Protein AF-A0A6V7GZY2-F1 (afdb_monomer_lite)

Radius of gyration: 48.47 Å; chains: 1; bounding box: 156×86×117 Å

Structure (mmCIF, N/CA/C/O backbone):
data_AF-A0A6V7GZY2-F1
#
_entry.id   AF-A0A6V7GZY2-F1
#
loop_
_atom_site.group_PDB
_atom_site.id
_atom_site.type_symbol
_atom_site.label_atom_id
_atom_site.label_alt_id
_atom_site.label_comp_id
_atom_site.label_asym_id
_atom_site.label_entity_id
_atom_site.label_seq_id
_atom_site.pdbx_PDB_ins_code
_atom_site.Cartn_x
_atom_site.Cartn_y
_atom_site.Cartn_z
_atom_site.occupancy
_atom_site.B_iso_or_equiv
_atom_site.auth_seq_id
_atom_site.auth_comp_id
_atom_site.auth_asym_id
_atom_site.auth_atom_id
_atom_site.pdbx_PDB_model_num
ATOM 1 N N . MET A 1 1 ? 72.866 22.677 28.777 1.00 35.53 1 MET A N 1
ATOM 2 C CA . MET A 1 1 ? 74.038 21.785 28.899 1.00 35.53 1 MET A CA 1
ATOM 3 C C . MET A 1 1 ? 73.582 20.350 28.661 1.00 35.53 1 MET A C 1
ATOM 5 O O . MET A 1 1 ? 72.787 19.883 29.460 1.00 35.53 1 MET A O 1
ATOM 9 N N . ARG A 1 2 ? 74.131 19.726 27.600 1.00 36.94 2 ARG A N 1
ATOM 10 C CA . ARG A 1 2 ? 74.243 18.282 27.267 1.00 36.94 2 ARG A CA 1
ATOM 11 C C . ARG A 1 2 ? 72.927 17.537 26.973 1.00 36.94 2 ARG A C 1
ATOM 13 O O . ARG A 1 2 ? 72.125 17.353 27.874 1.00 36.94 2 ARG A O 1
ATOM 20 N N . ASP A 1 3 ? 72.561 17.246 25.722 1.00 34.62 3 ASP A N 1
ATOM 21 C CA . ASP A 1 3 ? 73.149 16.350 24.691 1.00 34.62 3 ASP A CA 1
ATOM 22 C C . ASP A 1 3 ? 73.129 14.859 25.058 1.00 34.62 3 ASP A C 1
ATOM 24 O O . ASP A 1 3 ? 73.831 14.441 25.975 1.00 34.62 3 ASP A O 1
ATOM 28 N N . THR A 1 4 ? 72.396 14.039 24.286 1.00 39.72 4 THR A N 1
ATOM 29 C CA . THR A 1 4 ? 72.966 13.095 23.288 1.00 39.72 4 THR A CA 1
ATOM 30 C C . THR A 1 4 ? 71.899 12.194 22.622 1.00 39.72 4 THR A C 1
ATOM 32 O O . THR A 1 4 ? 71.066 11.614 23.304 1.00 39.72 4 THR A O 1
ATOM 35 N N . CYS A 1 5 ? 71.961 12.146 21.275 1.00 35.34 5 CYS A N 1
ATOM 36 C CA . CYS A 1 5 ? 71.849 11.031 20.298 1.00 35.34 5 CYS A CA 1
ATOM 37 C C . CYS A 1 5 ? 70.955 9.795 20.552 1.00 35.34 5 CYS A C 1
ATOM 39 O O . CYS A 1 5 ? 70.812 9.332 21.667 1.00 35.34 5 CYS A O 1
ATOM 41 N N . SER A 1 6 ? 70.474 9.027 19.567 1.00 34.91 6 SER A N 1
ATOM 42 C CA . SER A 1 6 ? 70.329 9.066 18.097 1.00 34.91 6 SER A CA 1
ATOM 43 C C . SER A 1 6 ? 69.713 7.704 17.724 1.00 34.91 6 SER A C 1
ATOM 45 O O . SER A 1 6 ? 70.157 6.716 18.301 1.00 34.91 6 SER A O 1
ATOM 47 N N . LEU A 1 7 ? 68.815 7.592 16.738 1.00 35.59 7 LEU A N 1
ATOM 48 C CA . LEU A 1 7 ? 68.891 6.499 15.750 1.00 35.59 7 LEU A CA 1
ATOM 49 C C . LEU A 1 7 ? 67.996 6.779 14.529 1.00 35.59 7 LEU A C 1
ATOM 51 O O . LEU A 1 7 ? 66.816 7.100 14.641 1.00 35.59 7 LEU A O 1
ATOM 55 N N . CYS A 1 8 ? 68.620 6.658 13.359 1.00 32.38 8 CYS A N 1
ATOM 56 C CA . CYS A 1 8 ? 68.115 6.913 12.015 1.00 32.38 8 CYS A CA 1
ATOM 57 C C . CYS A 1 8 ? 67.053 5.917 11.526 1.00 32.38 8 CYS A C 1
ATOM 59 O O . CYS A 1 8 ? 67.202 4.712 11.723 1.00 32.38 8 CYS A O 1
ATOM 61 N N . ARG A 1 9 ? 66.159 6.389 10.641 1.00 32.22 9 ARG A N 1
ATOM 62 C CA . ARG A 1 9 ? 65.971 5.750 9.322 1.00 32.22 9 ARG A CA 1
ATOM 63 C C . ARG A 1 9 ? 65.399 6.736 8.295 1.00 32.22 9 ARG A C 1
ATOM 65 O O . ARG A 1 9 ? 64.214 7.044 8.297 1.00 32.22 9 ARG A O 1
ATOM 72 N N . SER A 1 10 ? 66.269 7.219 7.413 1.00 32.06 10 SER A N 1
ATOM 73 C CA . SER A 1 10 ? 65.941 8.065 6.262 1.00 32.06 10 SER A CA 1
ATOM 74 C C . SER A 1 10 ? 65.369 7.227 5.114 1.00 32.06 10 SER A C 1
ATOM 76 O O . SER A 1 10 ? 65.894 6.153 4.815 1.00 32.06 10 SER A O 1
ATOM 78 N N . ARG A 1 11 ? 64.339 7.730 4.423 1.00 33.53 11 ARG A N 1
ATOM 79 C CA . ARG A 1 11 ? 63.910 7.241 3.103 1.00 33.53 11 ARG A CA 1
ATOM 80 C C . ARG A 1 11 ? 63.999 8.414 2.123 1.00 33.53 11 ARG A C 1
ATOM 82 O O . ARG A 1 11 ? 63.419 9.465 2.369 1.00 33.53 11 ARG A O 1
ATOM 89 N N . LEU A 1 12 ? 64.813 8.236 1.084 1.00 33.84 12 LEU A N 1
ATOM 90 C CA . LEU A 1 12 ? 65.126 9.227 0.057 1.00 33.84 12 LEU A CA 1
ATOM 91 C C . LEU A 1 12 ? 63.895 9.541 -0.812 1.00 33.84 12 LEU A C 1
ATOM 93 O O . LEU A 1 12 ? 63.225 8.620 -1.276 1.00 33.84 12 LEU A O 1
ATOM 97 N N . SER A 1 13 ? 63.667 10.830 -1.081 1.00 30.06 13 SER A N 1
ATOM 98 C CA . SER A 1 13 ? 62.877 11.313 -2.219 1.00 30.06 13 SER A CA 1
ATOM 99 C C . SER A 1 13 ? 63.811 11.532 -3.405 1.00 30.06 13 SER A C 1
ATOM 101 O O . SER A 1 13 ? 64.762 12.306 -3.310 1.00 30.06 13 SER A O 1
ATOM 103 N N . THR A 1 14 ? 63.527 10.864 -4.519 1.00 30.27 14 THR A N 1
ATOM 104 C CA . THR A 1 14 ? 64.214 11.056 -5.797 1.00 30.27 14 THR A CA 1
ATOM 105 C C . THR A 1 14 ? 63.368 11.961 -6.687 1.00 30.27 14 THR A C 1
ATOM 107 O O . THR A 1 14 ? 62.270 11.595 -7.098 1.00 30.27 14 THR A O 1
ATOM 110 N N . THR A 1 15 ? 63.899 13.143 -6.984 1.00 33.16 15 THR A N 1
ATOM 111 C CA . THR A 1 15 ? 63.517 14.001 -8.106 1.00 33.16 15 THR A CA 1
ATOM 112 C C . THR A 1 15 ? 64.258 13.538 -9.361 1.00 33.16 15 THR A C 1
ATOM 114 O O . THR A 1 15 ? 65.463 13.302 -9.312 1.00 33.16 15 THR A O 1
ATOM 117 N N . VAL A 1 16 ? 63.564 13.437 -10.499 1.00 33.62 16 VAL A N 1
ATOM 118 C CA . VAL A 1 16 ? 64.201 13.387 -11.824 1.00 33.62 16 VAL A CA 1
ATOM 119 C C . VAL A 1 16 ? 63.449 14.317 -12.770 1.00 33.62 16 VAL A C 1
ATOM 121 O O . VAL A 1 16 ? 62.260 14.149 -13.027 1.00 33.62 16 VAL A O 1
ATOM 124 N N . SER A 1 17 ? 64.190 15.305 -13.260 1.00 31.64 17 SER A N 1
ATOM 125 C CA . SER A 1 17 ? 63.861 16.211 -14.356 1.00 31.64 17 SER A CA 1
ATOM 126 C C . SER A 1 17 ? 64.067 15.511 -15.702 1.00 31.64 17 SER A C 1
ATOM 128 O O . SER A 1 17 ? 65.064 14.807 -15.866 1.00 31.64 17 SER A O 1
ATOM 130 N N . THR A 1 18 ? 63.218 15.756 -16.705 1.00 31.00 18 THR A N 1
ATOM 131 C CA . THR A 1 18 ? 63.581 15.501 -18.114 1.00 31.00 18 THR A CA 1
ATOM 132 C C . THR A 1 18 ? 62.849 16.450 -19.075 1.00 31.00 18 THR A C 1
ATOM 134 O O . THR A 1 18 ? 61.647 16.348 -19.285 1.00 31.00 18 THR A O 1
ATOM 137 N N . THR A 1 19 ? 63.617 17.435 -19.542 1.00 33.25 19 THR A N 1
ATOM 138 C CA . THR A 1 19 ? 63.881 17.912 -20.916 1.00 33.25 19 THR A CA 1
ATOM 139 C C . THR A 1 19 ? 62.822 17.822 -22.033 1.00 33.25 19 THR A C 1
ATOM 141 O O . THR A 1 19 ? 62.155 16.817 -22.249 1.00 33.25 19 THR A O 1
ATOM 144 N N . GLU A 1 20 ? 62.777 18.914 -22.802 1.00 31.94 20 GLU A N 1
ATOM 145 C CA . GLU A 1 20 ? 61.919 19.261 -23.939 1.00 31.94 20 GLU A CA 1
ATOM 146 C C . GLU A 1 20 ? 62.151 18.469 -25.256 1.00 31.94 20 GLU A C 1
ATOM 148 O O . GLU A 1 20 ? 63.284 18.172 -25.614 1.00 31.94 20 GLU A O 1
ATOM 153 N N . LYS A 1 21 ? 61.028 18.221 -25.969 1.00 33.03 21 LYS A N 1
ATOM 154 C CA . LYS A 1 21 ? 60.694 18.248 -27.432 1.00 33.03 21 LYS A CA 1
ATOM 155 C C . LYS A 1 21 ? 61.729 17.849 -28.521 1.00 33.03 21 LYS A C 1
ATOM 157 O O . LYS A 1 21 ? 62.875 18.273 -28.472 1.00 33.03 21 LYS A O 1
ATOM 162 N N . PRO A 1 22 ? 61.280 17.203 -29.632 1.00 34.88 22 PRO A N 1
ATOM 163 C CA . PRO A 1 22 ? 60.596 17.963 -30.696 1.00 34.88 22 PRO A CA 1
ATOM 164 C C . PRO A 1 22 ? 59.416 17.279 -31.424 1.00 34.88 22 PRO A C 1
ATOM 166 O O . PRO A 1 22 ? 59.174 16.080 -31.337 1.00 34.88 22 PRO A O 1
ATOM 169 N N . LYS A 1 23 ? 58.671 18.140 -32.134 1.00 31.66 23 LYS A N 1
ATOM 170 C CA . LYS A 1 23 ? 57.494 17.908 -32.987 1.00 31.66 23 LYS A CA 1
ATOM 171 C C . LYS A 1 23 ? 57.800 16.983 -34.175 1.00 31.66 23 LYS A C 1
ATOM 173 O O . LYS A 1 23 ? 58.788 17.208 -34.869 1.00 31.66 23 LYS A O 1
ATOM 178 N N . GLN A 1 24 ? 56.879 16.069 -34.478 1.00 32.28 24 GLN A N 1
ATOM 179 C CA . GLN A 1 24 ? 56.705 15.518 -35.821 1.00 32.28 24 GLN A CA 1
ATOM 180 C C . GLN A 1 24 ? 55.318 15.877 -36.352 1.00 32.28 24 GLN A C 1
ATOM 182 O O . GLN A 1 24 ? 54.312 15.815 -35.646 1.00 32.28 24 GLN A O 1
ATOM 187 N N . ASP A 1 25 ? 55.360 16.343 -37.589 1.00 31.05 25 ASP A N 1
ATOM 188 C CA . ASP A 1 25 ? 54.314 16.915 -38.416 1.00 31.05 25 ASP A CA 1
ATOM 189 C C . ASP A 1 25 ? 53.409 15.788 -38.935 1.00 31.05 25 ASP A C 1
ATOM 191 O O . ASP A 1 25 ? 53.898 14.843 -39.556 1.00 31.05 25 ASP A O 1
ATOM 195 N N . VAL A 1 26 ? 52.103 15.853 -38.663 1.00 36.16 26 VAL A N 1
ATOM 196 C CA . VAL A 1 26 ? 51.116 14.979 -39.311 1.00 36.16 26 VAL A CA 1
ATOM 197 C C . VAL A 1 26 ? 50.171 15.878 -40.085 1.00 36.16 26 VAL A C 1
ATOM 199 O O . VAL A 1 26 ? 49.390 16.641 -39.518 1.00 36.16 26 VAL A O 1
ATOM 202 N N . THR A 1 27 ? 50.306 15.789 -41.402 1.00 33.34 27 THR A N 1
ATOM 203 C CA . THR A 1 27 ? 49.523 16.475 -42.421 1.00 33.34 27 THR A CA 1
ATOM 204 C C . THR A 1 27 ? 48.025 16.320 -42.155 1.00 33.34 27 THR A C 1
ATOM 206 O O . THR A 1 27 ? 47.471 15.224 -42.217 1.00 33.34 27 THR A O 1
ATOM 209 N N . ALA A 1 28 ? 47.371 17.442 -41.859 1.00 35.12 28 ALA A N 1
ATOM 210 C CA . ALA A 1 28 ? 45.927 17.545 -41.743 1.00 35.12 28 ALA A CA 1
ATOM 211 C C . ALA A 1 28 ? 45.269 17.436 -43.130 1.00 35.12 28 ALA A C 1
ATOM 213 O O . ALA A 1 28 ? 45.600 18.196 -44.040 1.00 35.12 28 ALA A O 1
ATOM 214 N N . MET A 1 29 ? 44.303 16.525 -43.274 1.00 36.59 29 MET A N 1
ATOM 215 C CA . MET A 1 29 ? 43.281 16.586 -44.324 1.00 36.59 29 MET A CA 1
ATOM 216 C C . MET A 1 29 ? 42.002 17.241 -43.768 1.00 36.59 29 MET A C 1
ATOM 218 O O . MET A 1 29 ? 41.754 17.161 -42.562 1.00 36.59 29 MET A O 1
ATOM 222 N N . PRO A 1 30 ? 41.221 17.947 -44.607 1.00 37.38 30 PRO A N 1
ATOM 223 C CA . PRO A 1 30 ? 40.331 19.007 -44.151 1.00 37.38 30 PRO A CA 1
ATOM 224 C C . PRO A 1 30 ? 39.014 18.489 -43.561 1.00 37.38 30 PRO A C 1
ATOM 226 O O . PRO A 1 30 ? 38.357 17.606 -44.109 1.00 37.38 30 PRO A O 1
ATOM 229 N N . LEU A 1 31 ? 38.607 19.124 -42.460 1.00 35.66 31 LEU A N 1
ATOM 230 C CA . LEU A 1 31 ? 37.246 19.100 -41.926 1.00 35.66 31 LEU A CA 1
ATOM 231 C C . LEU A 1 31 ? 36.277 19.729 -42.945 1.00 35.66 31 LEU A C 1
ATOM 233 O O . LEU A 1 31 ? 36.562 20.830 -43.427 1.00 35.66 31 LEU A O 1
ATOM 237 N N . PRO A 1 32 ? 35.114 19.120 -43.243 1.00 36.72 32 PRO A N 1
ATOM 238 C CA . PRO A 1 32 ? 34.048 19.833 -43.921 1.00 36.72 32 PRO A CA 1
ATOM 239 C C . PRO A 1 32 ? 33.370 20.805 -42.949 1.00 36.72 32 PRO A C 1
ATOM 241 O O . PRO A 1 32 ? 32.968 20.464 -41.837 1.00 36.72 32 PRO A O 1
ATOM 244 N N . VAL A 1 33 ? 33.293 22.042 -43.424 1.00 31.53 33 VAL A N 1
ATOM 245 C CA . VAL A 1 33 ? 32.698 23.226 -42.815 1.00 31.53 33 VAL A CA 1
ATOM 246 C C . VAL A 1 33 ? 31.252 22.978 -42.384 1.00 31.53 33 VAL A C 1
ATOM 248 O O . VAL A 1 33 ? 30.407 22.555 -43.171 1.00 31.53 33 VAL A O 1
ATOM 251 N N . SER A 1 34 ? 30.971 23.332 -41.131 1.00 36.44 34 SER A N 1
ATOM 252 C CA . SER A 1 34 ? 29.636 23.521 -40.578 1.00 36.44 34 SER A CA 1
ATOM 253 C C . SER A 1 34 ? 28.793 24.416 -41.484 1.00 36.44 34 SER A C 1
ATOM 255 O O . SER A 1 34 ? 29.088 25.597 -41.649 1.00 36.44 34 SER A O 1
ATOM 257 N N . THR A 1 35 ? 27.704 23.885 -42.032 1.00 29.89 35 THR A N 1
ATOM 258 C CA . THR A 1 35 ? 26.603 24.716 -42.524 1.00 29.89 35 THR A CA 1
ATOM 259 C C . THR A 1 35 ? 25.264 24.050 -42.249 1.00 29.89 35 THR A C 1
ATOM 261 O O . THR A 1 35 ? 25.064 22.872 -42.517 1.00 29.89 35 THR A O 1
ATOM 264 N N . SER A 1 36 ? 24.345 24.883 -41.766 1.00 28.09 36 SER A N 1
ATOM 265 C CA . SER A 1 36 ? 22.906 24.664 -41.657 1.00 28.09 36 SER A CA 1
ATOM 266 C C . SER A 1 36 ? 22.407 23.852 -40.461 1.00 28.09 36 SER A C 1
ATOM 268 O O . SER A 1 36 ? 22.191 22.644 -40.498 1.00 28.09 36 SER A O 1
ATOM 270 N N . THR A 1 37 ? 22.122 24.609 -39.404 1.00 38.91 37 THR A N 1
ATOM 271 C CA . THR A 1 37 ? 21.032 24.403 -38.454 1.00 38.91 37 THR A CA 1
ATOM 272 C C . THR A 1 37 ? 19.757 23.925 -39.164 1.00 38.91 37 THR A C 1
ATOM 274 O O . THR A 1 37 ? 18.939 24.726 -39.606 1.00 38.91 37 THR A O 1
ATOM 277 N N . GLN A 1 38 ? 19.551 22.612 -39.232 1.00 30.23 38 GLN A N 1
ATOM 278 C CA . GLN A 1 38 ? 18.212 22.034 -39.251 1.00 30.23 38 GLN A CA 1
ATOM 279 C C . GLN A 1 38 ? 17.997 21.343 -37.917 1.00 30.23 38 GLN A C 1
ATOM 281 O O . GLN A 1 38 ? 18.462 20.241 -37.641 1.00 30.23 38 GLN A O 1
ATOM 286 N N . GLN A 1 39 ? 17.318 22.091 -37.062 1.00 29.45 39 GLN A N 1
ATOM 287 C CA . GLN A 1 39 ? 16.756 21.662 -35.804 1.00 29.45 39 GLN A CA 1
ATOM 288 C C . GLN A 1 39 ? 15.744 20.554 -36.123 1.00 29.45 39 GLN A C 1
ATOM 290 O O . GLN A 1 39 ? 14.595 20.828 -36.460 1.00 29.45 39 GLN A O 1
ATOM 295 N N . SER A 1 40 ? 16.182 19.292 -36.086 1.00 25.17 40 SER A N 1
ATOM 296 C CA . SER A 1 40 ? 15.258 18.164 -36.053 1.00 25.17 40 SER A CA 1
ATOM 297 C C . SER A 1 40 ? 14.465 18.305 -34.762 1.00 25.17 40 SER A C 1
ATOM 299 O O . SER A 1 40 ? 15.027 18.211 -33.668 1.00 25.17 40 SER A O 1
ATOM 301 N N . SER A 1 41 ? 13.182 18.597 -34.904 1.00 28.03 41 SER A N 1
ATOM 302 C CA . SER A 1 41 ? 12.188 18.597 -33.846 1.00 28.03 41 SER A CA 1
ATOM 303 C C . SER A 1 41 ? 12.315 17.317 -33.021 1.00 28.03 41 SER A C 1
ATOM 305 O O . SER A 1 41 ? 11.830 16.255 -33.406 1.00 28.03 41 SER A O 1
ATOM 307 N N . GLN A 1 42 ? 12.970 17.414 -31.864 1.00 33.62 42 GLN A N 1
ATOM 308 C CA . GLN A 1 42 ? 12.776 16.446 -30.798 1.00 33.62 42 GLN A CA 1
ATOM 309 C C . GLN A 1 42 ? 11.306 16.566 -30.399 1.00 33.62 42 GLN A C 1
ATOM 311 O O . GLN A 1 42 ? 10.910 17.506 -29.711 1.00 33.62 42 GLN A O 1
ATOM 316 N N . SER A 1 43 ? 10.476 15.656 -30.905 1.00 33.50 43 SER A N 1
ATOM 317 C CA . SER A 1 43 ? 9.134 15.433 -30.386 1.00 33.50 43 SER A CA 1
ATOM 318 C C . SER A 1 43 ? 9.274 15.227 -28.883 1.00 33.50 43 SER A C 1
ATOM 320 O O . SER A 1 43 ? 9.906 14.258 -28.460 1.00 33.50 43 SER A O 1
ATOM 322 N N . GLN A 1 44 ? 8.742 16.146 -28.079 1.00 38.72 44 GLN A N 1
ATOM 323 C CA . GLN A 1 44 ? 8.624 15.949 -26.640 1.00 38.72 44 GLN A CA 1
ATOM 324 C C . GLN A 1 44 ? 7.730 14.724 -26.436 1.00 38.72 44 GLN A C 1
ATOM 326 O O . GLN A 1 44 ? 6.509 14.803 -26.545 1.00 38.72 44 GLN A O 1
ATOM 331 N N . SER A 1 45 ? 8.355 13.562 -26.256 1.00 55.91 45 SER A N 1
ATOM 332 C CA . SER A 1 45 ? 7.668 12.293 -26.078 1.00 55.91 45 SER A CA 1
ATOM 333 C C . SER A 1 45 ? 6.923 12.358 -24.754 1.00 55.91 45 SER A C 1
ATOM 335 O O . SER A 1 45 ? 7.543 12.413 -23.690 1.00 55.91 45 SER A O 1
ATOM 337 N N . THR A 1 46 ? 5.597 12.386 -24.817 1.00 74.62 46 THR A N 1
ATOM 338 C CA . THR A 1 46 ? 4.745 12.237 -23.639 1.00 74.62 46 THR A CA 1
ATOM 339 C C . THR A 1 46 ? 5.171 10.979 -22.873 1.00 74.62 46 THR A C 1
ATOM 341 O O . THR A 1 46 ? 5.263 9.919 -23.501 1.00 74.62 46 THR A O 1
ATOM 344 N N . PRO A 1 47 ? 5.450 11.066 -21.557 1.00 82.19 47 PRO A N 1
ATOM 345 C CA . PRO A 1 47 ? 5.791 9.899 -20.749 1.00 82.19 47 PRO A CA 1
ATOM 346 C C . PRO A 1 47 ? 4.729 8.803 -20.881 1.00 82.19 47 PRO A C 1
ATOM 348 O O . PRO A 1 47 ? 3.539 9.110 -20.970 1.00 82.19 47 PRO A O 1
ATOM 351 N N . ASP A 1 48 ? 5.147 7.532 -20.888 1.00 87.62 48 ASP A N 1
ATOM 352 C CA . ASP A 1 48 ? 4.211 6.409 -21.010 1.00 87.62 48 ASP A CA 1
ATOM 353 C C . ASP A 1 48 ? 3.133 6.484 -19.904 1.00 87.62 48 ASP A C 1
ATOM 355 O O . ASP A 1 48 ? 3.486 6.692 -18.737 1.00 87.62 48 ASP A O 1
ATOM 359 N N . PRO A 1 49 ? 1.836 6.283 -20.220 1.00 90.69 49 PRO A N 1
ATOM 360 C CA . PRO A 1 49 ? 0.749 6.379 -19.240 1.00 90.69 49 PRO A CA 1
ATOM 361 C C . PRO A 1 49 ? 0.933 5.497 -18.000 1.00 90.69 49 PRO A C 1
ATOM 363 O O . PRO A 1 49 ? 0.442 5.814 -16.918 1.00 90.69 49 PRO A O 1
ATOM 366 N N . TYR A 1 50 ? 1.645 4.378 -18.136 1.00 93.25 50 TYR A N 1
ATOM 367 C CA . TYR A 1 50 ? 1.953 3.495 -17.019 1.00 93.25 50 TYR A CA 1
ATOM 368 C C . TYR A 1 50 ? 2.910 4.139 -16.012 1.00 93.25 50 TYR A C 1
ATOM 370 O O . TYR A 1 50 ? 2.827 3.846 -14.820 1.00 93.25 50 TYR A O 1
ATOM 378 N N . LEU A 1 51 ? 3.798 5.036 -16.447 1.00 90.44 51 LEU A N 1
ATOM 379 C CA . LEU A 1 51 ? 4.719 5.750 -15.560 1.00 90.44 51 LEU A CA 1
ATOM 380 C C . LEU A 1 51 ? 4.002 6.821 -14.729 1.00 90.44 51 LEU A C 1
ATOM 382 O O . LEU A 1 51 ? 4.452 7.124 -13.626 1.00 90.44 51 LEU A O 1
ATOM 386 N N . THR A 1 52 ? 2.879 7.352 -15.217 1.00 88.94 52 THR A N 1
ATOM 387 C CA . THR A 1 52 ? 2.148 8.456 -14.578 1.00 88.94 52 THR A CA 1
ATOM 388 C C . THR A 1 52 ? 0.966 7.991 -13.730 1.00 88.94 52 THR A C 1
ATOM 390 O O . THR A 1 52 ? 0.709 8.572 -12.677 1.00 88.94 52 THR A O 1
ATOM 393 N N . HIS A 1 53 ? 0.258 6.938 -14.149 1.00 87.56 53 HIS A N 1
ATOM 394 C CA . HIS A 1 53 ? -0.946 6.459 -13.471 1.00 87.56 53 HIS A CA 1
ATOM 395 C C . HIS A 1 53 ? -0.738 5.092 -12.812 1.00 87.56 53 HIS A C 1
ATOM 397 O O . HIS A 1 53 ? -0.106 4.190 -13.366 1.00 87.56 53 HIS A O 1
ATOM 403 N N . PHE A 1 54 ? -1.317 4.932 -11.620 1.00 89.19 54 PHE A N 1
ATOM 404 C CA . PHE A 1 54 ? -1.354 3.674 -10.882 1.00 89.19 54 PHE A CA 1
ATOM 405 C C . PHE A 1 54 ? -2.791 3.354 -10.466 1.00 89.19 54 PHE A C 1
ATOM 407 O O . PHE A 1 54 ? -3.416 4.131 -9.747 1.00 89.19 54 PHE A O 1
ATOM 414 N N . ASP A 1 55 ? -3.286 2.192 -10.891 1.00 89.69 55 ASP A N 1
ATOM 415 C CA . ASP A 1 55 ? -4.540 1.613 -10.410 1.00 89.69 55 ASP A CA 1
ATOM 416 C C . ASP A 1 55 ? -4.266 0.183 -9.914 1.00 89.69 55 ASP A C 1
ATOM 418 O O . ASP A 1 55 ? -3.962 -0.699 -10.723 1.00 89.69 55 ASP A O 1
ATOM 422 N N . PRO A 1 56 ? -4.403 -0.092 -8.602 1.00 89.19 56 PRO A N 1
ATOM 423 C CA . PRO A 1 56 ? -4.191 -1.426 -8.051 1.00 89.19 56 PRO A CA 1
ATOM 424 C C . PRO A 1 56 ? -5.050 -2.533 -8.677 1.00 89.19 56 PRO A C 1
ATOM 426 O O . PRO A 1 56 ? -4.670 -3.703 -8.602 1.00 89.19 56 PRO A O 1
ATOM 429 N N . ARG A 1 57 ? -6.221 -2.204 -9.241 1.00 90.50 57 ARG A N 1
ATOM 430 C CA . ARG A 1 57 ? -7.143 -3.189 -9.830 1.00 90.50 57 ARG A CA 1
ATOM 431 C C . ARG A 1 57 ? -6.709 -3.627 -11.223 1.00 90.50 57 ARG A C 1
ATOM 433 O O . ARG A 1 57 ? -6.863 -4.802 -11.550 1.00 90.50 57 ARG A O 1
ATOM 440 N N . SER A 1 58 ? -6.163 -2.712 -12.020 1.00 93.31 58 SER A N 1
ATOM 441 C CA . SER A 1 58 ? -5.737 -2.973 -13.400 1.00 93.31 58 SER A CA 1
ATOM 442 C C . SER A 1 58 ? -4.217 -3.004 -13.582 1.00 93.31 58 SER A C 1
ATOM 444 O O . SER A 1 58 ? -3.753 -3.191 -14.703 1.00 93.31 58 SER A O 1
ATOM 446 N N . GLU A 1 59 ? -3.431 -2.880 -12.507 1.00 93.25 59 GLU A N 1
ATOM 447 C CA . GLU A 1 59 ? -1.963 -2.778 -12.531 1.00 93.25 59 GLU A CA 1
ATOM 448 C C . GLU A 1 59 ? -1.285 -3.827 -13.427 1.00 93.25 59 GLU A C 1
ATOM 450 O O . GLU A 1 59 ? -0.413 -3.493 -14.226 1.00 93.25 59 GLU A O 1
ATOM 455 N N . HIS A 1 60 ? -1.703 -5.095 -13.352 1.00 94.00 60 HIS A N 1
ATOM 456 C CA . HIS A 1 60 ? -1.126 -6.152 -14.189 1.00 94.00 60 HIS A CA 1
ATOM 457 C C . HIS A 1 60 ? -1.383 -5.923 -15.686 1.00 94.00 60 HIS A C 1
ATOM 459 O O . HIS A 1 60 ? -0.489 -6.109 -16.510 1.00 94.00 60 HIS A O 1
ATOM 465 N N . GLN A 1 61 ? -2.600 -5.506 -16.040 1.00 95.25 61 GLN A N 1
ATOM 466 C CA . GLN A 1 61 ? -2.969 -5.212 -17.421 1.00 95.25 61 GLN A CA 1
ATOM 467 C C . GLN A 1 61 ? -2.219 -3.978 -17.930 1.00 95.25 61 GLN A C 1
ATOM 469 O O . GLN A 1 61 ? -1.653 -4.023 -19.022 1.00 95.25 61 GLN A O 1
ATOM 474 N N . SER A 1 62 ? -2.154 -2.913 -17.127 1.00 94.94 62 SER A N 1
ATOM 475 C CA . SER A 1 62 ? -1.416 -1.691 -17.460 1.00 94.94 62 SER A CA 1
ATOM 476 C C . SER A 1 62 ? 0.074 -1.974 -17.681 1.00 94.94 62 SER A C 1
ATOM 478 O O . SER A 1 62 ? 0.647 -1.505 -18.663 1.00 94.94 62 SER A O 1
ATOM 480 N N . TYR A 1 63 ? 0.683 -2.815 -16.836 1.00 96.31 63 TYR A N 1
ATOM 481 C CA . TYR A 1 63 ? 2.066 -3.271 -16.999 1.00 96.31 63 TYR A CA 1
ATOM 482 C C . TYR A 1 63 ? 2.268 -4.061 -18.297 1.00 96.31 63 TYR A C 1
ATOM 484 O O . TYR A 1 63 ? 3.213 -3.799 -19.039 1.00 96.31 63 TYR A O 1
ATOM 492 N N . LYS A 1 64 ? 1.366 -4.999 -18.618 1.00 96.25 64 LYS A N 1
ATOM 493 C CA . LYS A 1 64 ? 1.436 -5.769 -19.871 1.00 96.25 64 LYS A CA 1
ATOM 494 C C . LYS A 1 64 ? 1.347 -4.876 -21.102 1.00 96.25 64 LYS A C 1
ATOM 496 O O . LYS A 1 64 ? 2.096 -5.079 -22.051 1.00 96.25 64 LYS A O 1
ATOM 501 N N . GLN A 1 65 ? 0.471 -3.877 -21.078 1.00 95.69 65 GLN A N 1
ATOM 502 C CA . GLN A 1 65 ? 0.362 -2.907 -22.165 1.00 95.69 65 GLN A CA 1
ATOM 503 C C . GLN A 1 65 ? 1.621 -2.046 -22.301 1.00 95.69 65 GLN A C 1
ATOM 505 O O . GLN A 1 65 ? 2.086 -1.840 -23.417 1.00 95.69 65 GLN A O 1
ATOM 510 N N . ALA A 1 66 ? 2.200 -1.590 -21.189 1.00 95.81 66 ALA A N 1
ATOM 511 C CA . ALA A 1 66 ? 3.461 -0.851 -21.209 1.00 95.81 66 ALA A CA 1
ATOM 512 C C . ALA A 1 66 ? 4.621 -1.703 -21.738 1.00 95.81 66 ALA A C 1
ATOM 514 O O . ALA A 1 66 ? 5.433 -1.220 -22.520 1.00 95.81 66 ALA A O 1
ATOM 515 N N . GLN A 1 67 ? 4.666 -2.989 -21.374 1.00 96.19 67 GLN A N 1
ATOM 516 C CA . GLN A 1 67 ? 5.658 -3.924 -21.895 1.00 96.19 67 GLN A CA 1
ATOM 517 C C . GLN A 1 67 ? 5.532 -4.079 -23.418 1.00 96.19 67 GLN A C 1
ATOM 519 O O . GLN A 1 67 ? 6.543 -4.022 -24.110 1.00 96.19 67 GLN A O 1
ATOM 524 N N . MET A 1 68 ? 4.310 -4.225 -23.944 1.00 95.56 68 MET A N 1
ATOM 525 C CA . MET A 1 68 ? 4.083 -4.311 -25.393 1.00 95.56 68 MET A CA 1
ATOM 526 C C . MET A 1 68 ? 4.536 -3.041 -26.118 1.00 95.56 68 MET A C 1
ATOM 528 O O . MET A 1 68 ? 5.282 -3.142 -27.085 1.00 95.56 68 MET A O 1
ATOM 532 N N . ARG A 1 69 ? 4.168 -1.854 -25.616 1.00 94.94 69 ARG A N 1
ATOM 533 C CA . ARG A 1 69 ? 4.602 -0.574 -26.204 1.00 94.94 69 ARG A CA 1
ATOM 534 C C . ARG A 1 69 ? 6.120 -0.417 -26.187 1.00 94.94 69 ARG A C 1
ATOM 536 O O . ARG A 1 69 ? 6.707 0.012 -27.174 1.00 94.94 69 ARG A O 1
ATOM 543 N N . LEU A 1 70 ? 6.769 -0.798 -25.087 1.00 94.44 70 LEU A N 1
ATOM 544 C CA . LEU A 1 70 ? 8.226 -0.765 -24.986 1.00 94.44 70 LEU A CA 1
ATOM 545 C C . LEU A 1 70 ? 8.885 -1.722 -25.992 1.00 94.44 70 LEU A C 1
ATOM 547 O O . LEU A 1 70 ? 9.863 -1.361 -26.643 1.00 94.44 70 LEU A O 1
ATOM 551 N N . GLU A 1 71 ? 8.340 -2.930 -26.148 1.00 94.06 71 GLU A N 1
ATOM 552 C CA . GLU A 1 71 ? 8.815 -3.903 -27.135 1.00 94.06 71 GLU A CA 1
ATOM 553 C C . GLU A 1 71 ? 8.599 -3.419 -28.577 1.00 94.06 71 GLU A C 1
ATOM 555 O O . GLU A 1 71 ? 9.457 -3.656 -29.425 1.00 94.06 71 GLU A O 1
ATOM 560 N N . GLU A 1 72 ? 7.493 -2.730 -28.866 1.00 95.00 72 GLU A N 1
ATOM 561 C CA . GLU A 1 72 ? 7.230 -2.098 -30.166 1.00 95.00 72 GLU A CA 1
ATOM 562 C C . GLU A 1 72 ? 8.258 -1.006 -30.472 1.00 95.00 72 GLU A C 1
ATOM 564 O O . GLU A 1 72 ? 8.926 -1.075 -31.503 1.00 95.00 72 GLU A O 1
ATOM 569 N N . VAL A 1 73 ? 8.483 -0.077 -29.540 1.00 93.44 73 VAL A N 1
ATOM 570 C CA . VAL A 1 73 ? 9.498 0.980 -29.689 1.00 93.44 73 VAL A CA 1
ATOM 571 C C . VAL A 1 73 ? 10.898 0.383 -29.865 1.00 93.44 73 VAL A C 1
ATOM 573 O O . VAL A 1 73 ? 11.678 0.844 -30.699 1.00 93.44 73 VAL A O 1
ATOM 576 N N . HIS A 1 74 ? 11.239 -0.666 -29.113 1.00 94.56 74 HIS A N 1
ATOM 577 C CA . HIS A 1 74 ? 12.522 -1.348 -29.274 1.00 94.56 74 HIS A CA 1
ATOM 578 C C . HIS A 1 74 ? 12.645 -2.012 -30.654 1.00 94.56 74 HIS A C 1
ATOM 580 O O . HIS A 1 74 ? 13.680 -1.874 -31.306 1.00 94.56 74 HIS A O 1
ATOM 586 N N . LYS A 1 75 ? 11.587 -2.669 -31.150 1.00 96.00 75 LYS A N 1
ATOM 587 C CA . LYS A 1 75 ? 11.559 -3.241 -32.507 1.00 96.00 75 LYS A CA 1
ATOM 588 C C . LYS A 1 75 ? 11.743 -2.172 -33.577 1.00 96.00 75 LYS A C 1
ATOM 590 O O . LYS A 1 75 ? 12.535 -2.385 -34.488 1.00 96.00 75 LYS A O 1
ATOM 595 N N . GLU A 1 76 ? 11.079 -1.026 -33.461 1.00 95.94 76 GLU A N 1
ATOM 596 C CA . GLU A 1 76 ? 11.259 0.093 -34.393 1.00 95.94 76 GLU A CA 1
ATOM 597 C C . GLU A 1 76 ? 12.721 0.559 -34.425 1.00 95.94 76 GLU A C 1
ATOM 599 O O . GLU A 1 76 ? 13.319 0.650 -35.502 1.00 95.94 76 GLU A O 1
ATOM 604 N N . LYS A 1 77 ? 13.346 0.749 -33.253 1.00 95.44 77 LYS A N 1
ATOM 605 C CA . LYS A 1 77 ? 14.778 1.082 -33.149 1.00 95.44 77 LYS A CA 1
ATOM 606 C C . LYS A 1 77 ? 15.657 0.021 -33.836 1.00 95.44 77 LYS A C 1
ATOM 608 O O . LYS A 1 77 ? 16.540 0.383 -34.610 1.00 95.44 77 LYS A O 1
ATOM 613 N N . VAL A 1 78 ? 15.387 -1.272 -33.626 1.00 96.19 78 VAL A N 1
ATOM 614 C CA . VAL A 1 78 ? 16.123 -2.376 -34.278 1.00 96.19 78 VAL A CA 1
ATOM 615 C C . VAL A 1 78 ? 15.942 -2.348 -35.797 1.00 96.19 78 VAL A C 1
ATOM 617 O O . VAL A 1 78 ? 16.921 -2.460 -36.532 1.00 96.19 78 VAL A O 1
ATOM 620 N N . THR A 1 79 ? 14.715 -2.162 -36.291 1.00 96.50 79 THR A N 1
ATOM 621 C CA . THR A 1 79 ? 14.457 -2.096 -37.739 1.00 96.50 79 THR A CA 1
ATOM 622 C C . THR A 1 79 ? 15.176 -0.925 -38.396 1.00 96.50 79 THR A C 1
ATOM 624 O O . THR A 1 79 ? 15.700 -1.078 -39.498 1.00 96.50 79 THR A O 1
ATOM 627 N N . LYS A 1 80 ? 15.285 0.217 -37.705 1.00 96.81 80 LYS A N 1
ATOM 628 C CA . LYS A 1 80 ? 16.067 1.360 -38.175 1.00 96.81 80 LYS A CA 1
ATOM 629 C C . LYS A 1 80 ? 17.554 1.020 -38.279 1.00 96.81 80 LYS A C 1
ATOM 631 O O . LYS A 1 80 ? 18.146 1.270 -39.318 1.00 96.81 80 LYS A O 1
ATOM 636 N N . V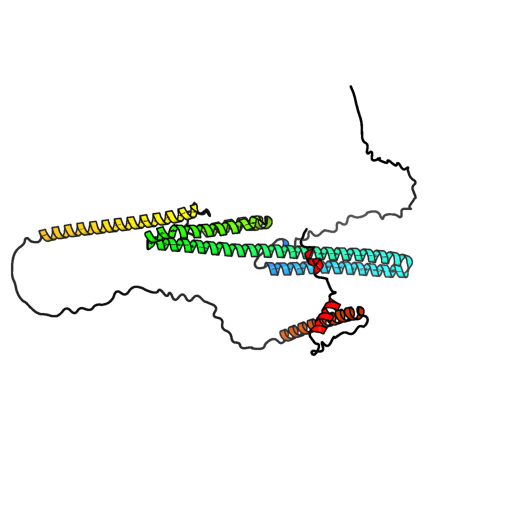AL A 1 81 ? 18.130 0.386 -37.255 1.00 96.69 81 VAL A N 1
ATOM 637 C CA . VAL A 1 81 ? 19.537 -0.054 -37.279 1.00 96.69 81 VAL A CA 1
ATOM 638 C C . VAL A 1 81 ? 19.796 -1.049 -38.417 1.00 96.69 81 VAL A C 1
ATOM 640 O O . VAL A 1 81 ? 20.812 -0.953 -39.099 1.00 96.69 81 VAL A O 1
ATOM 643 N N . MET A 1 82 ? 18.864 -1.970 -38.672 1.00 95.12 82 MET A N 1
ATOM 644 C CA . MET A 1 82 ? 18.969 -2.923 -39.785 1.00 95.12 82 MET A CA 1
ATOM 645 C C . MET A 1 82 ? 18.845 -2.255 -41.160 1.00 95.12 82 MET A C 1
ATOM 647 O O . MET A 1 82 ? 19.508 -2.676 -42.110 1.00 95.12 82 MET A O 1
ATOM 651 N N . LYS A 1 83 ? 18.026 -1.204 -41.277 1.00 96.81 83 LYS A N 1
ATOM 652 C CA . LYS A 1 83 ? 17.954 -0.389 -42.492 1.00 96.81 83 LYS A CA 1
ATOM 653 C C . LYS A 1 83 ? 19.264 0.366 -42.721 1.00 96.81 83 LYS A C 1
ATOM 655 O O . LYS A 1 83 ? 19.853 0.217 -43.783 1.00 96.81 83 LYS A O 1
ATOM 660 N N . ASP A 1 84 ? 19.756 1.071 -41.703 1.00 95.62 84 ASP A N 1
ATOM 661 C CA . ASP A 1 84 ? 21.020 1.814 -41.770 1.00 95.62 84 ASP A CA 1
ATOM 662 C C . ASP A 1 84 ? 22.197 0.880 -42.123 1.00 95.62 84 ASP A C 1
ATOM 664 O O . ASP A 1 84 ? 23.094 1.255 -42.875 1.00 95.62 84 ASP A O 1
ATOM 668 N N . TRP A 1 85 ? 22.183 -0.364 -41.629 1.00 95.25 85 TRP A N 1
ATOM 669 C CA . TRP A 1 85 ? 23.148 -1.397 -42.017 1.00 95.25 85 TRP A CA 1
ATOM 670 C C . TRP A 1 85 ? 23.049 -1.784 -43.495 1.00 95.25 85 TRP A C 1
ATOM 672 O O . TRP A 1 85 ? 24.072 -1.899 -44.165 1.00 95.25 85 TRP A O 1
ATOM 682 N N . SER A 1 86 ? 21.830 -1.971 -44.004 1.00 95.69 86 SER A N 1
ATOM 683 C CA . SER A 1 86 ? 21.591 -2.339 -45.404 1.00 95.69 86 SER A CA 1
ATOM 684 C C . SER A 1 86 ? 22.064 -1.238 -46.360 1.00 95.69 86 SER A C 1
ATOM 686 O O . SER A 1 86 ? 22.754 -1.533 -47.332 1.00 95.69 86 SER A O 1
ATOM 688 N N . ASP A 1 87 ? 21.783 0.026 -46.031 1.00 95.75 87 ASP A N 1
ATOM 689 C CA . ASP A 1 87 ? 22.218 1.192 -46.810 1.00 95.75 87 ASP A CA 1
ATOM 690 C C . ASP A 1 87 ? 23.762 1.323 -46.815 1.00 95.75 87 ASP A C 1
ATOM 692 O O . ASP A 1 87 ? 24.380 1.676 -47.824 1.00 95.75 87 ASP A O 1
ATOM 696 N N . LEU A 1 88 ? 24.423 1.006 -45.692 1.00 95.12 88 LEU A N 1
ATOM 697 C CA . LEU A 1 88 ? 25.890 0.968 -45.611 1.00 95.12 88 LEU A CA 1
ATOM 698 C C . LEU A 1 88 ? 26.495 -0.197 -46.404 1.00 95.12 88 LEU A C 1
ATOM 700 O O . LEU A 1 88 ? 27.553 -0.027 -47.009 1.00 95.12 88 LEU A O 1
ATOM 704 N N . GLU A 1 89 ? 25.846 -1.361 -46.412 1.00 94.50 89 GLU A N 1
ATOM 705 C CA . GLU A 1 89 ? 26.287 -2.524 -47.186 1.00 94.50 89 GLU A CA 1
ATOM 706 C C . GLU A 1 89 ? 26.206 -2.252 -48.693 1.00 94.50 89 GLU A C 1
ATOM 708 O O . GLU A 1 89 ? 27.149 -2.573 -49.412 1.00 94.50 89 GLU A O 1
ATOM 713 N N . GLU A 1 90 ? 25.154 -1.584 -49.176 1.00 95.50 90 GLU A N 1
ATOM 714 C CA . GLU A 1 90 ? 25.062 -1.149 -50.578 1.00 95.50 90 GLU A CA 1
ATOM 715 C C . GLU A 1 90 ? 26.253 -0.256 -50.963 1.00 95.50 90 GLU A C 1
ATOM 717 O O . GLU A 1 90 ? 26.936 -0.505 -51.960 1.00 95.50 90 GLU A O 1
ATOM 722 N N . LYS A 1 91 ? 26.585 0.722 -50.112 1.00 93.62 91 LYS A N 1
ATOM 723 C CA . LYS A 1 91 ? 27.755 1.588 -50.309 1.00 93.62 91 LYS A CA 1
ATOM 724 C C . LYS A 1 91 ? 29.080 0.818 -50.277 1.00 93.62 91 LYS A C 1
ATOM 726 O O . LYS A 1 91 ? 30.003 1.156 -51.016 1.00 93.62 91 LYS A O 1
ATOM 731 N N . TYR A 1 92 ? 29.201 -0.207 -49.433 1.00 94.56 92 TYR A N 1
ATOM 732 C CA . TYR A 1 92 ? 30.379 -1.077 -49.426 1.00 94.56 92 TYR A CA 1
ATOM 733 C C . TYR A 1 92 ? 30.540 -1.817 -50.758 1.00 94.56 92 TYR A C 1
ATOM 735 O O . TYR A 1 92 ? 31.657 -1.881 -51.274 1.00 94.56 92 TYR A O 1
ATOM 743 N N . GLN A 1 93 ? 29.452 -2.353 -51.323 1.00 94.19 93 GLN A N 1
ATOM 744 C CA . GLN A 1 93 ? 29.500 -3.062 -52.605 1.00 94.19 93 GLN A CA 1
ATOM 745 C C . GLN A 1 93 ? 29.950 -2.140 -53.747 1.00 94.19 93 GLN A C 1
ATOM 747 O O . GLN A 1 93 ? 30.772 -2.555 -54.565 1.00 94.19 93 GLN A O 1
ATOM 752 N N . ASP A 1 94 ? 29.488 -0.888 -53.757 1.00 94.50 94 ASP A N 1
ATOM 753 C CA . ASP A 1 94 ? 29.909 0.131 -54.727 1.00 94.50 94 ASP A CA 1
ATOM 754 C C . ASP A 1 94 ? 31.414 0.446 -54.620 1.00 94.50 94 ASP A C 1
ATOM 756 O O . ASP A 1 94 ? 32.159 0.334 -55.595 1.00 94.50 94 ASP A O 1
ATOM 760 N N . ILE A 1 95 ? 31.912 0.718 -53.405 1.00 93.75 95 ILE A N 1
ATOM 761 C CA . ILE A 1 95 ? 33.347 0.970 -53.172 1.00 93.75 95 ILE A CA 1
ATOM 762 C C . ILE A 1 95 ? 34.178 -0.250 -53.576 1.00 93.75 95 ILE A C 1
ATOM 764 O O . ILE A 1 95 ? 35.218 -0.103 -54.210 1.00 93.75 95 ILE A O 1
ATOM 768 N N . ARG A 1 96 ? 33.717 -1.462 -53.256 1.00 94.56 96 ARG A N 1
ATOM 769 C CA . ARG A 1 96 ? 34.413 -2.711 -53.586 1.00 94.56 96 ARG A CA 1
ATOM 770 C C . ARG A 1 96 ? 34.544 -2.944 -55.092 1.00 94.56 96 ARG A C 1
ATOM 772 O O . ARG A 1 96 ? 35.516 -3.575 -55.505 1.00 94.56 96 ARG A O 1
ATOM 779 N N . ALA A 1 97 ? 33.600 -2.458 -55.897 1.00 94.00 97 ALA A N 1
ATOM 780 C CA . ALA A 1 97 ? 33.667 -2.555 -57.354 1.00 94.00 97 ALA A CA 1
ATOM 781 C C . ALA A 1 97 ? 34.767 -1.661 -57.957 1.00 94.00 97 ALA A C 1
ATOM 783 O O . ALA A 1 97 ? 35.294 -1.979 -59.025 1.00 94.00 97 ALA A O 1
ATOM 784 N N . HIS A 1 98 ? 35.131 -0.570 -57.278 1.00 94.50 98 HIS A N 1
ATOM 785 C CA . HIS A 1 98 ? 36.114 0.404 -57.753 1.00 94.50 98 HIS A CA 1
ATOM 786 C C . HIS A 1 98 ? 37.488 0.277 -57.078 1.00 94.50 98 HIS A C 1
ATOM 788 O O . HIS A 1 98 ? 38.506 0.307 -57.767 1.00 94.50 98 HIS A O 1
ATOM 794 N N . ASP A 1 99 ? 37.528 0.115 -55.753 1.00 95.25 99 ASP A N 1
ATOM 795 C CA . ASP A 1 99 ? 38.749 0.043 -54.946 1.00 95.25 99 ASP A CA 1
ATOM 796 C C . ASP A 1 99 ? 38.625 -1.019 -53.829 1.00 95.25 99 ASP A C 1
ATOM 798 O O . ASP A 1 99 ? 37.977 -0.791 -52.798 1.00 95.25 99 ASP A O 1
ATOM 802 N N . PRO A 1 100 ? 39.280 -2.186 -53.979 1.00 91.50 100 PRO A N 1
ATOM 803 C CA . PRO A 1 100 ? 39.202 -3.259 -52.993 1.00 91.50 100 PRO A CA 1
ATOM 804 C C . PRO A 1 100 ? 39.910 -2.929 -51.668 1.00 91.50 100 PRO A C 1
ATOM 806 O O . PRO A 1 100 ? 39.513 -3.449 -50.626 1.00 91.50 100 PRO A O 1
ATOM 809 N N . VAL A 1 101 ? 40.931 -2.066 -51.670 1.00 93.31 101 VAL A N 1
ATOM 810 C CA . VAL A 1 101 ? 41.696 -1.728 -50.456 1.00 93.31 101 VAL A CA 1
ATOM 811 C C . VAL A 1 101 ? 40.912 -0.736 -49.599 1.00 93.31 101 VAL A C 1
ATOM 813 O O . VAL A 1 101 ? 40.800 -0.914 -48.382 1.00 93.31 101 VAL A O 1
ATOM 816 N N . ALA A 1 102 ? 40.310 0.278 -50.227 1.00 92.38 102 ALA A N 1
ATOM 817 C CA . ALA A 1 102 ? 39.411 1.201 -49.539 1.00 92.38 102 ALA A CA 1
ATOM 818 C C . ALA A 1 102 ? 38.161 0.484 -48.997 1.00 92.38 102 ALA A C 1
ATOM 820 O O . ALA A 1 102 ? 37.706 0.790 -47.889 1.00 92.38 102 ALA A O 1
ATOM 821 N N . ALA A 1 103 ? 37.644 -0.511 -49.725 1.00 94.44 103 ALA A N 1
ATOM 822 C CA . ALA A 1 103 ? 36.504 -1.313 -49.290 1.00 94.44 103 ALA A CA 1
ATOM 823 C C . ALA A 1 103 ? 36.784 -2.075 -47.984 1.00 94.44 103 ALA A C 1
ATOM 825 O O . ALA A 1 103 ? 35.931 -2.098 -47.097 1.00 94.44 103 ALA A O 1
ATOM 826 N N . ASP A 1 104 ? 37.976 -2.652 -47.812 1.00 93.25 104 ASP A N 1
ATOM 827 C CA . ASP A 1 104 ? 38.341 -3.361 -46.578 1.00 93.25 104 ASP A CA 1
ATOM 828 C C . ASP A 1 104 ? 38.408 -2.429 -45.360 1.00 93.25 104 ASP A C 1
ATOM 830 O O . ASP A 1 104 ? 37.955 -2.790 -44.266 1.00 93.25 104 ASP A O 1
ATOM 834 N N . ALA A 1 105 ? 38.932 -1.212 -45.536 1.00 94.81 105 ALA A N 1
ATOM 835 C CA . ALA A 1 105 ? 38.928 -0.194 -44.488 1.00 94.81 105 ALA A CA 1
ATOM 836 C C . ALA A 1 105 ? 37.494 0.237 -44.132 1.00 94.81 105 ALA A C 1
ATOM 838 O O . ALA A 1 105 ? 37.138 0.286 -42.951 1.00 94.81 105 ALA A O 1
ATOM 839 N N . PHE A 1 106 ? 36.651 0.470 -45.144 1.00 96.06 106 PHE A N 1
ATOM 840 C CA . PHE A 1 106 ? 35.243 0.822 -44.959 1.00 96.06 106 PHE A CA 1
ATOM 841 C C . PHE A 1 106 ? 34.460 -0.292 -44.253 1.00 96.06 106 PHE A C 1
ATOM 843 O O . PHE A 1 106 ? 33.739 -0.016 -43.298 1.00 96.06 106 PHE A O 1
ATOM 850 N N . LYS A 1 107 ? 34.670 -1.556 -44.640 1.00 95.75 107 LYS A N 1
ATOM 851 C CA . LYS A 1 107 ? 34.042 -2.729 -44.019 1.00 95.75 107 LYS A CA 1
ATOM 852 C C . LYS A 1 107 ? 34.356 -2.833 -42.531 1.00 95.75 107 LYS A C 1
ATOM 854 O O . LYS A 1 107 ? 33.456 -3.061 -41.721 1.00 95.75 107 LYS A O 1
ATOM 859 N N . ARG A 1 108 ? 35.631 -2.671 -42.155 1.00 95.94 108 ARG A N 1
ATOM 860 C CA . ARG A 1 108 ? 36.053 -2.685 -40.743 1.00 95.94 108 ARG A CA 1
ATOM 861 C C . ARG A 1 108 ? 35.360 -1.576 -39.962 1.00 95.94 108 ARG A C 1
ATOM 863 O O . ARG A 1 108 ? 34.829 -1.835 -38.886 1.00 95.94 108 ARG A O 1
ATOM 870 N N 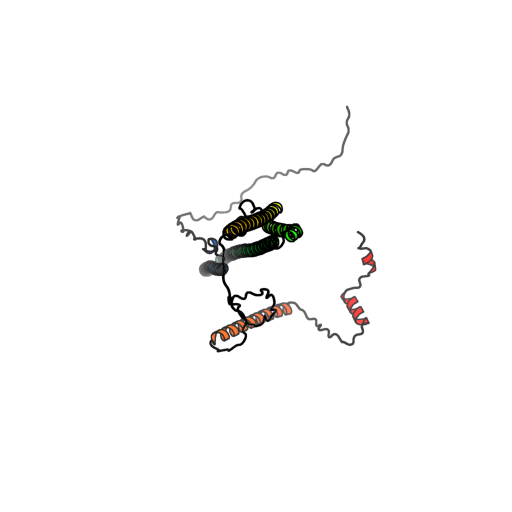. TRP A 1 109 ? 35.320 -0.374 -40.530 1.00 96.19 109 TRP A N 1
ATOM 871 C CA . TRP A 1 109 ? 34.659 0.772 -39.918 1.00 96.19 109 TRP A CA 1
ATOM 872 C C . TRP A 1 109 ? 33.145 0.563 -39.749 1.00 96.19 109 TRP A C 1
ATOM 874 O O . TRP A 1 109 ? 32.639 0.705 -38.636 1.00 96.19 109 TRP A O 1
ATOM 884 N N . MET A 1 110 ? 32.421 0.178 -40.808 1.00 95.62 110 MET A N 1
ATOM 885 C CA . MET A 1 110 ? 30.965 -0.005 -40.736 1.00 95.62 110 MET A CA 1
ATOM 886 C C . MET A 1 110 ? 30.589 -1.133 -39.771 1.00 95.62 110 MET A C 1
ATOM 888 O O . MET A 1 110 ? 29.652 -0.981 -38.993 1.00 95.62 110 MET A O 1
ATOM 892 N N . THR A 1 111 ? 31.362 -2.226 -39.756 1.00 95.62 111 THR A N 1
ATOM 893 C CA . THR A 1 111 ? 31.132 -3.362 -38.852 1.00 95.62 111 THR A CA 1
ATOM 894 C C . THR A 1 111 ? 31.330 -2.950 -37.397 1.00 95.62 111 THR A C 1
ATOM 896 O O . THR A 1 111 ? 30.488 -3.270 -36.563 1.00 95.62 111 THR A O 1
ATOM 899 N N . ALA A 1 112 ? 32.396 -2.202 -37.089 1.00 97.06 112 ALA A N 1
ATOM 900 C CA . ALA A 1 112 ? 32.644 -1.705 -35.737 1.00 97.06 112 ALA A CA 1
ATOM 901 C C . ALA A 1 112 ? 31.517 -0.771 -35.263 1.00 97.06 112 ALA A C 1
ATOM 903 O O . ALA A 1 112 ? 30.970 -0.960 -34.179 1.00 97.06 112 ALA A O 1
ATOM 904 N N . ARG A 1 113 ? 31.102 0.179 -36.110 1.00 96.12 113 ARG A N 1
ATOM 905 C CA . ARG A 1 113 ? 30.000 1.102 -35.802 1.00 96.12 113 ARG A CA 1
ATOM 906 C C . ARG A 1 113 ? 28.670 0.375 -35.585 1.00 96.12 113 ARG A C 1
ATOM 908 O O . ARG A 1 113 ? 27.900 0.748 -34.701 1.00 96.12 113 ARG A O 1
ATOM 915 N N . PHE A 1 114 ? 28.379 -0.647 -36.386 1.00 97.12 114 PHE A N 1
ATOM 916 C CA . PHE A 1 114 ? 27.169 -1.450 -36.220 1.00 97.12 114 PHE A CA 1
ATOM 917 C C . PHE A 1 114 ? 27.190 -2.243 -34.921 1.00 97.12 114 PHE A C 1
ATOM 919 O O . PHE A 1 114 ? 26.208 -2.211 -34.188 1.00 97.12 114 PHE A O 1
ATOM 926 N N . GLN A 1 115 ? 28.311 -2.894 -34.603 1.00 96.38 115 GLN A N 1
ATOM 927 C CA . GLN A 1 115 ? 28.477 -3.610 -33.338 1.00 96.38 115 GLN A CA 1
ATOM 928 C C . GLN A 1 115 ? 28.259 -2.687 -32.138 1.00 96.38 115 GLN A C 1
ATOM 930 O O . GLN A 1 115 ? 27.517 -3.045 -31.229 1.00 96.38 115 GLN A O 1
ATOM 935 N N . GLU A 1 116 ? 28.838 -1.486 -32.163 1.00 96.81 116 GLU A N 1
ATOM 936 C CA . GLU A 1 116 ? 28.637 -0.477 -31.120 1.00 96.81 116 GLU A CA 1
ATOM 937 C C . GLU A 1 116 ? 27.166 -0.047 -31.013 1.00 96.81 116 GLU A C 1
ATOM 939 O O . GLU A 1 116 ? 26.604 -0.005 -29.920 1.00 96.81 116 GLU A O 1
ATOM 944 N N . THR A 1 117 ? 26.508 0.202 -32.149 1.00 96.44 117 THR A N 1
ATOM 945 C CA . THR A 1 117 ? 25.096 0.619 -32.180 1.00 96.44 117 THR A CA 1
ATOM 946 C C . THR A 1 117 ? 24.164 -0.483 -31.669 1.00 96.44 117 THR A C 1
ATOM 948 O O . THR A 1 117 ? 23.234 -0.199 -30.917 1.00 96.44 117 THR A O 1
ATOM 951 N N . VAL A 1 118 ? 24.409 -1.741 -32.050 1.00 97.00 118 VAL A N 1
ATOM 952 C CA . VAL A 1 118 ? 23.638 -2.900 -31.577 1.00 97.00 118 VAL A CA 1
ATOM 953 C C . VAL A 1 118 ? 23.852 -3.109 -30.083 1.00 97.00 118 VAL A C 1
ATOM 955 O O . VAL A 1 118 ? 22.869 -3.230 -29.360 1.00 97.00 118 VAL A O 1
ATOM 958 N N . ALA A 1 119 ? 25.098 -3.072 -29.603 1.00 96.31 119 ALA A N 1
ATOM 959 C CA . ALA A 1 119 ? 25.400 -3.225 -28.181 1.00 96.31 119 ALA A CA 1
ATOM 960 C C . ALA A 1 119 ? 24.717 -2.139 -27.333 1.00 96.31 119 ALA A C 1
ATOM 962 O O . ALA A 1 119 ? 24.051 -2.451 -26.347 1.00 96.31 119 ALA A O 1
ATOM 963 N N . ALA A 1 120 ? 24.798 -0.874 -27.759 1.00 96.12 120 ALA A N 1
ATOM 964 C CA . ALA A 1 120 ? 24.123 0.232 -27.083 1.00 96.12 120 ALA A CA 1
ATOM 965 C C . ALA A 1 120 ? 22.590 0.076 -27.095 1.00 96.12 120 ALA A C 1
ATOM 967 O O . ALA A 1 120 ? 21.917 0.392 -26.111 1.00 96.12 120 ALA A O 1
ATOM 968 N N . LEU A 1 121 ? 22.019 -0.428 -28.195 1.00 96.25 121 LEU A N 1
ATOM 969 C CA . LEU A 1 121 ? 20.581 -0.664 -28.309 1.00 96.25 121 LEU A CA 1
ATOM 970 C C . LEU A 1 121 ? 20.108 -1.828 -27.424 1.00 96.25 121 LEU A C 1
ATOM 972 O O . LEU A 1 121 ? 19.051 -1.723 -26.798 1.00 96.25 121 LEU A O 1
ATOM 976 N N . GLU A 1 122 ? 20.878 -2.914 -27.354 1.00 95.00 122 GLU A N 1
ATOM 977 C CA . GLU A 1 122 ? 20.623 -4.054 -26.468 1.00 95.00 122 GLU A CA 1
ATOM 978 C C . GLU A 1 122 ? 20.679 -3.635 -24.995 1.00 95.00 122 GLU A C 1
ATOM 980 O O . GLU A 1 122 ? 19.761 -3.947 -24.233 1.00 95.00 122 GLU A O 1
ATOM 985 N N . GLU A 1 123 ? 21.705 -2.876 -24.604 1.00 95.94 123 GLU A N 1
ATOM 986 C CA . GLU A 1 123 ? 21.861 -2.361 -23.242 1.00 95.94 123 GLU A CA 1
ATOM 987 C C . GLU A 1 123 ? 20.716 -1.412 -22.865 1.00 95.94 123 GLU A C 1
ATOM 989 O O . GLU A 1 123 ? 20.080 -1.589 -21.823 1.00 95.94 123 GLU A O 1
ATOM 994 N N . SER A 1 124 ? 20.386 -0.455 -23.739 1.00 94.50 124 SER A N 1
ATOM 995 C CA . SER A 1 124 ? 19.268 0.471 -23.530 1.00 94.50 124 SER A CA 1
ATOM 996 C C . SER A 1 124 ? 17.934 -0.271 -23.395 1.00 94.50 124 SER A C 1
ATOM 998 O O . SER A 1 124 ? 17.184 -0.004 -22.456 1.00 94.50 124 SER A O 1
ATOM 1000 N N . GLY A 1 125 ? 17.654 -1.245 -24.268 1.00 94.75 125 GLY A N 1
ATOM 1001 C CA . GLY A 1 125 ? 16.430 -2.046 -24.193 1.00 94.75 125 GLY A CA 1
ATOM 1002 C C . GLY A 1 125 ? 16.355 -2.904 -22.925 1.00 94.75 125 GLY A C 1
ATOM 1003 O O . GLY A 1 125 ? 15.295 -3.008 -22.300 1.00 94.75 125 GLY A O 1
ATOM 1004 N N . ALA A 1 126 ? 17.480 -3.489 -22.502 1.00 95.25 126 ALA A N 1
ATOM 1005 C CA . ALA A 1 126 ? 17.563 -4.249 -21.258 1.00 95.25 126 ALA A CA 1
ATOM 1006 C C . ALA A 1 126 ? 17.326 -3.357 -20.028 1.00 95.25 126 ALA A C 1
ATOM 1008 O O . ALA A 1 126 ? 16.568 -3.745 -19.133 1.00 95.25 126 ALA A O 1
ATOM 1009 N N . ALA A 1 127 ? 17.913 -2.159 -20.003 1.00 95.38 127 ALA A N 1
ATOM 1010 C CA . ALA A 1 127 ? 17.746 -1.189 -18.927 1.00 95.38 127 ALA A CA 1
ATOM 1011 C C . ALA A 1 127 ? 16.297 -0.679 -18.825 1.00 95.38 127 ALA A C 1
ATOM 1013 O O . ALA A 1 127 ? 15.711 -0.729 -17.741 1.00 95.38 127 ALA A O 1
ATOM 1014 N N . GLU A 1 128 ? 15.684 -0.274 -19.944 1.00 93.75 128 GLU A N 1
ATOM 1015 C CA . GLU A 1 128 ? 14.285 0.187 -19.994 1.00 93.75 128 GLU A CA 1
ATOM 1016 C C . GLU A 1 128 ? 13.326 -0.913 -19.498 1.00 93.75 128 GLU A C 1
ATOM 1018 O O . GLU A 1 128 ? 12.448 -0.674 -18.660 1.00 93.75 128 GLU A O 1
ATOM 1023 N N . LYS A 1 129 ? 13.532 -2.157 -19.950 1.00 95.38 129 LYS A N 1
ATOM 1024 C CA . LYS A 1 129 ? 12.738 -3.312 -19.509 1.00 95.38 129 LYS A CA 1
ATOM 1025 C C . LYS A 1 129 ? 12.929 -3.601 -18.023 1.00 95.38 129 LYS A C 1
ATOM 1027 O O . LYS A 1 129 ? 11.954 -3.884 -17.318 1.00 95.38 129 LYS A O 1
ATOM 1032 N N . HIS A 1 130 ? 14.167 -3.540 -17.537 1.00 96.00 130 HIS A N 1
ATOM 1033 C CA . HIS A 1 130 ? 14.467 -3.754 -16.128 1.00 96.00 130 HIS A CA 1
ATOM 1034 C C . HIS A 1 130 ? 13.773 -2.705 -15.255 1.00 96.00 130 HIS A C 1
ATOM 1036 O O . HIS A 1 130 ? 13.060 -3.083 -14.324 1.00 96.00 130 HIS A O 1
ATOM 1042 N N . GLN A 1 131 ? 13.887 -1.422 -15.608 1.00 94.81 131 GLN A N 1
ATOM 1043 C CA . GLN A 1 131 ? 13.228 -0.312 -14.919 1.00 94.81 131 GLN A CA 1
ATOM 1044 C C . GLN A 1 131 ? 11.708 -0.504 -14.853 1.00 94.81 131 GLN A C 1
ATOM 1046 O O . GLN A 1 131 ? 11.113 -0.372 -13.779 1.00 94.81 131 GLN A O 1
ATOM 1051 N N . LEU A 1 132 ? 11.077 -0.873 -15.973 1.00 95.38 132 LEU A N 1
ATOM 1052 C CA . LEU A 1 132 ? 9.638 -1.129 -16.031 1.00 95.38 132 LEU A CA 1
ATOM 1053 C C . LEU A 1 132 ? 9.224 -2.263 -15.077 1.00 95.38 132 LEU A C 1
ATOM 1055 O O . LEU A 1 132 ? 8.246 -2.134 -14.334 1.00 95.38 132 LEU A O 1
ATOM 1059 N N . SER A 1 133 ? 9.990 -3.360 -15.064 1.00 95.62 133 SER A N 1
ATOM 1060 C CA . SER A 1 133 ? 9.731 -4.516 -14.197 1.00 95.62 133 SER A CA 1
ATOM 1061 C C . SER A 1 133 ? 9.965 -4.210 -12.714 1.00 95.62 133 SER A C 1
ATOM 1063 O O . SER A 1 133 ? 9.174 -4.622 -11.865 1.00 95.62 133 SER A O 1
ATOM 1065 N N . ALA A 1 134 ? 11.009 -3.442 -12.392 1.00 95.50 134 ALA A N 1
ATOM 1066 C CA . ALA A 1 134 ? 11.339 -3.050 -11.029 1.00 95.50 134 ALA A CA 1
ATOM 1067 C C . ALA A 1 134 ? 10.249 -2.138 -10.454 1.00 95.50 134 ALA A C 1
ATOM 1069 O O . ALA A 1 134 ? 9.785 -2.346 -9.330 1.00 95.50 134 ALA A O 1
ATOM 1070 N N . MET A 1 135 ? 9.762 -1.184 -11.256 1.00 93.56 135 MET A N 1
ATOM 1071 C CA . MET A 1 135 ? 8.650 -0.321 -10.864 1.00 93.56 135 MET A CA 1
ATOM 1072 C C . MET A 1 135 ? 7.365 -1.125 -10.630 1.00 93.56 135 MET A C 1
ATOM 1074 O O . MET A 1 135 ? 6.698 -0.920 -9.613 1.00 93.56 135 MET A O 1
ATOM 1078 N N . HIS A 1 136 ? 7.038 -2.063 -11.527 1.00 95.12 136 HIS A N 1
ATOM 1079 C CA . HIS A 1 136 ? 5.900 -2.969 -11.352 1.00 95.12 136 HIS A CA 1
ATOM 1080 C C . HIS A 1 136 ? 5.998 -3.752 -10.040 1.00 95.12 136 HIS A C 1
ATOM 1082 O O . HIS A 1 136 ? 5.069 -3.755 -9.231 1.00 95.12 136 HIS A O 1
ATOM 1088 N N . GLN A 1 137 ? 7.154 -4.374 -9.798 1.00 94.00 137 GLN A N 1
ATOM 1089 C CA . GLN A 1 137 ? 7.399 -5.144 -8.588 1.00 94.00 137 GLN A CA 1
ATOM 1090 C C . GLN A 1 137 ? 7.189 -4.275 -7.346 1.00 94.00 137 GLN A C 1
ATOM 1092 O O . GLN A 1 137 ? 6.487 -4.683 -6.424 1.00 94.00 137 GLN A O 1
ATOM 1097 N N . GLN A 1 138 ? 7.728 -3.056 -7.335 1.00 92.81 138 GLN A N 1
ATOM 1098 C CA . GLN A 1 138 ? 7.543 -2.130 -6.224 1.00 92.81 138 GLN A CA 1
ATOM 1099 C C . GLN A 1 138 ? 6.058 -1.802 -5.991 1.00 92.81 138 GLN A C 1
ATOM 1101 O O . GLN A 1 138 ? 5.585 -1.883 -4.856 1.00 92.81 138 GLN A O 1
ATOM 1106 N N . ARG A 1 139 ? 5.308 -1.468 -7.048 1.00 92.88 139 ARG A N 1
ATOM 1107 C CA . ARG A 1 139 ? 3.871 -1.146 -6.974 1.00 92.88 139 ARG A CA 1
ATOM 1108 C C . ARG A 1 139 ? 3.054 -2.305 -6.407 1.00 92.88 139 ARG A C 1
ATOM 1110 O O . ARG A 1 139 ? 2.268 -2.117 -5.475 1.00 92.88 139 ARG A O 1
ATOM 1117 N N . VAL A 1 140 ? 3.290 -3.516 -6.911 1.00 93.94 140 VAL A N 1
ATOM 1118 C CA . VAL A 1 140 ? 2.617 -4.735 -6.441 1.00 93.94 140 VAL A CA 1
ATOM 1119 C C . VAL A 1 140 ? 2.956 -5.024 -4.980 1.00 93.94 140 VAL A C 1
ATOM 1121 O O . VAL A 1 140 ? 2.056 -5.340 -4.199 1.00 93.94 140 VAL A O 1
ATOM 1124 N N . GLN A 1 141 ? 4.227 -4.899 -4.586 1.00 91.56 141 GLN A N 1
ATOM 1125 C CA . GLN A 1 141 ? 4.645 -5.156 -3.207 1.00 91.56 141 GLN A CA 1
ATOM 1126 C C . GLN A 1 141 ? 4.015 -4.174 -2.222 1.00 91.56 141 GLN A C 1
ATOM 1128 O O . GLN A 1 141 ? 3.467 -4.615 -1.212 1.00 91.56 141 GLN A O 1
ATOM 1133 N N . ILE A 1 142 ? 4.018 -2.874 -2.531 1.00 93.88 142 ILE A N 1
ATOM 1134 C CA . ILE A 1 142 ? 3.394 -1.850 -1.680 1.00 93.88 142 ILE A CA 1
ATOM 1135 C C . ILE A 1 142 ? 1.912 -2.166 -1.478 1.00 93.88 142 ILE A C 1
ATOM 1137 O O . ILE A 1 142 ? 1.451 -2.260 -0.340 1.00 93.88 142 ILE A O 1
ATOM 1141 N N . HIS A 1 143 ? 1.174 -2.408 -2.565 1.00 93.44 143 HIS A N 1
ATOM 1142 C CA . HIS A 1 143 ? -0.251 -2.719 -2.477 1.00 93.44 143 HIS A CA 1
ATOM 1143 C C . HIS A 1 143 ? -0.518 -4.021 -1.702 1.00 93.44 143 HIS A C 1
ATOM 1145 O O . HIS A 1 143 ? -1.464 -4.104 -0.914 1.00 93.44 143 HIS A O 1
ATOM 1151 N N . ARG A 1 144 ? 0.331 -5.043 -1.872 1.00 94.19 144 ARG A N 1
ATOM 1152 C CA . ARG A 1 144 ? 0.225 -6.305 -1.127 1.00 94.19 144 ARG A CA 1
ATOM 1153 C C . ARG A 1 144 ? 0.422 -6.093 0.373 1.00 94.19 144 ARG A C 1
ATOM 1155 O O . ARG A 1 144 ? -0.374 -6.612 1.156 1.00 94.19 144 ARG A O 1
ATOM 1162 N N . ILE A 1 145 ? 1.446 -5.334 0.764 1.00 95.25 145 ILE A N 1
ATOM 1163 C CA . ILE A 1 145 ? 1.735 -5.020 2.169 1.00 95.25 145 ILE A CA 1
ATOM 1164 C C . ILE A 1 145 ? 0.593 -4.200 2.768 1.00 95.25 145 ILE A C 1
ATOM 1166 O O . ILE A 1 145 ? 0.057 -4.587 3.803 1.00 95.25 145 ILE A O 1
ATOM 1170 N N . GLN A 1 146 ? 0.150 -3.147 2.076 1.00 95.31 146 GLN A N 1
ATOM 1171 C CA . GLN A 1 146 ? -0.985 -2.323 2.490 1.00 95.31 146 GLN A CA 1
ATOM 1172 C C . GLN A 1 146 ? -2.234 -3.177 2.749 1.00 95.31 146 GLN A C 1
ATOM 1174 O O . GLN A 1 146 ? -2.849 -3.081 3.808 1.00 95.31 146 GLN A O 1
ATOM 1179 N N . LYS A 1 147 ? -2.602 -4.060 1.812 1.00 95.44 147 LYS A N 1
ATOM 1180 C CA . LYS A 1 147 ? -3.780 -4.927 1.953 1.00 95.44 147 LYS A CA 1
ATOM 1181 C C . LYS A 1 147 ? -3.634 -5.933 3.096 1.00 95.44 147 LYS A C 1
ATOM 1183 O O . LYS A 1 147 ? -4.622 -6.250 3.756 1.00 95.44 147 LYS A O 1
ATOM 1188 N N . CYS A 1 148 ? -2.430 -6.460 3.313 1.00 97.06 148 CYS A N 1
ATOM 1189 C CA . CYS A 1 148 ? -2.143 -7.363 4.426 1.00 97.06 148 CYS A CA 1
ATOM 1190 C C . CYS A 1 148 ? -2.307 -6.643 5.770 1.00 97.06 148 CYS A C 1
ATOM 1192 O O . CYS A 1 148 ? -3.059 -7.103 6.629 1.00 97.06 148 CYS A O 1
ATOM 1194 N N . LEU A 1 149 ? -1.691 -5.469 5.907 1.00 96.88 149 LEU A N 1
ATOM 1195 C CA . LEU A 1 149 ? -1.745 -4.668 7.122 1.00 96.88 149 LEU A CA 1
ATOM 1196 C C . LEU A 1 149 ? -3.173 -4.194 7.422 1.00 96.88 149 LEU A C 1
ATOM 1198 O O . LEU A 1 149 ? -3.649 -4.367 8.536 1.00 96.88 149 LEU A O 1
ATOM 1202 N N . GLN A 1 150 ? -3.928 -3.739 6.418 1.00 96.94 150 GLN A N 1
ATOM 1203 C CA . GLN A 1 150 ? -5.350 -3.411 6.587 1.00 96.94 150 GLN A CA 1
ATOM 1204 C C . GLN A 1 150 ? -6.17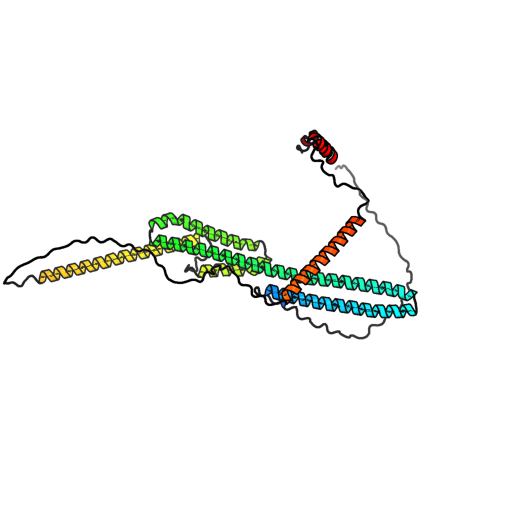9 -4.588 7.120 1.00 96.94 150 GLN A C 1
ATOM 1206 O O . GLN A 1 150 ? -7.077 -4.393 7.940 1.00 96.94 150 GLN A O 1
ATOM 1211 N N . LYS A 1 151 ? -5.913 -5.815 6.652 1.00 97.88 151 LYS A N 1
ATOM 1212 C CA . LYS A 1 151 ? -6.602 -7.013 7.155 1.00 97.88 151 LYS A CA 1
ATOM 1213 C C . LYS A 1 151 ? -6.233 -7.302 8.607 1.00 97.88 151 LYS A C 1
ATOM 1215 O O . LYS A 1 151 ? -7.138 -7.582 9.386 1.00 97.88 151 LYS A O 1
ATOM 1220 N N . LEU A 1 152 ? -4.948 -7.208 8.952 1.00 97.56 152 LEU A N 1
ATOM 1221 C CA . LEU A 1 152 ? -4.462 -7.392 10.319 1.00 97.56 152 LEU A CA 1
ATOM 1222 C C . LEU A 1 152 ? -5.108 -6.379 11.269 1.00 97.56 152 LEU A C 1
ATOM 1224 O O . LEU A 1 152 ? -5.754 -6.776 12.231 1.00 97.56 152 LEU A O 1
ATOM 1228 N N . LEU A 1 153 ? -5.022 -5.087 10.948 1.00 96.38 153 LEU A N 1
ATOM 1229 C CA . LEU A 1 153 ? -5.588 -4.008 11.762 1.00 96.38 153 LEU A CA 1
ATOM 1230 C C . LEU A 1 153 ? -7.102 -4.164 11.944 1.00 96.38 153 LEU A C 1
ATOM 1232 O O . LEU A 1 153 ? -7.628 -3.958 13.033 1.00 96.38 153 LEU A O 1
ATOM 1236 N N . ARG A 1 154 ? -7.817 -4.602 10.900 1.00 96.44 154 ARG A N 1
ATOM 1237 C CA . ARG A 1 154 ? -9.251 -4.900 10.997 1.00 96.44 154 ARG A CA 1
ATOM 1238 C C . ARG A 1 154 ? -9.544 -6.103 11.890 1.00 96.44 154 ARG A C 1
ATOM 1240 O O . ARG A 1 154 ? -10.556 -6.088 12.581 1.00 96.44 154 ARG A O 1
ATOM 1247 N N . ALA A 1 155 ? -8.723 -7.149 11.835 1.00 97.44 155 ALA A N 1
ATOM 1248 C CA . ALA A 1 155 ? -8.887 -8.325 12.684 1.00 97.44 155 ALA A CA 1
ATOM 1249 C C . ALA A 1 155 ? -8.648 -7.975 14.159 1.00 97.44 155 ALA A C 1
ATOM 1251 O O . ALA A 1 155 ? -9.503 -8.270 14.986 1.00 97.44 155 ALA A O 1
ATOM 1252 N N . LEU A 1 156 ? -7.563 -7.253 14.456 1.00 96.00 156 LEU A N 1
ATOM 1253 C CA . LEU A 1 156 ? -7.238 -6.759 15.799 1.00 96.00 156 LEU A CA 1
ATOM 1254 C C . LEU A 1 156 ? -8.328 -5.831 16.346 1.00 96.00 156 LEU A C 1
ATOM 1256 O O . LEU A 1 156 ? -8.760 -5.966 17.484 1.00 96.00 156 LEU A O 1
ATOM 1260 N N . HIS A 1 157 ? -8.843 -4.927 15.513 1.00 94.31 157 HIS A N 1
ATOM 1261 C CA . HIS A 1 157 ? -9.947 -4.058 15.906 1.00 94.31 157 HIS A CA 1
ATOM 1262 C C . HIS A 1 157 ? -11.240 -4.837 16.202 1.00 94.31 157 HIS A C 1
ATOM 1264 O O . HIS A 1 157 ? -11.928 -4.526 17.169 1.00 94.31 157 HIS A O 1
ATOM 1270 N N . LYS A 1 158 ? -11.563 -5.873 15.416 1.00 94.88 158 LYS A N 1
ATOM 1271 C CA . LYS A 1 158 ? -12.702 -6.756 15.715 1.00 94.88 158 LYS A CA 1
ATOM 1272 C C . LYS A 1 158 ? -12.510 -7.511 17.028 1.00 94.88 158 LYS A C 1
ATOM 1274 O O . LYS A 1 158 ? -13.457 -7.606 17.799 1.00 94.88 158 LYS A O 1
ATOM 1279 N N . ASP A 1 159 ? -11.310 -8.024 17.285 1.00 96.19 159 ASP A N 1
ATOM 1280 C CA . ASP A 1 159 ? -10.974 -8.700 18.543 1.00 96.19 159 ASP A CA 1
ATOM 1281 C C . ASP A 1 159 ? -11.176 -7.759 19.743 1.00 96.19 159 ASP A C 1
ATOM 1283 O O . ASP A 1 159 ? -11.916 -8.069 20.680 1.00 96.19 159 ASP A O 1
ATOM 1287 N N . ARG A 1 160 ? -10.659 -6.529 19.642 1.00 94.25 160 ARG A N 1
ATOM 1288 C CA . ARG A 1 160 ? -10.887 -5.467 20.632 1.00 94.25 160 ARG A CA 1
ATOM 1289 C C . ARG A 1 160 ? -12.377 -5.201 20.849 1.00 94.25 160 ARG A C 1
ATOM 1291 O O . ARG A 1 160 ? -12.843 -5.180 21.987 1.00 94.25 160 ARG A O 1
ATOM 1298 N N . HIS A 1 161 ? -13.128 -5.022 19.764 1.00 93.25 161 HIS A N 1
ATOM 1299 C CA . HIS A 1 161 ? -14.567 -4.775 19.808 1.00 93.25 161 HIS A CA 1
ATOM 1300 C C . HIS A 1 161 ? -15.314 -5.898 20.544 1.00 93.25 161 HIS A C 1
ATOM 1302 O O . HIS A 1 161 ? -16.109 -5.628 21.445 1.00 93.25 161 HIS A O 1
ATOM 1308 N N . HIS A 1 162 ? -15.036 -7.160 20.205 1.00 95.06 162 HIS A N 1
ATOM 1309 C CA . HIS A 1 162 ? -15.662 -8.315 20.849 1.00 95.06 162 HIS A CA 1
ATOM 1310 C C . HIS A 1 162 ? -15.277 -8.438 22.326 1.00 95.06 162 HIS A C 1
ATOM 1312 O O . HIS A 1 162 ? -16.142 -8.721 23.153 1.00 95.06 162 HIS A O 1
ATOM 1318 N N . THR A 1 163 ? -14.024 -8.150 22.670 1.00 95.69 163 THR A N 1
ATOM 1319 C CA . THR A 1 163 ? -13.536 -8.138 24.056 1.00 95.69 163 THR A CA 1
ATOM 1320 C C . THR A 1 163 ? -14.280 -7.106 24.904 1.00 95.69 163 THR A C 1
ATOM 1322 O O . THR A 1 163 ? -14.780 -7.416 25.987 1.00 95.69 163 THR A O 1
ATOM 1325 N N . ILE A 1 164 ? -14.432 -5.884 24.387 1.00 92.50 164 ILE A N 1
ATOM 1326 C CA . ILE A 1 164 ? -15.183 -4.820 25.064 1.00 92.50 164 ILE A CA 1
ATOM 1327 C C . ILE A 1 164 ? -16.669 -5.182 25.168 1.00 92.50 164 ILE A C 1
ATOM 1329 O O . ILE A 1 164 ? -17.283 -4.965 26.212 1.00 92.50 164 ILE A O 1
ATOM 1333 N N . ALA A 1 165 ? -17.264 -5.732 24.107 1.00 93.19 165 ALA A N 1
ATOM 1334 C CA . ALA A 1 165 ? -18.664 -6.148 24.109 1.00 93.19 165 ALA A CA 1
ATOM 1335 C C . ALA A 1 165 ? -18.935 -7.261 25.137 1.00 93.19 165 ALA A C 1
ATOM 1337 O O . ALA A 1 165 ? -19.921 -7.182 25.871 1.00 93.19 165 ALA A O 1
ATOM 1338 N N . HIS A 1 166 ? -18.038 -8.246 25.242 1.00 95.31 166 HIS A N 1
ATOM 1339 C CA . HIS A 1 166 ? -18.092 -9.285 26.269 1.00 95.31 166 HIS A CA 1
ATOM 1340 C C . HIS A 1 166 ? -18.065 -8.675 27.675 1.00 95.31 166 HIS A C 1
ATOM 1342 O O . HIS A 1 166 ? -18.942 -8.958 28.488 1.00 95.31 166 HIS A O 1
ATOM 1348 N N . TYR A 1 167 ? -17.125 -7.764 27.939 1.00 95.06 167 TYR A N 1
ATOM 1349 C CA . TYR A 1 167 ? -17.026 -7.101 29.239 1.00 95.06 167 TYR A CA 1
ATOM 1350 C C . TYR A 1 167 ? -18.261 -6.249 29.575 1.00 95.06 167 TYR A C 1
ATOM 1352 O O . TYR A 1 167 ? -18.739 -6.273 30.708 1.00 95.06 167 TYR A O 1
ATOM 1360 N N . LYS A 1 168 ? -18.834 -5.539 28.593 1.00 93.06 168 LYS A N 1
ATOM 1361 C CA . LYS A 1 168 ? -20.107 -4.813 28.761 1.00 93.06 168 LYS A CA 1
ATOM 1362 C C . LYS A 1 168 ? -21.242 -5.756 29.163 1.00 93.06 168 LYS A C 1
ATOM 1364 O O . LYS A 1 168 ? -21.965 -5.467 30.110 1.00 93.06 168 LYS A O 1
ATOM 1369 N N . HIS A 1 169 ? -21.369 -6.898 28.488 1.00 94.12 169 HIS A N 1
ATOM 1370 C CA . HIS A 1 169 ? -22.383 -7.889 28.840 1.00 94.12 169 HIS A CA 1
ATOM 1371 C C . HIS A 1 169 ? -22.161 -8.470 30.246 1.00 94.12 169 HIS A C 1
ATOM 1373 O O . HIS A 1 169 ? -23.115 -8.675 31.005 1.00 94.12 169 HIS A O 1
ATOM 1379 N N . LEU A 1 170 ? -20.902 -8.686 30.622 1.00 95.31 170 LEU A N 1
ATOM 1380 C CA . LEU A 1 170 ? -20.545 -9.155 31.951 1.00 95.31 170 LEU A CA 1
ATOM 1381 C C . LEU A 1 170 ? -20.936 -8.140 33.034 1.00 95.31 170 LEU A C 1
ATOM 1383 O O . LEU A 1 170 ? -21.526 -8.526 34.037 1.00 95.31 170 LEU A O 1
ATOM 1387 N N . LEU A 1 171 ? -20.704 -6.842 32.806 1.00 94.19 171 LEU A N 1
ATOM 1388 C CA . LEU A 1 171 ? -21.138 -5.772 33.714 1.00 94.19 171 LEU A CA 1
ATOM 1389 C C . LEU A 1 171 ? -22.661 -5.737 33.906 1.00 94.19 171 LEU A C 1
ATOM 1391 O O . LEU A 1 171 ? -23.134 -5.518 35.024 1.00 94.19 171 LEU A O 1
ATOM 1395 N N . ASP A 1 172 ? -23.422 -5.955 32.832 1.00 91.25 172 ASP A N 1
ATOM 1396 C CA . ASP A 1 172 ? -24.887 -5.960 32.881 1.00 91.25 172 ASP A CA 1
ATOM 1397 C C . ASP A 1 172 ? -25.455 -7.193 33.605 1.00 91.25 172 ASP A C 1
ATOM 1399 O O . ASP A 1 172 ? -26.504 -7.098 34.245 1.00 91.25 172 ASP A O 1
ATOM 1403 N N . SER A 1 173 ? -24.774 -8.341 33.520 1.00 93.25 173 SER A N 1
ATOM 1404 C CA . SER A 1 173 ? -25.213 -9.601 34.135 1.00 93.25 173 SER A CA 1
ATOM 1405 C C . SER A 1 173 ? -24.731 -9.774 35.580 1.00 93.25 173 SER A C 1
ATOM 1407 O O . SER A 1 173 ? -25.534 -10.097 36.456 1.00 93.25 173 SER A O 1
ATOM 1409 N N . SER A 1 174 ? -23.445 -9.541 35.857 1.00 94.19 174 SER A N 1
ATOM 1410 C CA . SER A 1 174 ? -22.839 -9.700 37.182 1.00 94.19 174 SER A CA 1
ATOM 1411 C C . SER A 1 174 ? -21.669 -8.741 37.397 1.00 94.19 174 SER A C 1
ATOM 1413 O O . SER A 1 174 ? -20.567 -8.909 36.872 1.00 94.19 174 SER A O 1
ATOM 1415 N N . LEU A 1 175 ? -21.891 -7.753 38.265 1.00 92.56 175 LEU A N 1
ATOM 1416 C CA . LEU A 1 175 ? -20.894 -6.730 38.582 1.00 92.56 175 LEU A CA 1
ATOM 1417 C C . LEU A 1 175 ? -19.685 -7.304 39.338 1.00 92.56 175 LEU A C 1
ATOM 1419 O O . LEU A 1 175 ? -18.555 -6.885 39.100 1.00 92.56 175 LEU A O 1
ATOM 1423 N N . GLU A 1 176 ? -19.902 -8.294 40.206 1.00 92.56 176 GLU A N 1
ATOM 1424 C CA . GLU A 1 176 ? -18.816 -8.970 40.928 1.00 92.56 176 GLU A CA 1
ATOM 1425 C C . GLU A 1 176 ? -17.934 -9.795 39.989 1.00 92.56 176 GLU A C 1
ATOM 1427 O O . GLU A 1 176 ? -16.709 -9.782 40.116 1.00 92.56 176 GLU A O 1
ATOM 1432 N N . GLN A 1 177 ? -18.540 -10.498 39.028 1.00 94.19 177 GLN A N 1
ATOM 1433 C CA . GLN A 1 177 ? -17.779 -11.280 38.058 1.00 94.19 177 GLN A CA 1
ATOM 1434 C C . GLN A 1 177 ? -16.987 -10.362 37.123 1.00 94.19 177 GLN A C 1
ATOM 1436 O O . GLN A 1 177 ? -15.796 -10.591 36.913 1.00 94.19 177 GLN A O 1
ATOM 1441 N N . ALA A 1 178 ? -17.600 -9.269 36.660 1.00 94.50 178 ALA A N 1
ATOM 1442 C CA . ALA A 1 178 ? -16.914 -8.254 35.868 1.00 94.50 178 ALA A CA 1
ATOM 1443 C C . ALA A 1 178 ? -15.679 -7.695 36.586 1.00 94.50 178 ALA A C 1
ATOM 1445 O O . ALA A 1 178 ? -14.620 -7.577 35.978 1.00 94.50 178 ALA A O 1
ATOM 1446 N N . GLN A 1 179 ? -15.768 -7.420 37.891 1.00 93.81 179 GLN A N 1
ATOM 1447 C CA . GLN A 1 179 ? -14.622 -6.952 38.676 1.00 93.81 179 GLN A CA 1
ATOM 1448 C C . GLN A 1 179 ? -13.482 -7.976 38.749 1.00 93.81 179 GLN A C 1
ATOM 1450 O O . GLN A 1 179 ? -12.316 -7.583 38.708 1.00 93.81 179 GLN A O 1
ATOM 1455 N N . ARG A 1 180 ? -13.797 -9.276 38.826 1.00 95.75 180 ARG A N 1
ATOM 1456 C CA . ARG A 1 180 ? -12.792 -10.352 38.849 1.00 95.75 180 ARG A CA 1
ATOM 1457 C C . ARG A 1 180 ? -12.113 -10.554 37.494 1.00 95.75 180 ARG A C 1
ATOM 1459 O O . ARG A 1 180 ? -10.912 -10.801 37.458 1.00 95.75 180 ARG A O 1
ATOM 1466 N N . GLU A 1 181 ? -12.857 -10.432 36.395 1.00 95.06 181 GLU A N 1
ATOM 1467 C CA . GLU A 1 181 ? -12.349 -10.646 35.027 1.00 95.06 181 GLU A CA 1
ATOM 1468 C C . GLU A 1 181 ? -11.752 -9.384 34.379 1.00 95.06 181 GLU A C 1
ATOM 1470 O O . GLU A 1 181 ? -11.036 -9.466 33.376 1.00 95.06 181 GLU A O 1
ATOM 1475 N N . LYS A 1 182 ? -11.984 -8.206 34.966 1.00 95.69 182 LYS A N 1
ATOM 1476 C CA . LYS A 1 182 ? -11.416 -6.923 34.532 1.00 95.69 182 LYS A CA 1
ATOM 1477 C C . LYS A 1 182 ? -9.896 -6.938 34.297 1.00 95.69 182 LYS A C 1
ATOM 1479 O O . LYS A 1 182 ? -9.495 -6.465 33.234 1.00 95.69 182 LYS A O 1
ATOM 1484 N N . PRO A 1 183 ? -9.032 -7.441 35.207 1.00 96.62 183 PRO A N 1
ATOM 1485 C CA . PRO A 1 183 ? -7.586 -7.446 34.969 1.00 96.62 183 PRO A CA 1
ATOM 1486 C C . PRO A 1 183 ? -7.193 -8.266 33.734 1.00 96.62 183 PRO A C 1
ATOM 1488 O O . PRO A 1 183 ? -6.379 -7.795 32.945 1.00 96.62 183 PRO A O 1
ATOM 1491 N N . ALA A 1 184 ? -7.814 -9.432 33.526 1.00 96.62 184 ALA A N 1
ATOM 1492 C CA . ALA A 1 184 ? -7.563 -10.276 32.357 1.00 96.62 184 ALA A CA 1
ATOM 1493 C C . ALA A 1 184 ? -8.065 -9.621 31.058 1.00 96.62 184 ALA A C 1
ATOM 1495 O O . ALA A 1 184 ? -7.371 -9.621 30.045 1.00 96.62 184 ALA A O 1
ATOM 1496 N N . THR A 1 185 ? -9.244 -8.990 31.104 1.00 96.50 185 THR A N 1
ATOM 1497 C CA . THR A 1 185 ? -9.798 -8.224 29.974 1.00 96.50 185 THR A CA 1
ATOM 1498 C C . THR A 1 185 ? -8.853 -7.092 29.566 1.00 96.50 185 THR A C 1
ATOM 1500 O O . THR A 1 185 ? -8.560 -6.905 28.388 1.00 96.50 185 THR A O 1
ATOM 1503 N N . LEU A 1 186 ? -8.351 -6.343 30.548 1.00 96.06 186 LEU A N 1
ATOM 1504 C CA . LEU A 1 186 ? -7.445 -5.221 30.331 1.00 96.06 186 LEU A CA 1
ATOM 1505 C C . LEU A 1 186 ? -6.086 -5.663 29.781 1.00 96.06 186 LEU A C 1
ATOM 1507 O O . LEU A 1 186 ? -5.513 -4.969 28.945 1.00 96.06 186 LEU A O 1
ATOM 1511 N N . GLU A 1 187 ? -5.572 -6.806 30.232 1.00 96.69 187 GLU A N 1
ATOM 1512 C CA . GLU A 1 187 ? -4.348 -7.394 29.690 1.00 96.69 187 GLU A CA 1
ATOM 1513 C C . GLU A 1 187 ? -4.506 -7.764 28.210 1.00 96.69 187 GLU A C 1
ATOM 1515 O O . GLU A 1 187 ? -3.659 -7.386 27.402 1.00 96.69 187 GLU A O 1
ATOM 1520 N N . HIS A 1 188 ? -5.618 -8.407 27.838 1.00 97.56 188 HIS A N 1
ATOM 1521 C CA . HIS A 1 188 ? -5.905 -8.746 26.440 1.00 97.56 188 HIS A CA 1
ATOM 1522 C C . HIS A 1 188 ? -6.035 -7.497 25.554 1.00 97.56 188 HIS A C 1
ATOM 1524 O O . HIS A 1 188 ? -5.427 -7.424 24.488 1.00 97.56 188 HIS A O 1
ATOM 1530 N N . LEU A 1 189 ? -6.743 -6.460 26.019 1.00 95.25 189 LEU A N 1
ATOM 1531 C CA . LEU A 1 189 ? -6.842 -5.181 25.298 1.00 95.25 189 LEU A CA 1
ATOM 1532 C C . LEU A 1 189 ? -5.473 -4.509 25.111 1.00 95.25 189 LEU A C 1
ATOM 1534 O O . LEU A 1 189 ? -5.157 -4.040 24.017 1.00 95.25 189 LEU A O 1
ATOM 1538 N N . ALA A 1 190 ? -4.634 -4.505 26.150 1.00 94.62 190 ALA A N 1
ATOM 1539 C CA . ALA A 1 190 ? -3.286 -3.949 26.072 1.00 94.62 190 ALA A CA 1
ATOM 1540 C C . ALA A 1 190 ? -2.376 -4.739 25.114 1.00 94.62 190 ALA A C 1
ATOM 1542 O O . ALA A 1 190 ? -1.512 -4.149 24.462 1.00 94.62 190 ALA A O 1
ATOM 1543 N N . GLU A 1 191 ? -2.564 -6.056 25.002 1.00 96.69 191 GLU A N 1
ATOM 1544 C CA . GLU A 1 191 ? -1.842 -6.881 24.033 1.00 96.69 191 GLU A CA 1
ATOM 1545 C C . GLU A 1 191 ? -2.267 -6.565 22.594 1.00 96.69 191 GLU A C 1
ATOM 1547 O O . GLU A 1 191 ? -1.410 -6.384 21.728 1.00 96.69 191 GLU A O 1
ATOM 1552 N N . ILE A 1 192 ? -3.567 -6.389 22.335 1.00 95.75 192 ILE A N 1
ATOM 1553 C CA . ILE A 1 192 ? -4.065 -5.956 21.019 1.00 95.75 192 ILE A CA 1
ATOM 1554 C C . ILE A 1 192 ? -3.437 -4.613 20.608 1.00 95.75 192 ILE A C 1
ATOM 1556 O O . ILE A 1 192 ? -3.012 -4.438 19.455 1.00 95.75 192 ILE A O 1
ATOM 1560 N N . ASP A 1 193 ? -3.336 -3.673 21.548 1.00 93.62 193 ASP A N 1
ATOM 1561 C CA . ASP A 1 193 ? -2.700 -2.376 21.321 1.00 93.62 193 ASP A CA 1
ATOM 1562 C C . ASP A 1 193 ? -1.203 -2.513 21.038 1.00 93.62 193 ASP A C 1
ATOM 1564 O O . ASP A 1 193 ? -0.692 -1.918 20.084 1.00 93.62 193 ASP A O 1
ATOM 1568 N N . ARG A 1 194 ? -0.501 -3.349 21.811 1.00 94.75 194 ARG A N 1
ATOM 1569 C CA . ARG A 1 194 ? 0.919 -3.649 21.604 1.00 94.75 194 ARG A CA 1
ATOM 1570 C C . ARG A 1 194 ? 1.169 -4.231 20.215 1.00 94.75 194 ARG A C 1
ATOM 1572 O O . ARG A 1 194 ? 2.053 -3.736 19.515 1.00 94.75 194 ARG A O 1
ATOM 1579 N N . ILE A 1 195 ? 0.384 -5.224 19.793 1.00 96.06 195 ILE A N 1
ATOM 1580 C CA . ILE A 1 195 ? 0.515 -5.858 18.472 1.00 96.06 195 ILE A CA 1
ATOM 1581 C C . ILE A 1 195 ? 0.247 -4.838 17.362 1.00 96.06 195 ILE A C 1
ATOM 1583 O O . ILE A 1 195 ? 0.986 -4.780 16.377 1.00 96.06 195 ILE A O 1
ATOM 1587 N N . THR A 1 196 ? -0.776 -3.997 17.520 1.00 95.00 196 THR A N 1
ATOM 1588 C CA . THR A 1 196 ? -1.093 -2.947 16.545 1.00 95.00 196 THR A CA 1
ATOM 1589 C C . THR A 1 196 ? 0.058 -1.949 16.414 1.00 95.00 196 THR A C 1
ATOM 1591 O O . THR A 1 196 ? 0.555 -1.741 15.306 1.00 95.00 196 THR A O 1
ATOM 1594 N N . ASN A 1 197 ? 0.547 -1.401 17.528 1.00 93.06 197 ASN A N 1
ATOM 1595 C CA . ASN A 1 197 ? 1.660 -0.451 17.537 1.00 93.06 197 ASN A CA 1
ATOM 1596 C C . ASN A 1 197 ? 2.933 -1.079 16.956 1.00 93.06 197 ASN A C 1
ATOM 1598 O O . ASN A 1 197 ? 3.584 -0.484 16.101 1.00 93.06 197 ASN A O 1
ATOM 1602 N N . GLN A 1 198 ? 3.256 -2.318 17.339 1.00 95.00 198 GLN A N 1
ATOM 1603 C CA . GLN A 1 198 ? 4.396 -3.045 16.785 1.00 95.00 198 GLN A CA 1
ATOM 1604 C C . GLN A 1 198 ? 4.259 -3.232 15.271 1.00 95.00 198 GLN A C 1
ATOM 1606 O O . GLN A 1 198 ? 5.234 -3.037 14.547 1.00 95.00 198 GLN A O 1
ATOM 1611 N N . SER A 1 199 ? 3.062 -3.576 14.782 1.00 94.62 199 SER A N 1
ATOM 1612 C CA . SER A 1 199 ? 2.806 -3.774 13.352 1.00 94.62 199 SER A CA 1
ATOM 1613 C C . SER A 1 199 ? 3.021 -2.499 12.530 1.00 94.62 199 SER A C 1
ATOM 1615 O O . SER A 1 199 ? 3.552 -2.584 11.421 1.00 94.62 199 SER A O 1
ATOM 1617 N N . LEU A 1 200 ? 2.690 -1.331 13.090 1.00 93.31 200 LEU A N 1
ATOM 1618 C CA . LEU A 1 200 ? 2.937 -0.027 12.472 1.00 93.31 200 LEU A CA 1
ATOM 1619 C C . LEU A 1 200 ? 4.419 0.356 12.541 1.00 93.31 200 LEU A C 1
ATOM 1621 O O . LEU A 1 200 ? 4.997 0.724 11.521 1.00 93.31 200 LEU A O 1
ATOM 1625 N N . LEU A 1 201 ? 5.075 0.154 13.689 1.00 94.06 201 LEU A N 1
ATOM 1626 C CA . LEU A 1 201 ? 6.515 0.393 13.856 1.00 94.06 201 LEU A CA 1
ATOM 1627 C C . LEU A 1 201 ? 7.371 -0.455 12.902 1.00 94.06 201 LEU A C 1
ATOM 1629 O O . LEU A 1 201 ? 8.450 -0.036 12.487 1.00 94.06 201 LEU A O 1
ATOM 1633 N N . MET A 1 202 ? 6.900 -1.636 12.482 1.00 93.06 202 MET A N 1
ATOM 1634 C CA . MET A 1 202 ? 7.603 -2.426 11.463 1.00 93.06 202 MET A CA 1
ATOM 1635 C C . MET A 1 202 ? 7.771 -1.684 10.128 1.00 93.06 202 MET A C 1
ATOM 1637 O O . MET A 1 202 ? 8.693 -2.020 9.381 1.00 93.06 202 MET A O 1
ATOM 1641 N N . LEU A 1 203 ? 6.906 -0.710 9.819 1.00 93.81 203 LEU A N 1
ATOM 1642 C CA . LEU A 1 203 ? 7.021 0.118 8.618 1.00 93.81 203 LEU A CA 1
ATOM 1643 C C . LEU A 1 203 ? 8.201 1.088 8.700 1.00 93.81 203 LEU A C 1
ATOM 1645 O O . LEU A 1 203 ? 8.813 1.358 7.671 1.00 93.81 203 LEU A O 1
ATOM 1649 N N . GLU A 1 204 ? 8.574 1.559 9.893 1.00 91.88 204 GLU A N 1
ATOM 1650 C CA . GLU A 1 204 ? 9.696 2.494 10.075 1.00 91.88 204 GLU A CA 1
ATOM 1651 C C . GLU A 1 204 ? 11.042 1.890 9.660 1.00 91.88 204 GLU A C 1
ATOM 1653 O O . GLU A 1 204 ? 11.939 2.610 9.227 1.00 91.88 204 GLU A O 1
ATOM 1658 N N . ARG A 1 205 ? 11.164 0.554 9.681 1.00 95.00 205 ARG A N 1
ATOM 1659 C CA . ARG A 1 205 ? 12.344 -0.155 9.154 1.00 95.00 205 ARG A CA 1
ATOM 1660 C C . ARG A 1 205 ? 12.540 0.031 7.645 1.00 95.00 205 ARG A C 1
ATOM 1662 O O . ARG A 1 205 ? 13.621 -0.254 7.139 1.00 95.00 205 ARG A O 1
ATOM 1669 N N . TYR A 1 206 ? 11.509 0.480 6.929 1.00 94.69 206 TYR A N 1
ATOM 1670 C CA . TYR A 1 206 ? 11.515 0.712 5.488 1.00 94.69 206 TYR A CA 1
ATOM 1671 C C . TYR A 1 206 ? 11.009 2.135 5.191 1.00 94.69 206 TYR A C 1
ATOM 1673 O O . TYR A 1 206 ? 9.823 2.311 4.895 1.00 94.69 206 TYR A O 1
ATOM 1681 N N . PRO A 1 207 ? 11.876 3.164 5.237 1.00 93.75 207 PRO A N 1
ATOM 1682 C CA . PRO A 1 207 ? 11.456 4.568 5.161 1.00 93.75 207 PRO A CA 1
ATOM 1683 C C . PRO A 1 207 ? 10.690 4.900 3.871 1.00 93.75 207 PRO A C 1
ATOM 1685 O O . PRO A 1 207 ? 9.662 5.571 3.926 1.00 93.75 207 PRO A O 1
ATOM 1688 N N . ASP A 1 208 ? 11.103 4.346 2.728 1.00 91.88 208 ASP A N 1
ATOM 1689 C CA . ASP A 1 208 ? 10.425 4.551 1.437 1.00 91.88 208 ASP A CA 1
ATOM 1690 C C . ASP A 1 208 ? 9.007 3.973 1.395 1.00 91.88 208 ASP A C 1
ATOM 1692 O O . ASP A 1 208 ? 8.147 4.445 0.647 1.00 91.88 208 ASP A O 1
ATOM 1696 N N . LEU A 1 209 ? 8.767 2.906 2.158 1.00 92.75 209 LEU A N 1
ATOM 1697 C CA . LEU A 1 209 ? 7.454 2.291 2.294 1.00 92.75 209 LEU A CA 1
ATOM 1698 C C . LEU A 1 209 ? 6.610 3.085 3.294 1.00 92.75 209 LEU A C 1
ATOM 1700 O O . LEU A 1 209 ? 5.463 3.411 2.991 1.00 92.75 209 LEU A O 1
ATOM 1704 N N . SER A 1 210 ? 7.191 3.438 4.443 1.00 94.88 210 SER A N 1
ATOM 1705 C CA . SER A 1 210 ? 6.540 4.248 5.476 1.00 94.88 210 SER A CA 1
ATOM 1706 C C . SER A 1 210 ? 6.056 5.591 4.924 1.00 94.88 210 SER A C 1
ATOM 1708 O O . SER A 1 210 ? 4.898 5.954 5.117 1.00 94.88 210 SER A O 1
ATOM 1710 N N . ALA A 1 211 ? 6.866 6.270 4.108 1.00 94.69 211 ALA A N 1
ATOM 1711 C CA . ALA A 1 211 ? 6.471 7.519 3.457 1.00 94.69 211 ALA A CA 1
ATOM 1712 C C . ALA A 1 211 ? 5.234 7.373 2.547 1.00 94.69 211 ALA A C 1
ATOM 1714 O O . ALA A 1 211 ? 4.468 8.321 2.389 1.00 94.69 211 ALA A O 1
ATOM 1715 N N . LYS A 1 212 ? 5.020 6.191 1.952 1.00 92.44 212 LYS A N 1
ATOM 1716 C CA . LYS A 1 212 ? 3.919 5.935 1.008 1.00 92.44 212 LYS A CA 1
ATOM 1717 C C . LYS A 1 212 ? 2.635 5.477 1.690 1.00 92.44 212 LYS A C 1
ATOM 1719 O O . LYS A 1 212 ? 1.558 5.858 1.242 1.00 92.44 212 LYS A O 1
ATOM 1724 N N . ILE A 1 213 ? 2.729 4.629 2.719 1.00 95.38 213 ILE A N 1
ATOM 1725 C CA . ILE A 1 213 ? 1.549 4.007 3.347 1.00 95.38 213 ILE A CA 1
ATOM 1726 C C . ILE A 1 213 ? 1.377 4.318 4.836 1.00 95.38 213 ILE A C 1
ATOM 1728 O O . ILE A 1 213 ? 0.290 4.076 5.343 1.00 95.38 213 ILE A O 1
ATOM 1732 N N . GLY A 1 214 ? 2.382 4.859 5.530 1.00 94.12 214 GLY A N 1
ATOM 1733 C CA . GLY A 1 214 ? 2.367 5.072 6.985 1.00 94.12 214 GLY A CA 1
ATOM 1734 C C . GLY A 1 214 ? 1.183 5.919 7.444 1.00 94.12 214 GLY A C 1
ATOM 1735 O O . GLY A 1 214 ? 0.298 5.407 8.121 1.00 94.12 214 GLY A O 1
ATOM 1736 N N . ARG A 1 215 ? 1.079 7.158 6.938 1.00 94.31 215 ARG A N 1
ATOM 1737 C CA . ARG A 1 215 ? -0.061 8.059 7.210 1.00 94.31 215 ARG A CA 1
ATOM 1738 C C . ARG A 1 215 ? -1.414 7.409 6.913 1.00 94.31 215 ARG A C 1
ATOM 1740 O O . ARG A 1 215 ? -2.342 7.519 7.700 1.00 94.31 215 ARG A O 1
ATOM 1747 N N . LEU A 1 216 ? -1.506 6.684 5.796 1.00 95.25 216 LEU A N 1
ATOM 1748 C CA . LEU A 1 216 ? -2.734 6.000 5.392 1.00 95.25 216 LEU A CA 1
ATOM 1749 C C . LEU A 1 216 ? -3.118 4.887 6.382 1.00 95.25 216 LEU A C 1
ATOM 1751 O O . LEU A 1 216 ? -4.305 4.660 6.603 1.00 95.25 216 LEU A O 1
ATOM 1755 N N . MET A 1 217 ? -2.144 4.180 6.966 1.00 95.75 217 MET A N 1
ATOM 1756 C CA . MET A 1 217 ? -2.392 3.169 8.000 1.00 95.75 217 MET A CA 1
ATOM 1757 C C . MET A 1 217 ? -2.766 3.801 9.343 1.00 95.75 217 MET A C 1
ATOM 1759 O O . MET A 1 217 ? -3.685 3.294 9.983 1.00 95.75 217 MET A O 1
ATOM 1763 N N . ASP A 1 218 ? -2.138 4.911 9.733 1.00 92.81 218 ASP A N 1
ATOM 1764 C CA . ASP A 1 218 ? -2.485 5.643 10.961 1.00 92.81 218 ASP A CA 1
ATOM 1765 C C . ASP A 1 218 ? -3.932 6.154 10.908 1.00 92.81 218 ASP A C 1
ATOM 1767 O O . ASP A 1 218 ? -4.740 5.871 11.798 1.00 92.81 218 ASP A O 1
ATOM 1771 N N . ASP A 1 219 ? -4.302 6.810 9.803 1.00 93.25 219 ASP A N 1
ATOM 1772 C CA . ASP A 1 219 ? -5.671 7.269 9.550 1.00 93.25 219 ASP A CA 1
ATOM 1773 C C . ASP A 1 219 ? -6.655 6.091 9.513 1.00 93.25 219 ASP A C 1
ATOM 1775 O O . ASP A 1 219 ? -7.792 6.197 9.980 1.00 93.25 219 ASP A O 1
ATOM 1779 N N . TYR A 1 220 ? -6.226 4.937 8.987 1.00 95.00 220 TYR A N 1
ATOM 1780 C CA . TYR A 1 220 ? -7.045 3.728 8.958 1.00 95.00 220 TYR A CA 1
ATOM 1781 C C . TYR A 1 220 ? -7.334 3.191 10.364 1.00 95.00 220 TYR A C 1
ATOM 1783 O O . TYR A 1 220 ? -8.482 2.844 10.648 1.00 95.00 220 TYR A O 1
ATOM 1791 N N . VAL A 1 221 ? -6.337 3.143 11.253 1.00 92.25 221 VAL A N 1
ATOM 1792 C CA . VAL A 1 221 ? -6.532 2.747 12.659 1.00 92.25 221 VAL A CA 1
ATOM 1793 C C . VAL A 1 221 ? -7.470 3.720 13.368 1.00 92.25 221 VAL A C 1
ATOM 1795 O O . VAL A 1 221 ? -8.404 3.285 14.047 1.00 92.25 221 VAL A O 1
ATOM 1798 N N . LEU A 1 222 ? -7.280 5.025 13.158 1.00 90.00 222 LEU A N 1
ATOM 1799 C CA . LEU A 1 222 ? -8.141 6.056 13.731 1.00 90.00 222 LEU A CA 1
ATOM 1800 C C . LEU A 1 222 ? -9.597 5.905 13.258 1.00 90.00 222 LEU A C 1
ATOM 1802 O O . LEU A 1 222 ? -10.523 5.948 14.067 1.00 90.00 222 LEU A O 1
ATOM 1806 N N . ALA A 1 223 ? -9.803 5.655 11.963 1.00 91.25 223 ALA A N 1
ATOM 1807 C CA . ALA A 1 223 ? -11.121 5.452 11.364 1.00 91.25 223 ALA A CA 1
ATOM 1808 C C . ALA A 1 223 ? -11.799 4.135 11.777 1.00 91.25 223 ALA A C 1
ATOM 1810 O O . ALA A 1 223 ? -13.024 4.021 11.707 1.00 91.25 223 ALA A O 1
ATOM 1811 N N . LEU A 1 224 ? -11.025 3.116 12.162 1.00 90.62 224 LEU A N 1
ATOM 1812 C CA . LEU A 1 224 ? -11.573 1.913 12.782 1.00 90.62 224 LEU A CA 1
ATOM 1813 C C . LEU A 1 224 ? -12.079 2.243 14.191 1.00 90.62 224 LEU A C 1
ATOM 1815 O O . LEU A 1 224 ? -13.244 2.006 14.495 1.00 90.62 224 LEU A O 1
ATOM 1819 N N . ARG A 1 225 ? -11.241 2.873 15.022 1.00 85.81 225 ARG A N 1
ATOM 1820 C CA . ARG A 1 225 ? -11.574 3.208 16.416 1.00 85.81 225 ARG A CA 1
ATOM 1821 C C . ARG A 1 225 ? -12.703 4.229 16.558 1.00 85.81 225 ARG A C 1
ATOM 1823 O O . ARG A 1 225 ? -13.474 4.136 17.508 1.00 85.81 225 ARG A O 1
ATOM 1830 N N . SER A 1 226 ? -12.852 5.164 15.620 1.00 82.81 226 SER A N 1
ATOM 1831 C CA . SER A 1 226 ? -13.932 6.160 15.663 1.00 82.81 226 SER A CA 1
ATOM 1832 C C . SER A 1 226 ? -15.341 5.560 15.555 1.00 82.81 226 SER A C 1
ATOM 1834 O O . SER A 1 226 ? -16.307 6.227 15.911 1.00 82.81 226 SER A O 1
ATOM 1836 N N . LYS A 1 227 ? -15.476 4.303 15.108 1.00 76.75 227 LYS A N 1
ATOM 1837 C CA . LYS A 1 227 ? -16.766 3.603 14.992 1.00 76.75 227 LYS A CA 1
ATOM 1838 C C . LYS A 1 227 ? -17.254 2.949 16.290 1.00 76.75 227 LYS A C 1
ATOM 1840 O O . LYS A 1 227 ? -18.415 2.570 16.354 1.00 76.75 227 LYS A O 1
ATOM 1845 N N . ASP A 1 228 ? -16.404 2.803 17.308 1.00 68.12 228 ASP A N 1
ATOM 1846 C CA . ASP A 1 228 ? -16.682 1.991 18.509 1.00 68.12 228 ASP A CA 1
ATOM 1847 C C . ASP A 1 228 ? -17.464 2.730 19.626 1.00 68.12 228 ASP A C 1
ATOM 1849 O O . ASP A 1 228 ? -17.443 2.293 20.778 1.00 68.12 228 ASP A O 1
ATOM 1853 N N . GLU A 1 229 ? -18.127 3.864 19.347 1.00 61.19 229 GLU A N 1
ATOM 1854 C CA . GLU A 1 229 ? -18.772 4.721 20.376 1.00 61.19 229 GLU A CA 1
ATOM 1855 C C . GLU A 1 229 ? -17.809 5.072 21.539 1.00 61.19 229 GLU A C 1
ATOM 1857 O O . GLU A 1 229 ? -18.191 5.246 22.701 1.00 61.19 229 GLU A O 1
ATOM 1862 N N . THR A 1 230 ? -16.507 5.105 21.241 1.00 63.56 230 THR A N 1
ATOM 1863 C CA . THR A 1 230 ? -15.446 5.415 22.200 1.00 63.56 230 THR A CA 1
ATOM 1864 C C . THR A 1 230 ? -15.220 6.929 22.173 1.00 63.56 230 THR A C 1
ATOM 1866 O O . THR A 1 230 ? -14.985 7.476 21.094 1.00 63.56 230 THR A O 1
ATOM 1869 N N . PRO A 1 231 ? -15.306 7.644 23.312 1.00 57.72 231 PRO A N 1
ATOM 1870 C CA . PRO A 1 231 ? -15.102 9.090 23.344 1.00 57.72 231 PRO A CA 1
ATOM 1871 C C . PRO A 1 231 ? -13.763 9.487 22.714 1.00 57.72 231 PRO A C 1
ATOM 1873 O O . PRO A 1 231 ? -12.747 8.854 22.991 1.00 57.72 231 PRO A O 1
ATOM 1876 N N . GLY A 1 232 ? -13.760 10.570 21.929 1.00 54.66 232 GLY A N 1
ATOM 1877 C CA . GLY A 1 232 ? -12.607 11.067 21.161 1.00 54.66 232 GLY A CA 1
ATOM 1878 C C . GLY A 1 232 ? -11.276 11.167 21.928 1.00 54.66 232 GLY A C 1
ATOM 1879 O O . GLY A 1 232 ? -10.208 10.984 21.353 1.00 54.66 232 GLY A O 1
ATOM 1880 N N . LEU A 1 233 ? -11.337 11.413 23.240 1.00 49.84 233 LEU A N 1
ATOM 1881 C CA . LEU A 1 233 ? -10.175 11.522 24.132 1.00 49.84 233 LEU A CA 1
ATOM 1882 C C . LEU A 1 233 ? -9.521 10.172 24.504 1.00 49.84 233 LEU A C 1
ATOM 1884 O O . LEU A 1 233 ? -8.415 10.175 25.029 1.00 49.84 233 LEU A O 1
ATOM 1888 N N . LEU A 1 234 ? -10.168 9.033 24.225 1.00 59.19 234 LEU A N 1
ATOM 1889 C CA . LEU A 1 234 ? -9.708 7.679 24.581 1.00 59.19 234 LEU A CA 1
ATOM 1890 C C . LEU A 1 234 ? -9.286 6.843 23.359 1.00 59.19 234 LEU A C 1
ATOM 1892 O O . LEU A 1 234 ? -9.178 5.625 23.447 1.00 59.19 234 LEU A O 1
ATOM 1896 N N . LEU A 1 235 ? -9.029 7.478 22.209 1.00 68.06 235 LEU A N 1
ATOM 1897 C CA . LEU A 1 235 ? -8.490 6.779 21.031 1.00 68.06 235 LEU A CA 1
ATOM 1898 C C . LEU A 1 235 ? -7.002 6.417 21.157 1.00 68.06 235 LEU A C 1
ATOM 1900 O O . LEU A 1 235 ? -6.467 5.757 20.265 1.00 68.06 235 LEU A O 1
ATOM 1904 N N . ALA A 1 236 ? -6.338 6.836 22.237 1.00 76.31 236 ALA A N 1
ATOM 1905 C CA . ALA A 1 236 ? -4.953 6.479 22.498 1.00 76.31 236 ALA A CA 1
ATOM 1906 C C . ALA A 1 236 ? -4.808 4.957 22.659 1.00 76.31 236 ALA A C 1
ATOM 1908 O O . ALA A 1 236 ? -5.576 4.317 23.369 1.00 76.31 236 ALA A O 1
ATOM 1909 N N . MET A 1 237 ? -3.810 4.386 21.987 1.00 80.44 237 MET A N 1
ATOM 1910 C CA . MET A 1 237 ? -3.503 2.953 22.014 1.00 80.44 237 MET A CA 1
ATOM 1911 C C . MET A 1 237 ? -2.600 2.613 23.199 1.00 80.44 237 MET A C 1
ATOM 1913 O O . MET A 1 237 ? -1.441 2.224 23.018 1.00 80.44 237 MET A O 1
ATOM 1917 N N . THR A 1 238 ? -3.098 2.872 24.409 1.00 86.94 238 THR A N 1
ATOM 1918 C CA . THR A 1 238 ? -2.365 2.643 25.655 1.00 86.94 238 THR A CA 1
ATOM 1919 C C . THR A 1 238 ? -3.202 1.870 26.661 1.00 86.94 238 THR A C 1
ATOM 1921 O O 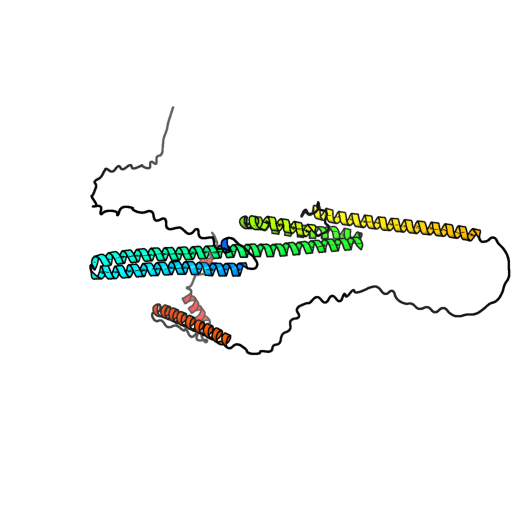. THR A 1 238 ? -4.430 1.959 26.702 1.00 86.94 238 THR A O 1
ATOM 1924 N N . ARG A 1 239 ? -2.507 1.147 27.543 1.00 90.56 239 ARG A N 1
ATOM 1925 C CA . ARG A 1 239 ? -3.129 0.380 28.625 1.00 90.56 239 ARG A CA 1
ATOM 1926 C C . ARG A 1 239 ? -4.014 1.265 29.507 1.00 90.56 239 ARG A C 1
ATOM 1928 O O . ARG A 1 239 ? -5.068 0.826 29.952 1.00 90.56 239 ARG A O 1
ATOM 1935 N N . GLU A 1 240 ? -3.591 2.499 29.754 1.00 89.50 240 GLU A N 1
ATOM 1936 C CA . GLU A 1 240 ? -4.299 3.470 30.589 1.00 89.50 240 GLU A CA 1
ATOM 1937 C C . GLU A 1 240 ? -5.581 3.967 29.913 1.00 89.50 240 GLU A C 1
ATOM 1939 O O . GLU A 1 240 ? -6.598 4.144 30.582 1.00 89.50 240 GLU A O 1
ATOM 1944 N N . ALA A 1 241 ? -5.556 4.156 28.591 1.00 88.56 241 ALA A N 1
ATOM 1945 C CA . ALA A 1 241 ? -6.732 4.560 27.831 1.00 88.56 241 ALA A CA 1
ATOM 1946 C C . ALA A 1 241 ? -7.794 3.453 27.829 1.00 88.56 241 ALA A C 1
ATOM 1948 O O . ALA A 1 241 ? -8.958 3.722 28.126 1.00 88.56 241 ALA A O 1
ATOM 1949 N N . GLU A 1 242 ? -7.395 2.201 27.588 1.00 90.12 242 GLU A N 1
ATOM 1950 C CA . GLU A 1 242 ? -8.308 1.056 27.671 1.00 90.12 242 GLU A CA 1
ATOM 1951 C C . GLU A 1 242 ? -8.832 0.860 29.108 1.00 90.12 242 GLU A C 1
ATOM 1953 O O . GLU A 1 242 ? -10.023 0.613 29.299 1.00 90.12 242 GLU A O 1
ATOM 1958 N N . ALA A 1 24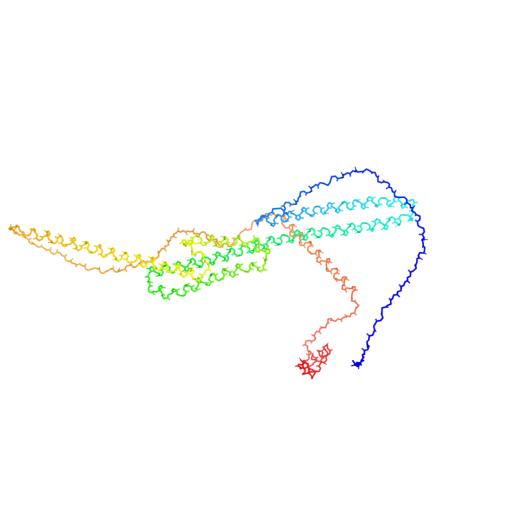3 ? -8.002 1.075 30.138 1.00 91.62 243 ALA A N 1
ATOM 1959 C CA . ALA A 1 243 ? -8.443 1.066 31.537 1.00 91.62 243 ALA A CA 1
ATOM 1960 C C . ALA A 1 243 ? -9.550 2.094 31.806 1.00 91.62 243 ALA A C 1
ATOM 1962 O O . ALA A 1 243 ? -10.594 1.748 32.359 1.00 91.62 243 ALA A O 1
ATOM 1963 N N . ALA A 1 244 ? -9.351 3.334 31.352 1.00 90.06 244 ALA A N 1
ATOM 1964 C CA . ALA A 1 244 ? -10.322 4.410 31.509 1.00 90.06 244 ALA A CA 1
ATOM 1965 C C . ALA A 1 244 ? -11.646 4.112 30.783 1.00 90.06 244 ALA A C 1
ATOM 1967 O O . ALA A 1 244 ? -12.718 4.467 31.277 1.00 90.06 244 ALA A O 1
ATOM 1968 N N . ILE A 1 245 ? -11.596 3.423 29.637 1.00 89.38 245 ILE A N 1
ATOM 1969 C CA . ILE A 1 245 ? -12.795 2.943 28.935 1.00 89.38 245 ILE A CA 1
ATOM 1970 C C . ILE A 1 245 ? -13.553 1.926 29.800 1.00 89.38 245 ILE A C 1
ATOM 1972 O O . ILE A 1 245 ? -14.767 2.060 29.982 1.00 89.38 245 ILE A O 1
ATOM 1976 N N . LEU A 1 246 ? -12.859 0.928 30.361 1.00 91.00 246 LEU A N 1
ATOM 1977 C CA . LEU A 1 246 ? -13.485 -0.083 31.221 1.00 91.00 246 LEU A CA 1
ATOM 1978 C C . LEU A 1 246 ? -14.050 0.527 32.514 1.00 91.00 246 LEU A C 1
ATOM 1980 O O . LEU A 1 246 ? -15.144 0.146 32.938 1.00 91.00 246 LEU A O 1
ATOM 1984 N N . ASP A 1 247 ? -13.339 1.481 33.120 1.00 91.69 247 ASP A N 1
ATOM 1985 C CA . ASP A 1 247 ? -13.783 2.225 34.305 1.00 91.69 247 ASP A CA 1
ATOM 1986 C C . ASP A 1 247 ? -15.049 3.028 34.022 1.00 91.69 247 ASP A C 1
ATOM 1988 O O . ASP A 1 247 ? -16.002 2.984 34.805 1.00 91.69 247 ASP A O 1
ATOM 1992 N N . LYS A 1 248 ? -15.097 3.706 32.870 1.00 90.62 248 LYS A N 1
ATOM 1993 C CA . LYS A 1 248 ? -16.283 4.441 32.432 1.00 90.62 248 LYS A CA 1
ATOM 1994 C C . LYS A 1 248 ? -17.481 3.507 32.276 1.00 90.62 248 LYS A C 1
ATOM 1996 O O . LYS A 1 248 ? -18.546 3.804 32.804 1.00 90.62 248 LYS A O 1
ATOM 2001 N N . TYR A 1 249 ? -17.323 2.369 31.598 1.00 90.50 249 TYR A N 1
ATOM 2002 C CA . TYR A 1 249 ? -18.429 1.420 31.445 1.00 90.50 249 TYR A CA 1
ATOM 2003 C C . TYR A 1 249 ? -18.900 0.855 32.783 1.00 90.50 249 TYR A C 1
ATOM 2005 O O . TYR A 1 249 ? -20.103 0.721 33.001 1.00 90.50 249 TYR A O 1
ATOM 2013 N N . GLN A 1 250 ? -17.973 0.581 33.700 1.00 92.06 250 GLN A N 1
ATOM 2014 C CA . GLN A 1 250 ? -18.324 0.157 35.047 1.00 92.06 250 GLN A CA 1
ATOM 2015 C C . GLN A 1 250 ? -19.132 1.240 35.782 1.00 92.06 250 GLN A C 1
ATOM 2017 O O . GLN A 1 250 ? -20.158 0.917 36.376 1.00 92.06 250 GLN A O 1
ATOM 2022 N N . ALA A 1 251 ? -18.715 2.508 35.708 1.00 91.19 251 ALA A N 1
ATOM 2023 C CA . ALA A 1 251 ? -19.418 3.639 36.319 1.00 91.19 251 ALA A CA 1
ATOM 2024 C C . ALA A 1 251 ? -20.808 3.890 35.701 1.00 91.19 251 ALA A C 1
ATOM 2026 O O . ALA A 1 251 ? -21.779 4.136 36.417 1.00 91.19 251 ALA A O 1
ATOM 2027 N N . ASP A 1 252 ? -20.927 3.779 34.377 1.00 90.25 252 ASP A N 1
ATOM 2028 C CA . ASP A 1 252 ? -22.196 3.956 33.666 1.00 90.25 252 ASP A CA 1
ATOM 2029 C C . ASP A 1 252 ? -23.211 2.872 34.070 1.00 90.25 252 ASP A C 1
ATOM 2031 O O . ASP A 1 252 ? -24.393 3.162 34.282 1.00 90.25 252 ASP A O 1
ATOM 2035 N N . VAL A 1 253 ? -22.769 1.616 34.210 1.00 89.56 253 VAL A N 1
ATOM 2036 C CA . VAL A 1 253 ? -23.638 0.502 34.619 1.00 89.56 253 VAL A CA 1
ATOM 2037 C C . VAL A 1 253 ? -24.011 0.595 36.100 1.00 89.56 253 VAL A C 1
ATOM 2039 O O . VAL A 1 253 ? -25.185 0.415 36.433 1.00 89.56 253 VAL A O 1
ATOM 2042 N N . THR A 1 254 ? -23.075 0.930 36.999 1.00 89.38 254 THR A N 1
ATOM 2043 C CA . THR A 1 254 ? -23.388 1.108 38.431 1.00 89.38 254 THR A CA 1
ATOM 2044 C C . THR A 1 254 ? -24.374 2.254 38.651 1.00 89.38 254 THR A C 1
ATOM 2046 O O . THR A 1 254 ? -25.357 2.075 39.373 1.00 89.38 254 THR A O 1
ATOM 2049 N N . SER A 1 255 ? -24.177 3.390 37.973 1.00 90.88 255 SER A N 1
ATOM 2050 C CA . SER A 1 255 ? -25.098 4.529 38.014 1.00 90.88 255 SER A CA 1
ATOM 2051 C C . SER A 1 255 ? -26.496 4.135 37.523 1.00 90.88 255 SER A C 1
ATOM 2053 O O . SER A 1 255 ? -27.484 4.334 38.234 1.00 90.88 255 SER A O 1
ATOM 2055 N N . LYS A 1 256 ? -26.600 3.453 36.371 1.00 88.81 256 LYS A N 1
ATOM 2056 C CA . LYS A 1 256 ? -27.884 2.944 35.849 1.00 88.81 256 LYS A CA 1
ATOM 2057 C C . LYS A 1 256 ? -28.564 1.957 36.799 1.00 88.81 256 LYS A C 1
ATOM 2059 O O . LYS A 1 256 ? -29.786 1.993 36.950 1.00 88.81 256 LYS A O 1
ATOM 2064 N N . GLN A 1 257 ? -27.810 1.067 37.442 1.00 85.88 257 GLN A N 1
ATOM 2065 C CA . GLN A 1 257 ? -28.365 0.127 38.417 1.00 85.88 257 GLN A CA 1
ATOM 2066 C C . GLN A 1 257 ? -28.874 0.835 39.677 1.00 85.88 257 GLN A C 1
ATOM 2068 O O . GLN A 1 257 ? -29.909 0.428 40.212 1.00 85.88 257 GLN A O 1
ATOM 2073 N N . GLN A 1 258 ? -28.183 1.876 40.146 1.00 86.38 258 GLN A N 1
ATOM 2074 C CA . GLN A 1 258 ? -28.606 2.668 41.297 1.00 86.38 258 GLN A CA 1
ATOM 2075 C C . GLN A 1 258 ? -29.889 3.448 40.998 1.00 86.38 258 GLN A C 1
ATOM 2077 O O . GLN A 1 258 ? -30.858 3.294 41.739 1.00 86.38 258 GLN A O 1
ATOM 2082 N N . VAL A 1 259 ? -29.955 4.145 39.860 1.00 89.56 259 VAL A N 1
ATOM 2083 C CA . VAL A 1 259 ? -31.171 4.844 39.406 1.00 89.56 259 VAL A CA 1
ATOM 2084 C C . VAL A 1 259 ? -32.355 3.875 39.306 1.00 89.56 259 VAL A C 1
ATOM 2086 O O . VAL A 1 259 ? -33.420 4.133 39.857 1.00 89.56 259 VAL A O 1
ATOM 2089 N N . ARG A 1 260 ? -32.164 2.686 38.711 1.00 87.50 260 ARG A N 1
ATOM 2090 C CA . ARG A 1 260 ? -33.208 1.640 38.651 1.00 87.50 260 ARG A CA 1
ATOM 2091 C C . ARG A 1 260 ? -33.626 1.104 40.025 1.00 87.50 260 ARG A C 1
ATOM 2093 O O . ARG A 1 260 ? -34.723 0.565 40.163 1.00 87.50 260 ARG A O 1
ATOM 2100 N N . LYS A 1 261 ? -32.751 1.127 41.033 1.00 86.00 261 LYS A N 1
ATOM 2101 C CA . LYS A 1 261 ? -33.092 0.720 42.410 1.00 86.00 261 LYS A CA 1
ATOM 2102 C C . LYS A 1 261 ? -33.850 1.830 43.135 1.00 86.00 261 LYS A C 1
ATOM 2104 O O . LYS A 1 261 ? -34.784 1.521 43.866 1.00 86.00 261 LYS A O 1
ATOM 2109 N N . GLU A 1 262 ? -33.461 3.083 42.936 1.00 87.06 262 GLU A N 1
ATOM 2110 C CA . GLU A 1 262 ? -34.129 4.258 43.500 1.00 87.06 262 GLU A CA 1
ATOM 2111 C C . GLU A 1 262 ? -35.534 4.426 42.920 1.00 87.06 262 GLU A C 1
ATOM 2113 O O . GLU A 1 262 ? -36.483 4.547 43.687 1.00 87.06 262 GLU A O 1
ATOM 2118 N N . GLN A 1 263 ? -35.697 4.281 41.603 1.00 86.75 263 GLN A N 1
ATOM 2119 C CA . GLN A 1 263 ? -37.003 4.315 40.942 1.00 86.75 263 GLN A CA 1
ATOM 2120 C C . GLN A 1 263 ? -37.942 3.217 41.463 1.00 86.75 263 GLN A C 1
ATOM 2122 O O . GLN A 1 263 ? -39.058 3.505 41.873 1.00 86.75 263 GLN A O 1
ATOM 2127 N N . ARG A 1 264 ? -37.458 1.971 41.586 1.00 87.25 264 ARG A N 1
ATOM 2128 C CA . ARG A 1 264 ? -38.243 0.871 42.180 1.00 87.25 264 ARG A CA 1
ATOM 2129 C C . ARG A 1 264 ? -38.615 1.112 43.646 1.00 87.25 264 ARG A C 1
ATOM 2131 O O . ARG A 1 264 ? -39.637 0.615 44.112 1.00 87.25 264 ARG A O 1
ATOM 2138 N N . LYS A 1 265 ? -37.779 1.830 44.403 1.00 87.19 265 LYS A N 1
ATOM 2139 C CA . LYS A 1 265 ? -38.099 2.224 45.784 1.00 87.19 265 LYS A CA 1
ATOM 2140 C C . LYS A 1 265 ? -39.142 3.340 45.821 1.00 87.19 265 LYS A C 1
ATOM 2142 O O . LYS A 1 265 ? -40.002 3.283 46.693 1.00 87.19 265 LYS A O 1
ATOM 2147 N N . ALA A 1 266 ? -39.070 4.304 44.904 1.00 88.62 266 ALA A N 1
ATOM 2148 C CA . ALA A 1 266 ? -40.052 5.374 44.764 1.00 88.62 266 ALA A CA 1
ATOM 2149 C C . ALA A 1 266 ? -41.426 4.816 44.366 1.00 88.62 266 ALA A C 1
ATOM 2151 O O . ALA A 1 266 ? -42.380 5.039 45.098 1.00 88.62 266 ALA A O 1
ATOM 2152 N N . GLU A 1 267 ? -41.500 3.970 43.331 1.00 85.69 267 GLU A N 1
ATOM 2153 C CA . GLU A 1 267 ? -42.740 3.297 42.898 1.00 85.69 267 GLU A CA 1
ATOM 2154 C C . GLU A 1 267 ? -43.363 2.459 44.028 1.00 85.69 267 GLU A C 1
ATOM 2156 O O . GLU A 1 267 ? -44.568 2.497 44.268 1.00 85.69 267 GLU A O 1
ATOM 2161 N N . ARG A 1 268 ? -42.541 1.723 44.793 1.00 83.94 268 ARG A N 1
ATOM 2162 C CA . ARG A 1 268 ? -43.024 0.972 45.965 1.00 83.94 268 ARG A CA 1
ATOM 2163 C C . ARG A 1 268 ? -43.485 1.889 47.104 1.00 83.94 268 ARG A C 1
ATOM 2165 O O . ARG A 1 268 ? -44.351 1.496 47.882 1.00 83.94 268 ARG A O 1
ATOM 2172 N N . GLY A 1 269 ? -42.869 3.060 47.244 1.00 84.25 269 GLY A N 1
ATOM 2173 C CA . GLY A 1 269 ? -43.281 4.092 48.190 1.00 84.25 269 GLY A CA 1
ATOM 2174 C C . GLY A 1 269 ? -44.647 4.656 47.821 1.00 84.25 269 GLY A C 1
ATOM 2175 O O . GLY A 1 269 ? -45.535 4.632 48.665 1.00 84.25 269 GLY A O 1
ATOM 2176 N N . GLU A 1 270 ? -44.822 5.051 46.558 1.00 83.56 270 GLU A N 1
ATOM 2177 C CA . GLU A 1 270 ? -46.072 5.577 45.998 1.00 83.56 270 GLU A CA 1
ATOM 2178 C C . GLU A 1 270 ? -47.229 4.589 46.179 1.00 83.56 270 GLU A C 1
ATOM 2180 O O . GLU A 1 270 ? -48.200 4.945 46.844 1.00 83.56 270 GLU A O 1
ATOM 2185 N N . LEU A 1 271 ? -47.066 3.324 45.761 1.00 78.56 271 LEU A N 1
ATOM 2186 C CA . LEU A 1 271 ? -48.064 2.257 45.957 1.00 78.56 271 LEU A CA 1
ATOM 2187 C C . LEU A 1 271 ? -48.472 2.068 47.426 1.00 78.56 271 LEU A C 1
ATOM 2189 O O . LEU A 1 271 ? -49.623 1.760 47.721 1.00 78.56 271 LEU A O 1
ATOM 2193 N N . ARG A 1 272 ? -47.538 2.236 48.371 1.00 81.50 272 ARG A N 1
ATOM 2194 C CA . ARG A 1 272 ? -47.832 2.110 49.806 1.00 81.50 272 ARG A CA 1
ATOM 2195 C C . ARG A 1 272 ? -48.640 3.300 50.327 1.00 81.50 272 ARG A C 1
ATOM 2197 O O . ARG A 1 272 ? -49.503 3.112 51.177 1.00 81.50 272 ARG A O 1
ATOM 2204 N N . THR A 1 273 ? -48.362 4.506 49.839 1.00 78.50 273 THR A N 1
ATOM 2205 C CA . THR A 1 273 ? -49.180 5.697 50.125 1.00 78.50 273 THR A CA 1
ATOM 2206 C C . THR A 1 273 ? -50.571 5.594 49.508 1.00 78.50 273 THR A C 1
ATOM 2208 O O . THR A 1 273 ? -51.536 5.941 50.178 1.00 78.50 273 THR A O 1
ATOM 2211 N N . GLU A 1 274 ? -50.689 5.080 48.281 1.00 79.50 274 GLU A N 1
ATOM 2212 C CA . GLU A 1 274 ? -51.982 4.843 47.625 1.00 79.50 274 GLU A CA 1
ATOM 2213 C C . GLU A 1 274 ? -52.812 3.799 48.384 1.00 79.50 274 GLU A C 1
ATOM 2215 O O . GLU A 1 274 ? -53.976 4.050 48.681 1.00 79.50 274 GLU A O 1
ATOM 2220 N N . GLN A 1 275 ? -52.208 2.676 48.796 1.00 75.31 275 GLN A N 1
ATOM 2221 C CA . GLN A 1 275 ? -52.880 1.671 49.633 1.00 75.31 275 GLN A CA 1
ATOM 2222 C C . GLN A 1 275 ? -53.342 2.242 50.979 1.00 75.31 275 GLN A C 1
ATOM 2224 O O . GLN A 1 275 ? -54.467 1.980 51.389 1.00 75.31 275 GLN A O 1
ATOM 2229 N N . ALA A 1 276 ? -52.520 3.061 51.644 1.00 76.06 276 ALA A N 1
ATOM 2230 C CA . ALA A 1 276 ? -52.905 3.698 52.904 1.00 76.06 276 ALA A CA 1
ATOM 2231 C C . ALA A 1 276 ? -54.078 4.684 52.732 1.00 76.06 276 ALA A C 1
ATOM 2233 O O . ALA A 1 276 ? -54.978 4.715 53.564 1.00 76.06 276 ALA A O 1
ATOM 2234 N N . GLN A 1 277 ? -54.108 5.449 51.635 1.00 72.06 277 GLN A N 1
ATOM 2235 C CA . GLN A 1 277 ? -55.233 6.337 51.311 1.00 72.06 277 GLN A CA 1
ATOM 2236 C C . GLN A 1 277 ? -56.506 5.564 50.934 1.00 72.06 277 GLN A C 1
ATOM 2238 O O . GLN A 1 277 ? -57.615 6.065 51.127 1.00 72.06 277 GLN A O 1
ATOM 2243 N N . GLN A 1 278 ? -56.369 4.357 50.385 1.00 66.00 278 GLN A N 1
ATOM 2244 C CA . GLN A 1 278 ? -57.492 3.490 50.036 1.00 66.00 278 GLN A CA 1
ATOM 2245 C C . GLN A 1 278 ? -58.076 2.799 51.282 1.00 66.00 278 GLN A C 1
ATOM 2247 O O . GLN A 1 278 ? -59.292 2.797 51.446 1.00 66.00 278 GLN A O 1
ATOM 2252 N N . GLU A 1 279 ? -57.231 2.334 52.211 1.00 61.00 279 GLU A N 1
ATOM 2253 C CA . GLU A 1 279 ? -57.651 1.816 53.527 1.00 61.00 279 GLU A CA 1
ATOM 2254 C C . GLU A 1 279 ? -58.316 2.898 54.400 1.00 61.00 279 GLU A C 1
ATOM 2256 O O . GLU A 1 279 ? -59.305 2.626 55.083 1.00 61.00 279 GLU A O 1
ATOM 2261 N N . GLU A 1 280 ? -57.821 4.140 54.361 1.00 60.38 280 GLU A N 1
ATOM 2262 C CA . GLU A 1 280 ? -58.426 5.278 55.069 1.00 60.38 280 GLU A CA 1
ATOM 2263 C C . GLU A 1 280 ? -59.787 5.683 54.467 1.00 60.38 280 GLU A C 1
ATOM 2265 O O . GLU A 1 280 ? -60.705 6.046 55.199 1.00 60.38 280 GLU A O 1
ATOM 2270 N N . ASN A 1 281 ? -59.970 5.560 53.145 1.00 58.75 281 ASN A N 1
ATOM 2271 C CA . ASN A 1 281 ? -61.272 5.781 52.505 1.00 58.75 281 ASN A CA 1
ATOM 2272 C C . ASN A 1 281 ? -62.278 4.645 52.772 1.00 58.75 281 ASN A C 1
ATOM 2274 O O . ASN A 1 281 ? -63.462 4.930 52.961 1.00 58.75 281 ASN A O 1
ATOM 2278 N N . ASP A 1 282 ? -61.839 3.383 52.831 1.00 56.94 282 ASP A N 1
ATOM 2279 C CA . ASP A 1 282 ? -62.717 2.247 53.161 1.00 56.94 282 ASP A CA 1
ATOM 2280 C C . ASP A 1 282 ? -63.185 2.292 54.626 1.00 56.94 282 ASP A C 1
ATOM 2282 O O . ASP A 1 282 ? -64.352 2.027 54.914 1.00 56.94 282 ASP A O 1
ATOM 2286 N N . SER A 1 283 ? -62.334 2.742 55.554 1.00 53.50 283 SER A N 1
ATOM 2287 C CA . SER A 1 283 ? -62.696 2.875 56.977 1.00 53.50 283 SER A CA 1
ATOM 2288 C C . SER A 1 283 ? -63.622 4.065 57.298 1.00 53.50 283 SER A C 1
ATOM 2290 O O . SER A 1 283 ? -64.172 4.135 58.399 1.00 53.50 283 SER A O 1
ATOM 2292 N N . ILE A 1 284 ? -63.879 4.963 56.338 1.00 53.53 284 ILE A N 1
ATOM 2293 C CA . ILE A 1 284 ? -64.885 6.038 56.450 1.00 53.53 284 ILE A CA 1
ATOM 2294 C C . ILE A 1 284 ? -66.277 5.584 55.962 1.00 53.53 284 ILE A C 1
ATOM 2296 O O . ILE A 1 284 ? -67.283 6.190 56.339 1.00 53.53 284 ILE A O 1
ATOM 2300 N N . ASN A 1 285 ? -66.381 4.498 55.186 1.00 49.81 285 ASN A N 1
ATOM 2301 C CA . ASN A 1 285 ? -67.659 4.030 54.627 1.00 49.81 285 ASN A CA 1
ATOM 2302 C C . ASN A 1 285 ? -68.422 3.019 55.511 1.00 49.81 285 ASN A C 1
ATOM 2304 O O . ASN A 1 285 ? -69.572 2.702 55.212 1.00 49.81 285 ASN A O 1
ATOM 2308 N N . ASP A 1 286 ? -67.850 2.581 56.637 1.00 47.94 286 ASP A N 1
ATOM 2309 C CA . ASP A 1 286 ? -68.442 1.595 57.564 1.00 47.94 286 ASP A CA 1
ATOM 2310 C C . ASP A 1 286 ? -69.433 2.187 58.596 1.00 47.94 286 ASP A C 1
ATOM 2312 O O . ASP A 1 286 ? -69.642 1.645 59.681 1.00 47.94 286 ASP A O 1
ATOM 2316 N N . ASN A 1 287 ? -70.091 3.308 58.277 1.00 44.28 287 ASN A N 1
ATOM 2317 C CA . ASN A 1 287 ? -71.120 3.901 59.141 1.00 44.28 287 ASN A CA 1
ATOM 2318 C C . ASN A 1 287 ? -72.397 4.283 58.373 1.00 44.28 287 ASN A C 1
ATOM 2320 O O . ASN A 1 287 ? -72.793 5.450 58.293 1.00 44.28 287 ASN A O 1
ATOM 2324 N N . LYS A 1 288 ? -73.098 3.271 57.844 1.00 42.47 288 LYS A N 1
ATOM 2325 C CA . LYS A 1 288 ? -74.564 3.310 57.721 1.00 42.47 288 LYS A CA 1
ATOM 2326 C C . LYS A 1 288 ? -75.163 1.900 57.766 1.00 42.47 288 LYS A C 1
ATOM 2328 O O . LYS A 1 288 ? -74.831 1.040 56.962 1.00 42.47 288 LYS A O 1
ATOM 2333 N N . ASP A 1 289 ? -76.028 1.704 58.752 1.00 40.28 289 ASP A N 1
ATOM 2334 C CA . ASP A 1 289 ? -76.557 0.431 59.244 1.00 40.28 289 ASP A CA 1
ATOM 2335 C C . ASP A 1 289 ? -77.772 -0.112 58.439 1.00 40.28 289 ASP A C 1
ATOM 2337 O O . ASP A 1 289 ? -78.542 0.662 57.866 1.00 40.28 289 ASP A O 1
ATOM 2341 N N . SER A 1 290 ? -77.956 -1.442 58.540 1.00 35.88 290 SER A N 1
ATOM 2342 C CA . SER A 1 290 ? -79.213 -2.229 58.601 1.00 35.88 290 SER A CA 1
ATOM 2343 C C . SER A 1 290 ? -79.780 -3.013 57.384 1.00 35.88 290 SER A C 1
ATOM 2345 O O . SER A 1 290 ? -80.401 -2.445 56.495 1.00 35.88 290 SER A O 1
ATOM 2347 N N . GLN A 1 291 ? -79.665 -4.360 57.506 1.00 33.97 291 GLN A N 1
ATOM 2348 C CA . GLN A 1 291 ? -80.666 -5.472 57.381 1.00 33.97 291 GLN A CA 1
ATOM 2349 C C . GLN A 1 291 ? -81.466 -5.654 56.054 1.00 33.97 291 GLN A C 1
ATOM 2351 O O . GLN A 1 291 ? -82.054 -4.704 55.566 1.00 33.97 291 GLN A O 1
ATOM 2356 N N . GLN A 1 292 ? -81.614 -6.833 55.406 1.00 29.34 292 GLN A N 1
ATOM 2357 C CA . GLN A 1 292 ? -81.981 -8.198 55.867 1.00 29.34 292 GLN A CA 1
ATOM 2358 C C . GLN A 1 292 ? -81.694 -9.296 54.779 1.00 29.34 292 GLN A C 1
ATOM 2360 O O . GLN A 1 292 ? -81.638 -8.995 53.591 1.00 29.34 292 GLN A O 1
ATOM 2365 N N . GLN A 1 293 ? -81.534 -10.558 55.221 1.00 31.36 293 GLN A N 1
ATOM 2366 C CA . GLN A 1 293 ? -81.253 -11.864 54.536 1.00 31.36 293 GLN A CA 1
ATOM 2367 C C . GLN A 1 293 ? -82.481 -12.475 53.773 1.00 31.36 293 GLN A C 1
ATOM 2369 O O . GLN A 1 293 ? -83.527 -11.832 53.854 1.00 31.36 293 GLN A O 1
ATOM 2374 N N . PRO A 1 294 ? -82.494 -13.715 53.174 1.00 55.31 294 PRO A N 1
ATOM 2375 C CA . PRO A 1 294 ? -81.459 -14.768 52.967 1.00 55.31 294 PRO A CA 1
ATOM 2376 C C . PRO A 1 294 ? -81.467 -15.528 51.596 1.00 55.31 294 PRO A C 1
ATOM 2378 O O . PRO A 1 294 ? -82.345 -15.308 50.773 1.00 55.31 294 PRO A O 1
ATOM 2381 N N . GLU A 1 295 ? -80.487 -16.435 51.368 1.00 28.44 295 GLU A N 1
ATOM 2382 C CA . GLU A 1 295 ? -80.630 -17.870 50.948 1.00 28.44 295 GLU A CA 1
ATOM 2383 C C . GLU A 1 295 ? -79.298 -18.468 50.386 1.00 28.44 295 GLU A C 1
ATOM 2385 O O . GLU A 1 295 ? -78.568 -17.823 49.635 1.00 28.44 295 GLU A O 1
ATOM 2390 N N . GLN A 1 296 ? -78.973 -19.709 50.786 1.00 32.50 296 GLN A N 1
ATOM 2391 C CA . GLN A 1 296 ? -77.878 -20.597 50.305 1.00 32.50 296 GLN A CA 1
ATOM 2392 C C . GLN A 1 296 ? -78.440 -21.645 49.289 1.00 32.50 296 GLN A C 1
ATOM 2394 O O . GLN A 1 296 ? -79.635 -21.566 49.024 1.00 32.50 296 GLN A O 1
ATOM 2399 N N . PRO A 1 297 ? -77.745 -22.725 48.816 1.00 55.41 297 PRO A N 1
ATOM 2400 C CA . PRO A 1 297 ? -76.308 -23.076 48.690 1.00 55.41 297 PRO A CA 1
ATOM 2401 C C . PRO A 1 297 ? -75.930 -23.647 47.285 1.00 55.41 297 PRO A C 1
ATOM 2403 O O . PRO A 1 297 ? -76.787 -23.891 46.445 1.00 55.41 297 PRO A O 1
ATOM 2406 N N . SER A 1 298 ? -74.642 -23.980 47.077 1.00 29.34 298 SER A N 1
ATOM 2407 C CA . SER A 1 298 ? -74.158 -25.315 46.620 1.00 29.34 298 SER A CA 1
ATOM 2408 C C . SER A 1 298 ? -72.980 -25.267 45.630 1.00 29.34 298 SER A C 1
ATOM 2410 O O . SER A 1 298 ? -73.136 -24.782 44.519 1.00 29.34 298 SER A O 1
ATOM 2412 N N . ALA A 1 299 ? -71.851 -25.846 46.077 1.00 37.66 299 ALA A N 1
ATOM 2413 C CA . ALA A 1 299 ? -70.814 -26.648 45.390 1.00 37.66 299 ALA A CA 1
ATOM 2414 C C . ALA A 1 299 ? -70.474 -26.342 43.904 1.00 37.66 299 ALA A C 1
ATOM 2416 O O . ALA A 1 299 ? -71.344 -26.215 43.059 1.00 37.66 299 ALA A O 1
ATOM 2417 N N . VAL A 1 300 ? -69.211 -26.332 43.465 1.00 32.22 300 VAL A N 1
ATOM 2418 C CA . VAL A 1 300 ? -68.363 -27.530 43.327 1.00 32.22 300 VAL A CA 1
ATOM 2419 C C . VAL A 1 300 ? -66.900 -27.122 43.046 1.00 32.22 300 VAL A C 1
ATOM 2421 O O . VAL A 1 300 ? -66.627 -26.315 42.167 1.00 32.22 300 VAL A O 1
ATOM 2424 N N . ALA A 1 301 ? -66.004 -27.759 43.805 1.00 33.62 301 ALA A N 1
ATOM 2425 C CA . ALA A 1 301 ? -64.631 -28.195 43.517 1.00 33.62 301 ALA A CA 1
ATOM 2426 C C . ALA A 1 301 ? -63.607 -27.259 42.842 1.00 33.62 301 ALA A C 1
ATOM 2428 O O . ALA A 1 301 ? -63.624 -26.991 41.644 1.00 33.62 301 ALA A O 1
ATOM 2429 N N . ALA A 1 302 ? -62.564 -26.978 43.625 1.00 42.28 302 ALA A N 1
ATOM 2430 C CA . ALA A 1 302 ? -61.205 -26.794 43.143 1.00 42.28 302 ALA A CA 1
ATOM 2431 C C . ALA A 1 302 ? -60.674 -28.071 42.460 1.00 42.28 302 ALA A C 1
ATOM 2433 O O . ALA A 1 302 ? -60.829 -29.175 42.984 1.00 42.28 302 ALA A O 1
ATOM 2434 N N . MET A 1 303 ? -59.950 -27.900 41.353 1.00 36.47 303 MET A N 1
ATOM 2435 C CA . MET A 1 303 ? -58.919 -28.839 40.914 1.00 36.47 303 MET A CA 1
ATOM 2436 C C . MET A 1 303 ? -57.611 -28.083 40.681 1.00 36.47 303 MET A C 1
ATOM 2438 O O . MET A 1 303 ? -57.551 -27.122 39.919 1.00 36.47 303 MET A O 1
ATOM 2442 N N . HIS A 1 304 ? -56.571 -28.550 41.368 1.00 42.66 304 HIS A N 1
ATOM 2443 C CA . HIS A 1 304 ? -55.167 -28.264 41.095 1.00 42.66 304 HIS A CA 1
ATOM 2444 C C . HIS A 1 304 ? -54.795 -28.673 39.661 1.00 42.66 304 HIS A C 1
ATOM 2446 O O . HIS A 1 304 ? -55.134 -29.775 39.229 1.00 42.66 304 HIS A O 1
ATOM 2452 N N . SER A 1 305 ? -53.963 -27.873 38.995 1.00 33.75 305 SER A N 1
ATOM 2453 C CA . SER A 1 305 ? -53.014 -28.396 38.010 1.00 33.75 305 SER A CA 1
ATOM 2454 C C . SER A 1 305 ? -51.690 -27.645 38.112 1.00 33.75 305 SER A C 1
ATOM 2456 O O . SER A 1 305 ? -51.608 -26.457 37.800 1.00 33.75 305 SER A O 1
ATOM 2458 N N . GLU A 1 306 ? -50.660 -28.359 38.560 1.00 43.28 306 GLU A N 1
ATOM 2459 C CA . GLU A 1 306 ? -49.263 -27.983 38.375 1.00 43.28 306 GLU A CA 1
ATOM 2460 C C . GLU A 1 306 ? -48.935 -27.838 36.882 1.00 43.28 306 GLU A C 1
ATOM 2462 O O . GLU A 1 306 ? -49.441 -28.590 36.047 1.00 43.28 306 GLU A O 1
ATOM 2467 N N . GLY A 1 307 ? -48.058 -26.892 36.541 1.00 37.78 307 GLY A N 1
ATOM 2468 C CA . GLY A 1 307 ? -47.674 -26.651 35.153 1.00 37.78 307 GLY A CA 1
ATOM 2469 C C . GLY A 1 307 ? -46.506 -25.684 34.991 1.00 37.78 307 GLY A C 1
ATOM 2470 O O . GLY A 1 307 ? -46.682 -24.590 34.481 1.00 37.78 307 GLY A O 1
ATOM 2471 N N . LEU A 1 308 ? -45.329 -26.117 35.448 1.00 38.12 308 LEU A N 1
ATOM 2472 C CA . LEU A 1 308 ? -44.007 -25.899 34.841 1.00 38.12 308 LEU A CA 1
ATOM 2473 C C . LEU A 1 308 ? -43.657 -24.507 34.260 1.00 38.12 308 LEU A C 1
ATOM 2475 O O . LEU A 1 308 ? -44.085 -24.103 33.181 1.00 38.12 308 LEU A O 1
ATOM 2479 N N . VAL A 1 309 ? -42.698 -23.860 34.929 1.00 46.22 309 VAL A N 1
ATOM 2480 C CA . VAL A 1 309 ? -41.844 -22.786 34.403 1.00 46.22 309 VAL A CA 1
ATOM 2481 C C . VAL A 1 309 ? -41.228 -23.211 33.063 1.00 46.22 309 VAL A C 1
ATOM 2483 O O . VAL A 1 309 ? -40.413 -24.131 33.017 1.00 46.22 309 VAL A O 1
ATOM 2486 N N . ARG A 1 310 ? -41.573 -22.520 31.969 1.00 41.12 310 ARG A N 1
ATOM 2487 C CA . ARG A 1 310 ? -40.903 -22.679 30.671 1.00 41.12 310 ARG A CA 1
ATOM 2488 C C . ARG A 1 310 ? -39.925 -21.531 30.444 1.00 41.12 310 ARG A C 1
ATOM 2490 O O . ARG A 1 310 ? -40.309 -20.439 30.037 1.00 41.12 310 ARG A O 1
ATOM 2497 N N . ALA A 1 311 ? -38.656 -21.807 30.726 1.00 45.56 311 ALA A N 1
ATOM 2498 C CA . ALA A 1 311 ? -37.536 -20.956 30.357 1.00 45.56 311 ALA A CA 1
ATOM 2499 C C . ALA A 1 311 ? -37.418 -20.815 28.827 1.00 45.56 311 ALA A C 1
ATOM 2501 O O . ALA A 1 311 ? -37.720 -21.739 28.067 1.00 45.56 311 ALA A O 1
ATOM 2502 N N . ALA A 1 312 ? -36.971 -19.637 28.400 1.00 48.53 312 ALA A N 1
ATOM 2503 C CA . ALA A 1 312 ? -36.683 -19.279 27.021 1.00 48.53 312 ALA A CA 1
ATOM 2504 C C . ALA A 1 312 ? -35.453 -20.025 26.483 1.00 48.53 312 ALA A C 1
ATOM 2506 O O . ALA A 1 312 ? -34.424 -20.022 27.147 1.00 48.53 312 ALA A O 1
ATOM 2507 N N . HIS A 1 313 ? -35.523 -20.551 25.254 1.00 38.12 313 HIS A N 1
ATOM 2508 C CA . HIS A 1 313 ? -34.350 -20.758 24.399 1.00 38.12 313 HIS A CA 1
ATOM 2509 C C . HIS A 1 313 ? -34.695 -20.680 22.899 1.00 38.12 313 HIS A C 1
ATOM 2511 O O . HIS A 1 313 ? -35.758 -21.106 22.458 1.00 38.12 313 HIS A O 1
ATOM 2517 N N . SER A 1 314 ? -33.706 -20.140 22.179 1.00 40.62 314 SER A N 1
ATOM 2518 C CA . SER A 1 314 ? -33.437 -20.060 20.736 1.00 40.62 314 SER A CA 1
ATOM 2519 C C . SER A 1 314 ? -34.326 -19.201 19.833 1.00 40.62 314 SER A C 1
ATOM 2521 O O . SER A 1 314 ? -35.350 -19.628 19.308 1.00 40.62 314 SER A O 1
ATOM 2523 N N . MET A 1 315 ? -33.771 -18.026 19.524 1.00 44.84 315 MET A N 1
ATOM 2524 C CA . MET A 1 315 ? -33.840 -17.406 18.203 1.00 44.84 315 MET A CA 1
ATOM 2525 C C . MET A 1 315 ? -33.427 -18.405 17.110 1.00 44.84 315 MET A C 1
ATOM 2527 O O . MET A 1 315 ? -32.382 -19.038 17.228 1.00 44.84 315 MET A O 1
ATOM 2531 N N . THR A 1 316 ? -34.169 -18.443 16.006 1.00 41.97 316 THR A N 1
ATOM 2532 C CA . THR A 1 316 ? -33.596 -18.615 14.663 1.00 41.97 316 THR A CA 1
ATOM 2533 C C . THR A 1 316 ? -34.348 -17.664 13.741 1.00 41.97 316 THR A C 1
ATOM 2535 O O . THR A 1 316 ? -35.552 -17.774 13.546 1.00 41.97 316 THR A O 1
ATOM 2538 N N . HIS A 1 317 ? -33.642 -16.640 13.274 1.00 42.16 317 HIS A N 1
ATOM 2539 C CA . HIS A 1 317 ? -34.098 -15.783 12.192 1.00 42.16 317 HIS A CA 1
ATOM 2540 C C . HIS A 1 317 ? -33.796 -16.531 10.889 1.00 42.16 317 HIS A C 1
ATOM 2542 O O . HIS A 1 317 ? -32.635 -16.866 10.651 1.00 42.16 317 HIS A O 1
ATOM 2548 N N . ASP A 1 318 ? -34.798 -16.749 10.038 1.00 44.28 318 ASP A N 1
ATOM 2549 C CA . ASP A 1 318 ? -34.594 -17.128 8.637 1.00 44.28 318 ASP A CA 1
ATOM 2550 C C . ASP A 1 318 ? -34.060 -15.912 7.864 1.00 44.28 318 ASP A C 1
ATOM 2552 O O . ASP A 1 318 ? -34.781 -15.189 7.180 1.00 44.28 318 ASP A O 1
ATOM 2556 N N . ILE A 1 319 ? -32.766 -15.644 8.021 1.00 44.25 319 ILE A N 1
ATOM 2557 C CA . ILE A 1 319 ? -31.980 -14.883 7.051 1.00 44.25 319 ILE A CA 1
ATOM 2558 C C . ILE A 1 319 ? -31.039 -15.896 6.415 1.00 44.25 319 ILE A C 1
ATOM 2560 O O . ILE A 1 319 ? -29.959 -16.207 6.915 1.00 44.25 319 ILE A O 1
ATOM 2564 N N . SER A 1 320 ? -31.503 -16.456 5.304 1.00 42.25 320 SER A N 1
ATOM 2565 C CA . SER A 1 320 ? -30.724 -17.295 4.408 1.00 42.25 320 SER A CA 1
ATOM 2566 C C . SER A 1 320 ? -29.613 -16.456 3.773 1.00 42.25 320 SER A C 1
ATOM 2568 O O . SER A 1 320 ? -29.784 -15.858 2.709 1.00 42.25 320 SER A O 1
ATOM 2570 N N . HIS A 1 321 ? -28.466 -16.390 4.447 1.00 41.88 321 HIS A N 1
ATOM 2571 C CA . HIS A 1 321 ? -27.206 -16.025 3.822 1.00 41.88 321 HIS A CA 1
ATOM 2572 C C . HIS A 1 321 ? -26.818 -17.117 2.820 1.00 41.88 321 HIS A C 1
ATOM 2574 O O . HIS A 1 321 ? -26.731 -18.298 3.148 1.00 41.88 321 HIS A O 1
ATOM 2580 N N . SER A 1 322 ? -26.590 -16.692 1.582 1.00 45.81 322 SER A N 1
ATOM 2581 C CA . SER A 1 322 ? -26.025 -17.481 0.497 1.00 45.81 322 SER A CA 1
ATOM 2582 C C . SER A 1 322 ? -24.591 -17.908 0.834 1.00 45.81 322 SER A C 1
ATOM 2584 O O . SER A 1 322 ? -23.645 -17.150 0.612 1.00 45.81 322 SER A O 1
ATOM 2586 N N . GLU A 1 323 ? -24.423 -19.120 1.349 1.00 39.31 323 GLU A N 1
ATOM 2587 C CA . GLU A 1 323 ? -23.156 -19.844 1.264 1.00 39.31 323 GLU A CA 1
ATOM 2588 C C . GLU A 1 323 ? -23.078 -20.546 -0.108 1.00 39.31 323 GLU A C 1
ATOM 2590 O O . GLU A 1 323 ? -24.053 -21.173 -0.538 1.00 39.31 323 GLU A O 1
ATOM 2595 N N . PRO A 1 324 ? -21.948 -20.453 -0.833 1.00 47.19 324 PRO A N 1
ATOM 2596 C CA . PRO A 1 324 ? -21.751 -21.172 -2.082 1.00 47.19 324 PRO A CA 1
ATOM 2597 C C . PRO A 1 324 ? -21.516 -22.657 -1.784 1.00 47.19 324 PRO A C 1
ATOM 2599 O O . PRO A 1 324 ? -20.396 -23.103 -1.538 1.00 47.19 324 PRO A O 1
ATOM 2602 N N . GLY A 1 325 ? -22.602 -23.425 -1.829 1.00 38.88 325 GLY A N 1
ATOM 2603 C CA . GLY A 1 325 ? -22.573 -24.880 -1.820 1.00 38.88 325 GLY A CA 1
ATOM 2604 C C . GLY A 1 325 ? -21.815 -25.418 -3.033 1.00 38.88 325 GLY A C 1
ATOM 2605 O O . GLY A 1 325 ? -22.209 -25.230 -4.184 1.00 38.88 325 GLY A O 1
ATOM 2606 N N . TYR A 1 326 ? -20.718 -26.110 -2.751 1.00 42.09 326 TYR A N 1
ATOM 2607 C CA . TYR A 1 326 ? -20.017 -26.985 -3.677 1.00 42.09 326 TYR A CA 1
ATOM 2608 C C . TYR A 1 326 ? -21.002 -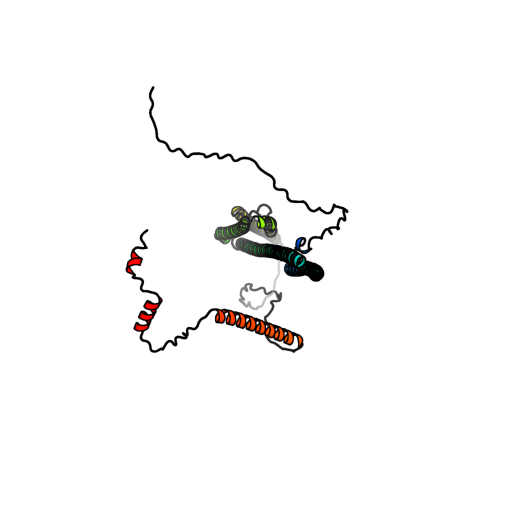27.989 -4.292 1.00 42.09 326 TYR A C 1
ATOM 2610 O O . TYR A 1 326 ? -21.578 -28.818 -3.590 1.00 42.09 326 TYR A O 1
ATOM 2618 N N . SER A 1 327 ? -21.169 -27.936 -5.614 1.00 47.12 327 SER A N 1
ATOM 2619 C CA . SER A 1 327 ? -21.752 -29.028 -6.389 1.00 47.12 327 SER A CA 1
ATOM 2620 C C . SER A 1 327 ? -20.772 -29.446 -7.481 1.00 47.12 327 SER A C 1
ATOM 2622 O O . SER A 1 327 ? -20.364 -28.672 -8.346 1.00 47.12 327 SER A O 1
ATOM 2624 N N . VAL A 1 328 ? -20.356 -30.706 -7.395 1.00 38.81 328 VAL A N 1
ATOM 2625 C CA . VAL A 1 328 ? -19.656 -31.439 -8.447 1.00 38.81 328 VAL A CA 1
ATOM 2626 C C . VAL A 1 328 ? -20.679 -32.279 -9.197 1.00 38.81 328 VAL A C 1
ATOM 2628 O O . VAL A 1 328 ? -21.458 -32.977 -8.553 1.00 38.81 328 VAL A O 1
ATOM 2631 N N . ARG A 1 329 ? -20.579 -32.233 -10.540 1.00 36.59 329 ARG A N 1
ATOM 2632 C CA . ARG A 1 329 ? -20.901 -33.253 -11.576 1.00 36.59 329 ARG A CA 1
ATOM 2633 C C . ARG A 1 329 ? -21.673 -32.606 -12.740 1.00 36.59 329 ARG A C 1
ATOM 2635 O O . ARG A 1 329 ? -22.860 -32.352 -12.642 1.00 36.59 329 ARG A O 1
ATOM 2642 N N . ARG A 1 330 ? -20.950 -32.092 -13.744 1.00 41.00 330 ARG A N 1
ATOM 2643 C CA . ARG A 1 330 ? -20.579 -32.739 -15.029 1.00 41.00 330 ARG A CA 1
ATOM 2644 C C . ARG A 1 330 ? -21.784 -32.932 -15.956 1.00 41.00 330 ARG A C 1
ATOM 2646 O O . ARG A 1 330 ? -22.526 -33.880 -15.764 1.00 41.00 330 ARG A O 1
ATOM 2653 N N . GLU A 1 331 ? -21.812 -32.177 -17.053 1.00 37.62 331 GLU A N 1
ATOM 2654 C CA . GLU A 1 331 ? -21.959 -32.781 -18.378 1.00 37.62 331 GLU A CA 1
ATOM 2655 C C . GLU A 1 331 ? -21.280 -31.942 -19.466 1.00 37.62 331 GLU A C 1
ATOM 2657 O O . GLU A 1 331 ? -21.313 -30.714 -19.478 1.00 37.62 331 GLU A O 1
ATOM 2662 N N . ILE A 1 332 ? -20.549 -32.666 -20.307 1.00 44.34 332 ILE A N 1
ATOM 2663 C CA . ILE A 1 332 ? -19.635 -32.194 -21.336 1.00 44.34 332 ILE A CA 1
ATOM 2664 C C . ILE A 1 332 ? -20.443 -32.129 -22.627 1.00 44.34 332 ILE A C 1
ATOM 2666 O O . ILE A 1 332 ? -20.754 -33.170 -23.196 1.00 44.34 332 ILE A O 1
ATOM 2670 N N . TYR A 1 333 ? -20.722 -30.922 -23.116 1.00 37.19 333 TYR A N 1
ATOM 2671 C CA . TYR A 1 333 ? -20.985 -30.716 -24.536 1.00 37.19 333 TYR A CA 1
ATOM 2672 C C . TYR A 1 333 ? -19.753 -30.095 -25.179 1.00 37.19 333 TYR A C 1
ATOM 2674 O O . TYR A 1 333 ? -19.354 -28.961 -24.923 1.00 37.19 333 TYR A O 1
ATOM 2682 N N . HIS A 1 334 ? -19.131 -30.920 -26.007 1.00 37.66 334 HIS A N 1
ATOM 2683 C CA . HIS A 1 334 ? -18.052 -30.599 -26.912 1.00 37.66 334 HIS A CA 1
ATOM 2684 C C . HIS A 1 334 ? -18.496 -29.517 -27.909 1.00 37.66 334 HIS A C 1
ATOM 2686 O O . HIS A 1 334 ? -19.315 -29.782 -28.788 1.00 37.66 334 HIS A O 1
ATOM 2692 N N . ARG A 1 335 ? -17.916 -28.315 -27.825 1.00 36.16 335 ARG A N 1
ATOM 2693 C CA . ARG A 1 335 ? -17.906 -27.344 -28.928 1.00 36.16 335 ARG A CA 1
ATOM 2694 C C . ARG A 1 335 ? -16.704 -26.412 -28.807 1.00 36.16 335 ARG A C 1
ATOM 2696 O O . ARG A 1 335 ? -16.794 -25.378 -28.171 1.00 36.16 335 ARG A O 1
ATOM 2703 N N . GLU A 1 336 ? -15.589 -26.822 -29.408 1.00 49.16 336 GLU A N 1
ATOM 2704 C CA . GLU A 1 336 ? -14.732 -25.998 -30.279 1.00 49.16 336 GLU A CA 1
ATOM 2705 C C . GLU A 1 336 ? -13.454 -26.777 -30.618 1.00 49.16 336 GLU A C 1
ATOM 2707 O O . GLU A 1 336 ? -12.541 -26.915 -29.809 1.00 49.16 336 GLU A O 1
ATOM 2712 N N . SER A 1 337 ? -13.357 -27.252 -31.860 1.00 56.34 337 SER A N 1
ATOM 2713 C CA . SER A 1 337 ? -12.171 -27.907 -32.431 1.00 56.34 337 SER A CA 1
ATOM 2714 C C . SER A 1 337 ? -10.924 -27.012 -32.452 1.00 56.34 337 SER A C 1
ATOM 2716 O O . SER A 1 337 ? -9.838 -27.488 -32.753 1.00 56.34 337 SER A O 1
ATOM 2718 N N . ARG A 1 338 ? -11.043 -25.727 -32.095 1.00 59.97 338 ARG A N 1
ATOM 2719 C CA . ARG A 1 338 ? -9.953 -24.747 -32.084 1.00 59.97 338 ARG A CA 1
ATOM 2720 C C . ARG A 1 338 ? -8.978 -24.960 -30.922 1.00 59.97 338 ARG A C 1
ATOM 2722 O O . ARG A 1 338 ? -7.777 -24.800 -31.114 1.00 59.97 338 ARG A O 1
ATOM 2729 N N . SER A 1 339 ? -9.468 -25.367 -29.747 1.00 60.19 339 SER A N 1
ATOM 2730 C CA . SER A 1 339 ? -8.626 -25.586 -28.559 1.00 60.19 339 SER A CA 1
ATOM 2731 C C . SER A 1 339 ? -7.740 -26.827 -28.688 1.00 60.19 339 SER A C 1
ATOM 2733 O O . SER A 1 339 ? -6.610 -26.812 -28.209 1.00 60.19 339 SER A O 1
ATOM 2735 N N . VAL A 1 340 ? -8.210 -27.855 -29.404 1.00 68.06 340 VAL A N 1
ATOM 2736 C CA . VAL A 1 340 ? -7.439 -29.073 -29.684 1.00 68.06 340 VAL A CA 1
ATOM 2737 C C . VAL A 1 340 ? -6.235 -28.755 -30.566 1.00 68.06 340 VAL A C 1
ATOM 2739 O O . VAL A 1 340 ? -5.136 -29.196 -30.259 1.00 68.06 340 VAL A O 1
ATOM 2742 N N . TYR A 1 341 ? -6.385 -27.928 -31.607 1.00 71.31 341 TYR A N 1
ATOM 2743 C CA . TYR A 1 341 ? -5.238 -27.508 -32.421 1.00 71.31 341 TYR A CA 1
ATOM 2744 C C . TYR A 1 341 ? -4.235 -26.668 -31.627 1.00 71.31 341 TYR A C 1
ATOM 2746 O O . TYR A 1 341 ? -3.035 -26.808 -31.842 1.00 71.31 341 TYR A O 1
ATOM 2754 N N . PHE A 1 342 ? -4.694 -25.843 -30.680 1.00 73.25 342 PHE A N 1
ATOM 2755 C CA . PHE A 1 342 ? -3.790 -25.097 -29.804 1.00 73.25 342 PHE A CA 1
ATOM 2756 C C . PHE A 1 342 ? -3.024 -26.020 -28.854 1.00 73.25 342 PHE A C 1
ATOM 2758 O O . PHE A 1 342 ? -1.803 -25.918 -28.781 1.00 73.25 342 PHE A O 1
ATOM 2765 N N . THR A 1 343 ? -3.685 -26.955 -28.167 1.00 73.69 343 THR A N 1
ATOM 2766 C CA . THR A 1 343 ? -2.990 -27.889 -27.266 1.00 73.69 343 THR A CA 1
ATOM 2767 C C . THR A 1 343 ? -2.057 -28.832 -28.025 1.00 73.69 343 THR A C 1
ATOM 2769 O O . THR A 1 343 ? -0.948 -29.083 -27.553 1.00 73.69 343 THR A O 1
ATOM 2772 N N . LEU A 1 344 ? -2.436 -29.277 -29.228 1.00 78.88 344 LEU A N 1
ATOM 2773 C CA . LEU A 1 344 ? -1.579 -30.089 -30.097 1.00 78.88 344 LEU A CA 1
ATOM 2774 C C . LEU A 1 344 ? -0.378 -29.291 -30.633 1.00 78.88 344 LEU A C 1
ATOM 2776 O O . LEU A 1 344 ? 0.734 -29.812 -30.664 1.00 78.88 344 LEU A O 1
ATOM 2780 N N . ALA A 1 345 ? -0.566 -28.016 -30.996 1.00 78.12 345 ALA A N 1
ATOM 2781 C CA . ALA A 1 345 ? 0.521 -27.138 -31.431 1.00 78.12 345 ALA A CA 1
ATOM 2782 C C . ALA A 1 345 ? 1.501 -26.833 -30.288 1.00 78.12 345 ALA A C 1
ATOM 2784 O O . ALA A 1 345 ? 2.711 -26.912 -30.487 1.00 78.12 345 ALA A O 1
ATOM 2785 N N . PHE A 1 346 ? 1.008 -26.560 -29.074 1.00 82.81 346 PHE A N 1
ATOM 2786 C CA . PHE A 1 346 ? 1.868 -26.361 -27.904 1.00 82.81 346 PHE A CA 1
ATOM 2787 C C . PHE A 1 346 ? 2.610 -27.644 -27.506 1.00 82.81 346 PHE A C 1
ATOM 2789 O O . PHE A 1 346 ? 3.796 -27.577 -27.185 1.00 82.81 346 PHE A O 1
ATOM 2796 N N . ALA A 1 347 ? 1.966 -28.812 -27.598 1.00 81.75 347 ALA A N 1
ATOM 2797 C CA . ALA A 1 347 ? 2.628 -30.099 -27.386 1.00 81.75 347 ALA A CA 1
ATOM 2798 C C . ALA A 1 347 ? 3.712 -30.374 -28.447 1.00 81.75 347 ALA A C 1
ATOM 2800 O O . ALA A 1 347 ? 4.806 -30.825 -28.107 1.00 81.75 347 ALA A O 1
ATOM 2801 N N . GLY A 1 348 ? 3.451 -30.037 -29.715 1.00 86.62 348 GLY A N 1
ATOM 2802 C CA . GLY A 1 348 ? 4.423 -30.156 -30.805 1.00 86.62 348 GLY A CA 1
ATOM 2803 C C . GLY A 1 348 ? 5.630 -29.229 -30.637 1.00 86.62 348 GLY A C 1
ATOM 2804 O O . GLY A 1 348 ? 6.771 -29.667 -30.782 1.00 86.62 348 GLY A O 1
ATOM 2805 N N . ILE A 1 349 ? 5.401 -27.968 -30.256 1.00 87.38 349 ILE A N 1
ATOM 2806 C CA . ILE A 1 349 ? 6.475 -26.999 -29.983 1.00 87.38 349 ILE A CA 1
ATOM 2807 C C . ILE A 1 349 ? 7.311 -27.443 -28.774 1.00 87.38 349 ILE A C 1
ATOM 2809 O O . ILE A 1 349 ? 8.539 -27.363 -28.820 1.00 87.38 349 ILE A O 1
ATOM 2813 N N . ALA A 1 350 ? 6.677 -27.968 -27.721 1.00 88.12 350 ALA A N 1
ATOM 2814 C CA . ALA A 1 350 ? 7.378 -28.482 -26.546 1.00 88.12 350 ALA A CA 1
ATOM 2815 C C . ALA A 1 350 ? 8.260 -29.700 -26.876 1.00 88.12 350 ALA A C 1
ATOM 2817 O O . ALA A 1 350 ? 9.407 -29.760 -26.431 1.00 88.12 350 ALA A O 1
ATOM 2818 N N . LEU A 1 351 ? 7.770 -30.636 -27.698 1.00 90.38 351 LEU A N 1
ATOM 2819 C CA . LEU A 1 351 ? 8.556 -31.787 -28.156 1.00 90.38 351 LEU A CA 1
ATOM 2820 C C . LEU A 1 351 ? 9.738 -31.371 -29.038 1.00 90.38 351 LEU A C 1
ATOM 2822 O O . LEU A 1 351 ? 10.842 -31.881 -28.853 1.00 90.38 351 LEU A O 1
ATOM 2826 N N . MET A 1 352 ? 9.542 -30.413 -29.948 1.00 89.94 352 MET A N 1
ATOM 2827 C CA . MET A 1 352 ? 10.623 -29.892 -30.793 1.00 89.94 352 MET A CA 1
ATOM 2828 C C . MET A 1 352 ? 11.687 -29.166 -29.965 1.00 89.94 352 MET A C 1
ATOM 2830 O O . MET A 1 352 ? 12.880 -29.388 -30.167 1.00 89.94 352 MET A O 1
ATOM 2834 N N . ALA A 1 353 ? 11.282 -28.359 -28.980 1.00 88.88 353 ALA A N 1
ATOM 2835 C CA . ALA A 1 353 ? 12.213 -27.702 -28.066 1.00 88.88 353 ALA A CA 1
ATOM 2836 C C . ALA A 1 353 ? 13.000 -28.722 -27.225 1.00 88.88 353 ALA A C 1
ATOM 2838 O O . ALA A 1 353 ? 14.222 -28.614 -27.111 1.00 88.88 353 ALA A O 1
ATOM 2839 N N . ALA A 1 354 ? 12.333 -29.753 -26.695 1.00 89.19 354 ALA A N 1
ATOM 2840 C CA . ALA A 1 354 ? 12.985 -30.826 -25.948 1.00 89.19 354 ALA A CA 1
ATOM 2841 C C . ALA A 1 354 ? 13.965 -31.630 -26.819 1.00 89.19 354 ALA A C 1
ATOM 2843 O O . ALA A 1 354 ? 15.059 -31.952 -26.359 1.00 89.19 354 ALA A O 1
ATOM 2844 N N . ALA A 1 355 ? 13.626 -31.899 -28.083 1.00 90.44 355 ALA A N 1
ATOM 2845 C CA . ALA A 1 355 ? 14.514 -32.572 -29.027 1.00 90.44 355 ALA A CA 1
ATOM 2846 C C . ALA A 1 355 ? 15.753 -31.724 -29.353 1.00 90.44 355 ALA A C 1
ATOM 2848 O O . ALA A 1 355 ? 16.868 -32.241 -29.338 1.00 90.44 355 ALA A O 1
ATOM 2849 N N . VAL A 1 356 ? 15.594 -30.414 -29.573 1.00 91.38 356 VAL A N 1
ATOM 2850 C CA . VAL A 1 356 ? 16.721 -29.499 -29.827 1.00 91.38 356 VAL A CA 1
ATOM 2851 C C . VAL A 1 356 ? 17.632 -29.396 -28.603 1.00 91.38 356 VAL A C 1
ATOM 2853 O O . VAL A 1 356 ? 18.852 -29.475 -28.745 1.00 91.38 356 VAL A O 1
ATOM 2856 N N . VAL A 1 357 ? 17.066 -29.295 -27.396 1.00 88.56 357 VAL A N 1
ATOM 2857 C CA . VAL A 1 357 ? 17.842 -29.317 -26.145 1.00 88.56 357 VAL A CA 1
ATOM 2858 C C . VAL A 1 357 ? 18.530 -30.672 -25.959 1.00 88.56 357 VAL A C 1
ATOM 2860 O O . VAL A 1 357 ? 19.709 -30.711 -25.614 1.00 88.56 357 VAL A O 1
ATOM 2863 N N . GLY A 1 358 ? 17.845 -31.777 -26.257 1.00 86.81 358 GLY A N 1
ATOM 2864 C CA . GLY A 1 358 ? 18.398 -33.130 -26.220 1.00 86.81 358 GLY A CA 1
ATOM 2865 C C . GLY A 1 358 ? 19.586 -33.303 -27.165 1.00 86.81 358 GLY A C 1
ATOM 2866 O O . GLY A 1 358 ? 20.645 -33.748 -26.733 1.00 86.81 358 GLY A O 1
ATOM 2867 N N . VAL A 1 359 ? 19.466 -32.869 -28.423 1.00 88.31 359 VAL A N 1
ATOM 2868 C CA . VAL A 1 359 ? 20.551 -32.905 -29.419 1.00 88.31 359 VAL A CA 1
ATOM 2869 C C . VAL A 1 359 ? 21.687 -31.960 -29.037 1.00 88.31 359 VAL A C 1
ATOM 2871 O O . VAL A 1 359 ? 22.853 -32.318 -29.192 1.00 88.31 359 VAL A O 1
ATOM 2874 N N . ALA A 1 360 ? 21.391 -30.775 -28.498 1.00 83.00 360 ALA A N 1
ATOM 2875 C CA . ALA A 1 360 ? 22.412 -29.838 -28.040 1.00 83.00 360 ALA A CA 1
ATOM 2876 C C . ALA A 1 360 ? 23.204 -30.405 -26.854 1.00 83.00 360 ALA A C 1
ATOM 2878 O O . ALA A 1 360 ? 24.433 -30.333 -26.844 1.00 83.00 360 ALA A O 1
ATOM 2879 N N . VAL A 1 361 ? 22.529 -31.023 -25.881 1.00 83.81 361 VAL A N 1
ATOM 2880 C CA . VAL A 1 361 ? 23.174 -31.686 -24.741 1.00 83.81 361 VAL A CA 1
ATOM 2881 C C . VAL A 1 361 ? 23.924 -32.936 -25.196 1.00 83.81 361 VAL A C 1
ATOM 2883 O O . VAL A 1 361 ? 25.048 -33.143 -24.749 1.00 83.81 361 VAL A O 1
ATOM 2886 N N . PHE A 1 362 ? 23.377 -33.725 -26.122 1.00 77.81 362 PHE A N 1
ATOM 2887 C CA . PHE A 1 362 ? 24.037 -34.910 -26.671 1.00 77.81 362 PHE A CA 1
ATOM 2888 C C . PHE A 1 362 ? 25.281 -34.542 -27.489 1.00 77.81 362 PHE A C 1
ATOM 2890 O O . PHE A 1 362 ? 26.342 -35.096 -27.236 1.00 77.81 362 PHE A O 1
ATOM 2897 N N . LYS A 1 363 ? 25.230 -33.523 -28.361 1.00 75.12 363 LYS A N 1
ATOM 2898 C CA . LYS A 1 363 ? 26.424 -32.983 -29.046 1.00 75.12 363 LYS A CA 1
ATOM 2899 C C . LYS A 1 363 ? 27.436 -32.408 -28.060 1.00 75.12 363 LYS A C 1
ATOM 2901 O O . LYS A 1 363 ? 28.633 -32.605 -28.239 1.00 75.12 363 LYS A O 1
ATOM 2906 N N . ARG A 1 364 ? 26.981 -31.717 -27.009 1.00 72.75 364 ARG A N 1
ATOM 2907 C CA . ARG A 1 364 ? 27.867 -31.136 -25.987 1.00 72.75 364 ARG A CA 1
ATOM 2908 C C . ARG A 1 364 ? 28.498 -32.198 -25.081 1.00 72.75 364 ARG A C 1
ATOM 2910 O O . ARG A 1 364 ? 29.585 -31.956 -24.565 1.00 72.75 364 ARG A O 1
ATOM 2917 N N . ARG A 1 365 ? 27.844 -33.351 -24.900 1.00 62.59 365 ARG A N 1
ATOM 2918 C CA . ARG A 1 365 ? 28.368 -34.519 -24.175 1.00 62.59 365 ARG A CA 1
ATOM 2919 C C . ARG A 1 365 ? 29.269 -35.386 -25.067 1.00 62.59 365 ARG A C 1
ATOM 2921 O O . ARG A 1 365 ? 30.381 -35.675 -24.648 1.00 62.59 365 ARG A O 1
ATOM 2928 N N . SER A 1 366 ? 28.885 -35.680 -26.314 1.00 58.59 366 SER A N 1
ATOM 2929 C CA . SER A 1 366 ? 29.721 -36.408 -27.290 1.00 58.59 366 SER A CA 1
ATOM 2930 C C . SER A 1 366 ? 30.999 -35.664 -27.673 1.00 58.59 366 SER A C 1
ATOM 2932 O O . SER A 1 366 ? 32.016 -36.302 -27.902 1.00 58.59 366 SER A O 1
ATOM 2934 N N . ALA A 1 367 ? 30.990 -34.328 -27.703 1.00 61.03 367 ALA A N 1
ATOM 2935 C CA . ALA A 1 367 ? 32.204 -33.542 -27.943 1.00 61.03 367 ALA A CA 1
ATOM 2936 C C . ALA A 1 367 ? 33.150 -33.482 -26.725 1.00 61.03 367 ALA A C 1
ATOM 2938 O O . ALA A 1 367 ? 34.241 -32.928 -26.834 1.00 61.03 367 ALA A O 1
ATOM 2939 N N . ARG A 1 368 ? 32.734 -33.998 -25.556 1.00 59.59 368 ARG A N 1
ATOM 2940 C CA . ARG A 1 368 ? 33.481 -33.906 -24.288 1.00 59.59 368 ARG A CA 1
ATOM 2941 C C . ARG A 1 368 ? 33.881 -35.245 -23.672 1.00 59.59 368 ARG A C 1
ATOM 2943 O O . ARG A 1 368 ? 34.498 -35.225 -22.614 1.00 59.59 368 ARG A O 1
ATOM 2950 N N . SER A 1 369 ? 33.595 -36.382 -24.302 1.00 45.78 369 SER A N 1
ATOM 2951 C CA . SER A 1 369 ? 34.051 -37.682 -23.795 1.00 45.78 369 SER A CA 1
ATOM 2952 C C . SER A 1 369 ? 34.903 -38.429 -24.826 1.00 45.78 369 SER A C 1
ATOM 2954 O O . SER A 1 369 ? 34.354 -38.915 -25.819 1.00 45.78 369 SER A O 1
ATOM 2956 N N . PRO A 1 370 ? 36.213 -38.608 -24.586 1.00 48.31 370 PRO A N 1
ATOM 2957 C CA . PRO A 1 370 ? 36.902 -39.789 -25.062 1.00 48.31 370 PRO A CA 1
ATOM 2958 C C . PRO A 1 370 ? 36.456 -40.978 -24.199 1.00 48.31 370 PRO A C 1
ATOM 2960 O O . PRO A 1 370 ? 36.598 -40.970 -22.983 1.00 48.31 370 PRO A O 1
ATOM 2963 N N . HIS A 1 371 ? 35.837 -41.951 -24.859 1.00 49.53 371 HIS A N 1
ATOM 2964 C CA . HIS A 1 371 ? 35.821 -43.379 -24.542 1.00 49.53 371 HIS A CA 1
ATOM 2965 C C . HIS A 1 371 ? 36.343 -43.814 -23.148 1.00 49.53 371 HIS A C 1
ATOM 2967 O O . HIS A 1 371 ? 37.533 -44.068 -22.981 1.00 49.53 371 HIS A O 1
ATOM 2973 N N . SER A 1 372 ? 35.434 -44.029 -22.192 1.00 43.75 372 SER A N 1
ATOM 2974 C CA . SER A 1 372 ? 35.569 -45.106 -21.201 1.00 43.75 372 SER A CA 1
ATOM 2975 C C . SER A 1 372 ? 34.191 -45.564 -20.711 1.00 43.75 372 SER A C 1
ATOM 2977 O O . SER A 1 372 ? 33.349 -44.786 -20.263 1.00 43.75 372 SER A O 1
ATOM 2979 N N . GLN A 1 373 ? 33.946 -46.858 -20.901 1.00 49.34 373 GLN A N 1
ATOM 2980 C CA . GLN A 1 373 ? 32.805 -47.616 -20.400 1.00 49.34 373 GLN A CA 1
ATOM 2981 C C . GLN A 1 373 ? 32.729 -47.567 -18.871 1.00 49.34 373 GLN A C 1
ATOM 2983 O O . GLN A 1 373 ? 33.754 -47.470 -18.201 1.00 49.34 373 GLN A O 1
ATOM 2988 N N . GLY A 1 374 ? 31.526 -47.752 -18.324 1.00 44.94 374 GLY A N 1
ATOM 2989 C CA . GLY A 1 374 ? 31.379 -48.045 -16.901 1.00 44.94 374 GLY A CA 1
ATOM 2990 C C . GLY A 1 374 ? 29.953 -47.975 -16.376 1.00 44.94 374 GLY A C 1
ATOM 2991 O O . GLY A 1 374 ? 29.719 -47.355 -15.345 1.00 44.94 374 GLY A O 1
ATOM 2992 N N . PHE A 1 375 ? 28.991 -48.604 -17.057 1.00 42.25 375 PHE A N 1
ATOM 2993 C CA . PHE A 1 375 ? 27.865 -49.164 -16.314 1.00 42.25 375 PHE A CA 1
ATOM 2994 C C . PHE A 1 375 ? 28.464 -50.317 -15.501 1.00 42.25 375 PHE A C 1
ATOM 2996 O O . PHE A 1 375 ? 28.766 -51.370 -16.055 1.00 42.25 375 PHE A O 1
ATOM 3003 N N . ILE A 1 376 ? 28.774 -50.064 -14.229 1.00 51.03 376 ILE A N 1
ATOM 3004 C CA . ILE A 1 376 ? 29.086 -51.126 -13.276 1.00 51.03 376 ILE A CA 1
ATOM 3005 C C . ILE A 1 376 ? 27.742 -51.749 -12.919 1.00 51.03 376 ILE A C 1
ATOM 3007 O O . ILE A 1 376 ? 26.943 -51.181 -12.173 1.00 51.03 376 ILE A O 1
ATOM 3011 N N . GLU A 1 377 ? 27.470 -52.895 -13.538 1.00 53.56 377 GLU A N 1
ATOM 3012 C CA . GLU A 1 377 ? 26.545 -53.866 -12.976 1.00 53.56 377 GLU A CA 1
ATOM 3013 C C . GLU A 1 377 ? 27.079 -54.196 -11.584 1.00 53.56 377 GLU A C 1
ATOM 3015 O O . GLU A 1 377 ? 28.161 -54.758 -11.420 1.00 53.56 377 GLU A O 1
ATOM 3020 N N . VAL A 1 378 ? 26.363 -53.733 -10.563 1.00 49.97 378 VAL A N 1
ATOM 3021 C CA . VAL A 1 378 ? 26.608 -54.159 -9.192 1.00 49.97 378 VAL A CA 1
ATOM 3022 C C . VAL A 1 378 ? 26.180 -55.614 -9.147 1.00 49.97 378 VAL A C 1
ATOM 3024 O O . VAL A 1 378 ? 24.985 -55.902 -9.076 1.00 49.97 378 VAL A O 1
ATOM 3027 N N . ASP A 1 379 ? 27.150 -56.517 -9.239 1.00 51.62 379 ASP A N 1
ATOM 3028 C CA . ASP A 1 379 ? 26.908 -57.934 -9.035 1.00 51.62 379 ASP A CA 1
ATOM 3029 C C . ASP A 1 379 ? 26.374 -58.098 -7.605 1.00 51.62 379 ASP A C 1
ATOM 3031 O O . ASP A 1 379 ? 27.053 -57.816 -6.611 1.00 51.62 379 ASP A O 1
ATOM 3035 N N . GLN A 1 380 ? 25.094 -58.453 -7.495 1.00 53.38 380 GLN A N 1
ATOM 3036 C CA . GLN A 1 380 ? 24.328 -58.425 -6.244 1.00 53.38 380 GLN A CA 1
ATOM 3037 C C . GLN A 1 380 ? 24.763 -59.531 -5.258 1.00 53.38 380 GLN A C 1
ATOM 3039 O O . GLN A 1 380 ? 24.153 -59.704 -4.204 1.00 53.38 380 GLN A O 1
ATOM 3044 N N . ALA A 1 381 ? 25.834 -60.256 -5.593 1.00 54.00 381 ALA A N 1
ATOM 3045 C CA . ALA A 1 381 ? 26.433 -61.335 -4.822 1.00 54.00 381 ALA A CA 1
ATOM 3046 C C . ALA A 1 381 ? 27.762 -60.965 -4.124 1.00 54.00 381 ALA A C 1
ATOM 3048 O O . ALA A 1 381 ? 28.334 -61.822 -3.452 1.00 54.00 381 ALA A O 1
ATOM 3049 N N . ALA A 1 382 ? 28.264 -59.727 -4.236 1.00 57.69 382 ALA A N 1
ATOM 3050 C CA . ALA A 1 382 ? 29.518 -59.345 -3.576 1.00 57.69 382 ALA A CA 1
ATOM 3051 C C . ALA A 1 382 ? 29.367 -59.238 -2.042 1.00 57.69 382 ALA A C 1
ATOM 3053 O O . ALA A 1 382 ? 28.441 -58.604 -1.521 1.00 57.69 382 ALA A O 1
ATOM 3054 N N . THR A 1 383 ? 30.293 -59.865 -1.314 1.00 64.94 383 THR A N 1
ATOM 3055 C CA . THR A 1 383 ? 30.308 -59.942 0.152 1.00 64.94 383 THR A CA 1
ATOM 3056 C C . THR A 1 383 ? 30.622 -58.574 0.782 1.00 64.94 383 THR A C 1
ATOM 3058 O O . THR A 1 383 ? 31.296 -57.732 0.182 1.00 64.94 383 THR A O 1
ATOM 3061 N N . PRO A 1 384 ? 30.123 -58.297 2.003 1.00 63.88 384 PRO A N 1
ATOM 3062 C CA . PRO A 1 384 ? 30.187 -56.962 2.609 1.00 63.88 384 PRO A CA 1
ATOM 3063 C C . PRO A 1 384 ? 31.613 -56.423 2.821 1.00 63.88 384 PRO A C 1
ATOM 3065 O O . PRO A 1 384 ? 31.796 -55.208 2.901 1.00 63.88 384 PRO A O 1
ATOM 3068 N N . GLU A 1 385 ? 32.619 -57.295 2.870 1.00 62.22 385 GLU A N 1
ATOM 3069 C CA . GLU A 1 385 ? 34.025 -56.928 3.065 1.00 62.22 385 GLU A CA 1
ATOM 3070 C C . GLU A 1 385 ? 34.646 -56.302 1.805 1.00 62.22 385 GLU A C 1
ATOM 3072 O O . GLU A 1 385 ? 35.329 -55.280 1.895 1.00 62.22 385 GLU A O 1
ATOM 3077 N N . GLU A 1 386 ? 34.327 -56.814 0.613 1.00 65.75 386 GLU A N 1
ATOM 3078 C CA . GLU A 1 386 ? 34.842 -56.277 -0.657 1.00 65.75 386 GLU A CA 1
ATOM 3079 C C . GLU A 1 386 ? 34.284 -54.881 -0.953 1.00 65.75 386 GLU A C 1
ATOM 3081 O O . GLU A 1 386 ? 34.982 -54.002 -1.465 1.00 65.75 386 GLU A O 1
ATOM 3086 N N . ARG A 1 387 ? 33.041 -54.625 -0.530 1.00 64.38 387 ARG A N 1
ATOM 3087 C CA . ARG A 1 387 ? 32.405 -53.309 -0.646 1.00 64.38 387 ARG A CA 1
ATOM 3088 C C . ARG A 1 387 ? 33.091 -52.255 0.228 1.00 64.38 387 ARG A C 1
ATOM 3090 O O . ARG A 1 387 ? 33.153 -51.090 -0.162 1.00 64.38 387 ARG A O 1
ATOM 3097 N N . HIS A 1 388 ? 33.614 -52.647 1.392 1.00 60.88 388 HIS A N 1
ATOM 3098 C CA . HIS A 1 388 ? 34.333 -51.742 2.289 1.00 60.88 388 HIS A CA 1
ATOM 3099 C C . HIS A 1 388 ? 35.714 -51.376 1.734 1.00 60.88 388 HIS A C 1
ATOM 3101 O O . HIS A 1 388 ? 36.091 -50.204 1.754 1.00 60.88 388 HIS A O 1
ATOM 3107 N N . VAL A 1 389 ? 36.428 -52.349 1.159 1.00 67.06 389 VAL A N 1
ATOM 3108 C CA . VAL A 1 389 ? 37.728 -52.115 0.513 1.00 67.06 389 VAL A CA 1
ATOM 3109 C C . VAL A 1 389 ? 37.574 -51.240 -0.733 1.00 67.06 389 VAL A C 1
ATOM 3111 O O . VAL A 1 389 ? 38.333 -50.286 -0.897 1.00 67.06 389 VAL A O 1
ATOM 3114 N N . ALA A 1 390 ? 36.553 -51.481 -1.563 1.00 64.88 390 ALA A N 1
ATOM 3115 C CA . ALA A 1 390 ? 36.259 -50.639 -2.725 1.00 64.88 390 ALA A CA 1
ATOM 3116 C C . ALA A 1 390 ? 35.924 -49.192 -2.318 1.00 64.88 390 ALA A C 1
ATOM 3118 O O . ALA A 1 390 ? 36.394 -48.242 -2.940 1.00 64.88 390 ALA A O 1
ATOM 3119 N N . ASN A 1 391 ? 35.170 -49.009 -1.230 1.00 64.00 391 ASN A N 1
ATOM 3120 C CA . ASN A 1 391 ? 34.863 -47.679 -0.701 1.00 64.00 391 ASN A CA 1
ATOM 3121 C C . ASN A 1 391 ? 36.117 -46.981 -0.134 1.00 64.00 391 ASN A C 1
ATOM 3123 O O . ASN A 1 391 ? 36.324 -45.794 -0.364 1.00 64.00 391 ASN A O 1
ATOM 3127 N N . MET A 1 392 ? 37.004 -47.724 0.538 1.00 61.56 392 MET A N 1
ATOM 3128 C CA . MET A 1 392 ? 38.305 -47.214 0.992 1.00 61.56 392 MET A CA 1
ATOM 3129 C C . MET A 1 392 ? 39.236 -46.819 -0.164 1.00 61.56 392 MET A C 1
ATOM 3131 O O . MET A 1 392 ? 39.983 -45.850 -0.040 1.00 61.56 392 MET A O 1
ATOM 3135 N N . GLN A 1 393 ? 39.196 -47.543 -1.284 1.00 63.12 393 GLN A N 1
ATOM 3136 C CA . GLN A 1 393 ? 39.981 -47.224 -2.480 1.00 63.12 393 GLN A CA 1
ATOM 3137 C C . GLN A 1 393 ? 39.458 -45.982 -3.212 1.00 63.12 393 GLN A C 1
ATOM 3139 O O . GLN A 1 393 ? 40.251 -45.238 -3.783 1.00 63.12 393 GLN A O 1
ATOM 3144 N N . ILE A 1 394 ? 38.143 -45.742 -3.177 1.00 61.44 394 ILE A N 1
ATOM 3145 C CA . ILE A 1 394 ? 37.503 -44.587 -3.822 1.00 61.44 394 ILE A CA 1
ATOM 3146 C C . ILE A 1 394 ? 37.670 -43.311 -2.987 1.00 61.44 394 ILE A C 1
ATOM 3148 O O . ILE A 1 394 ? 37.925 -42.246 -3.546 1.00 61.44 394 ILE A O 1
ATOM 3152 N N . ASN A 1 395 ? 37.551 -43.407 -1.661 1.00 68.75 395 ASN A N 1
ATOM 3153 C CA . ASN A 1 395 ? 37.571 -42.238 -0.778 1.00 68.75 395 ASN A CA 1
ATOM 3154 C C . ASN A 1 395 ? 38.966 -41.890 -0.235 1.00 68.75 395 ASN A C 1
ATOM 3156 O O . ASN A 1 395 ? 39.147 -40.790 0.281 1.00 68.75 395 ASN A O 1
ATOM 3160 N N . GLY A 1 396 ? 39.941 -42.797 -0.355 1.00 64.88 396 GLY A N 1
ATOM 3161 C CA . GLY A 1 396 ? 41.237 -42.671 0.308 1.00 64.88 396 GLY A CA 1
ATOM 3162 C C . GLY A 1 396 ? 41.134 -42.929 1.818 1.00 64.88 396 GLY A C 1
ATOM 3163 O O . GLY A 1 396 ? 40.144 -42.600 2.468 1.00 64.88 396 GLY A O 1
ATOM 3164 N N . TYR A 1 397 ? 42.153 -43.565 2.398 1.00 64.75 397 TYR A N 1
ATOM 3165 C CA . TYR A 1 397 ? 42.178 -43.860 3.833 1.00 64.75 397 TYR A CA 1
ATOM 3166 C C . TYR A 1 397 ? 42.696 -42.655 4.624 1.00 64.75 397 TYR A C 1
ATOM 3168 O O . TYR A 1 397 ? 43.903 -42.423 4.693 1.00 64.75 397 TYR A O 1
ATOM 3176 N N . GLU A 1 398 ? 41.794 -41.897 5.244 1.00 62.38 398 GLU A N 1
ATOM 3177 C CA . GLU A 1 398 ? 42.171 -40.902 6.249 1.00 62.38 398 GLU A CA 1
ATOM 3178 C C . GLU A 1 398 ? 42.319 -41.568 7.617 1.00 62.38 398 GLU A C 1
ATOM 3180 O O . GLU A 1 398 ? 41.379 -42.134 8.175 1.00 62.38 398 GLU A O 1
ATOM 3185 N N . ASN A 1 399 ? 43.532 -41.502 8.165 1.00 56.03 399 ASN A N 1
ATOM 3186 C CA . ASN A 1 399 ? 43.838 -42.047 9.479 1.00 56.03 399 ASN A CA 1
ATOM 3187 C C . ASN A 1 399 ? 43.117 -41.217 10.568 1.00 56.03 399 ASN A C 1
ATOM 3189 O O . ASN A 1 399 ? 43.463 -40.047 10.763 1.00 56.03 399 ASN A O 1
ATOM 3193 N N . PRO A 1 400 ? 42.178 -41.805 11.336 1.00 64.12 400 PRO A N 1
ATOM 3194 C CA . PRO A 1 400 ? 41.368 -41.071 12.312 1.00 64.12 400 PRO A CA 1
ATOM 3195 C C . PRO A 1 400 ? 42.176 -40.487 13.479 1.00 64.12 400 PRO A C 1
ATOM 3197 O O . PRO A 1 400 ? 41.660 -39.654 14.222 1.00 64.12 400 PRO A O 1
ATOM 3200 N N . THR A 1 401 ? 43.450 -40.864 13.625 1.00 60.12 401 THR A N 1
ATOM 3201 C CA . THR A 1 401 ? 44.359 -40.313 14.641 1.00 60.12 401 THR A CA 1
ATOM 3202 C C . THR A 1 401 ? 44.557 -38.799 14.483 1.00 60.12 401 THR A C 1
ATOM 3204 O O . THR A 1 401 ? 44.708 -38.100 15.482 1.00 60.12 401 THR A O 1
ATOM 3207 N N . TYR A 1 402 ? 44.493 -38.260 13.260 1.00 55.25 402 TYR A N 1
ATOM 3208 C CA . TYR A 1 402 ? 44.721 -36.828 13.023 1.00 55.25 402 TYR A CA 1
ATOM 3209 C C . TYR A 1 402 ? 43.530 -35.943 13.418 1.00 55.25 402 TYR A C 1
ATOM 3211 O O . TYR A 1 402 ? 43.720 -34.784 13.779 1.00 55.25 402 TYR A O 1
ATOM 3219 N N . LYS A 1 403 ? 42.314 -36.502 13.481 1.00 59.03 403 LYS A N 1
ATOM 3220 C CA . LYS A 1 403 ? 41.091 -35.747 13.798 1.00 59.03 403 LYS A CA 1
ATOM 3221 C C . LYS A 1 403 ? 41.009 -35.291 15.262 1.00 59.03 403 LYS A C 1
ATOM 3223 O O . LYS A 1 403 ? 40.242 -34.392 15.590 1.00 59.03 403 LYS A O 1
ATOM 3228 N N . TYR A 1 404 ? 41.810 -35.884 16.150 1.00 56.91 404 TYR A N 1
ATOM 3229 C CA . TYR A 1 404 ? 41.865 -35.505 17.567 1.00 56.91 404 TYR A CA 1
ATOM 3230 C C . TYR A 1 404 ? 42.786 -34.311 17.850 1.00 56.91 404 TYR A C 1
ATOM 3232 O O . TYR A 1 404 ? 42.712 -33.745 18.940 1.00 56.91 404 TYR A O 1
ATOM 3240 N N . PHE A 1 405 ? 43.626 -33.911 16.890 1.00 56.16 405 PHE A N 1
ATOM 3241 C CA . PHE A 1 405 ? 44.534 -32.771 17.042 1.00 56.16 405 PHE A CA 1
ATOM 3242 C C . PHE A 1 405 ? 43.966 -31.459 16.481 1.00 56.16 405 PHE A C 1
ATOM 3244 O O . PHE A 1 405 ? 44.442 -30.397 16.859 1.00 56.16 405 PHE A O 1
ATOM 3251 N N . GLU A 1 406 ? 42.908 -31.506 15.666 1.00 60.91 406 GLU A N 1
ATOM 3252 C CA . GLU A 1 406 ? 42.281 -30.309 15.072 1.00 60.91 406 GLU A CA 1
ATOM 3253 C C . GLU A 1 406 ? 41.234 -29.630 15.981 1.00 60.91 406 GLU A C 1
ATOM 3255 O O . GLU A 1 406 ? 40.708 -28.578 15.640 1.00 60.91 406 GLU A O 1
ATOM 3260 N N . ILE A 1 407 ? 40.923 -30.202 17.153 1.00 61.50 407 ILE A N 1
ATOM 3261 C CA . ILE A 1 407 ? 39.876 -29.695 18.072 1.00 61.50 407 ILE A CA 1
ATOM 3262 C C . ILE A 1 407 ? 40.481 -28.833 19.206 1.00 61.50 407 ILE A C 1
ATOM 3264 O O . ILE A 1 407 ? 39.807 -28.487 20.175 1.00 61.50 407 ILE A O 1
ATOM 3268 N N . LYS A 1 408 ? 41.769 -28.478 19.123 1.00 55.94 408 LYS A N 1
ATOM 3269 C CA . LYS A 1 408 ? 42.456 -27.682 20.150 1.00 55.94 408 LYS A CA 1
ATOM 3270 C C . LYS A 1 408 ? 43.273 -26.530 19.554 1.00 55.94 408 LYS A C 1
ATOM 3272 O O . LYS A 1 408 ? 44.479 -26.468 19.756 1.00 55.94 408 LYS A O 1
ATOM 3277 N N . GLU A 1 409 ? 42.588 -25.609 18.883 1.00 48.09 409 GLU A N 1
ATOM 3278 C CA . GLU A 1 409 ? 42.983 -24.192 18.795 1.00 48.09 409 GLU A CA 1
ATOM 3279 C C . GLU A 1 409 ? 41.779 -23.285 19.051 1.00 48.09 409 GLU A C 1
ATOM 3281 O O . GLU A 1 409 ? 40.685 -23.585 18.515 1.00 48.09 409 GLU A O 1
#

InterPro domains:
  IPR008155 Amyloidogenic glycoprotein [PR00203] (54-77)
  IPR008155 Amyloidogenic glycoprotein [PR00203] (338-363)
  IPR008155 Amyloidogenic glycoprotein [PR00203] (385-407)
  IPR008155 Amyloidogenic glycoprotein [PTHR23103] (143-408)
  IPR011993 PH-like domain superfamily [G3DSA:2.30.29.30] (382-409)
  IPR019543 Beta-amyloid precursor protein C-terminal [PF10515] (355-406)
  IPR019745 Amyloidogenic glycoprotein, intracellular domain, conserved site [PS00320] (396-403)
  IPR024329 Amyloidogenic glycoprotein, E2 domain [PF12925] (39-143)
  IPR024329 Amyloidogenic glycoprotein, E2 domain [PS51870] (46-220)
  IPR036176 E2 domain superfamily [G3DSA:1.20.120.770] (48-142)
  IPR036176 E2 domain superfamily [G3DSA:1.20.120.770] (143-231)
  IPR036176 E2 domain superfamily [SSF109843] (47-220)

Secondary structure (DSSP, 8-state):
---------------------------PPPPPPP-----------PPPHHHH---TTTHHHHHHHHHHHHHHHHHHHHHHHHHHHHHHHHHHHHHHHH-HHHHHHHHHHHHHHHHHHHHHHHHHHHHHHHHHHHHHHHHHHHHHHHHHHHHHHHHHHHHHHHHHHHHHHHHHH-HHHHHHHHHHHHHHHHHHHHHHHHHHHHHHTSHHHHHHHHHHHHHHHHHHHTTS---GGG---SHHHHHHHHHHHHHHHHHHHHHHHHHHHHHHHHHHHHHHHHHHHHTTS---------------------------------------------------HHHHHHHHHHHHHHHHHHHHHHHHHHHHHHTT-----------TT--HHHHHHHHHHHH----GGGGGTTT--

pLDDT: mean 73.66, std 24.09, range [25.17, 97.88]

Sequence (409 aa):
MRDTCSLCRSRLSTTVSTTEKPKQDVTAMPLPVSTSTQQSSQSQSTPDPYLTHFDPRSEHQSYKQAQMRLEEVHKEKVTKVMKDWSDLEEKYQDIRAHDPVAADAFKRWMTARFQETVAALEESGAAEKHQLSAMHQQRVQIHRIQKCLQKLLRALHKDRHHTIAHYKHLLDSSLEQAQREKPATLEHLAEIDRITNQSLLMLERYPDLSAKIGRLMDDYVLALRSKDETPGLLLAMTREAEAAILDKYQADVTSKQQVRKEQRKAERGELRTEQAQQEENDSINDNKDSQQQPEQPSAVAAMHSEGLVRAAHSMTHDISHSEPGYSVRREIYHRESRSVYFTLAFAGIALMAAAVVGVAVFKRRSARSPHSQGFIEVDQAATPEERHVANMQINGYENPTYKYFEIKE

Organism: NCBI:txid395501

Foldseek 3Di:
DDDDDDDDDDDDDDDDDDDDDDDDDDDDDDDPDDDDDPPPDPPPDDPQPLVVDDDPVCLVVSLVVVVVVLVVVLVVLVVVLVVVLVVLVVVLVVCCVPPVVVSVVSVVVSVVVSVVSVVVSVVVSVVVVVVSVVVSVVSNVLVVLLVVLLVLLLVLLVVLLVLVVVLLVCLLVPVVVSVVCVVVSLVSLLVSLVVNVVSLVVCVVPVVSCVVCNVVSVVSNVVSVVPSPQPPVLSDSHSVSVVVVSVVSNVVSVVVVVVVVVVVVVVVVVVVVVVVVVVVVVVVPPPDDDDDDDDDDDDDDDDDDDDDDDDDDDDDDPPDDDDPDDDDDDDDDDDDPVVVVVVVVVVVVVVVVVVVVVVVVVVVVVVPDDDDDDPPPPPPPDDPVVVVVVVCVVPPDDDCVVVVVVVPD